Protein 3G9V (pdb70)

Sequence (613 aa):
LKPQRVQFQSRNFHNILQWQPGRANSSVYFVQYKIYGQRQWKNKEDCWGTQELSCDLTSETSDIQEPYYGRVRAASAGSYSEWSMTPRFTPWWETKIDPPVMNITLLVILHAPNLPYRYQKEKNVSIEDYYELLYRVFIIEQKVYEGAHRAVECVVAEIYQPMLDRRSQRSEEHCRLDKSNFQQPYITNRTFMLAKEASLADNNTDVRLIGEKLFHGVSMSERCYLMKQVLNFTLEEVLFPQSDRFQPYMQEVVPFLARLSNRLSTCHHIQRNVQKLKDTVKKLGESGEIKAIGELDLLFMSLRNACHESLKPQRVQFQSRNFHNILQWQPGRANSSVYFVQYKIYGQRQWKNKEDCWGTQELSCDLTSETSDIQEPYYGRVRAASAGSYSEWSMTPRFTPWWETKIDPPVMNITQLLVILHAPNLPYRYQKEKNVSIEDYYELLYRVFIIEQKVYEGAHRAVEYCVVAEIYQPMLDRRSQRSRLDKSNFQQPYITNRTFMLAKEASLADNNTDVRLIGEKLFHGVSMSERCYLMKQVLNFTLEEVLFPQSDRFQPYMQEVVPFLARLSNRLSHIQRNVQKLKDTVKKLGESGEIKAIGELDLLFMSLRNACI

CATH classification: 2.60.40.10 (+1 more: 2.60.40.10)

Organism: Homo sapiens (NCBI:txid9606)

Radius of gyration: 28.23 Å; Cα contacts (8 Å, |Δi|>4): 1315; chains: 4; bounding box: 70×76×70 Å

B-factor: mean 39.27, std 17.53, range [13.3, 130.5]

GO terms:
  GO:0005576 extracellular region (C, TAS)
  GO:0042017 interleukin-22 binding (F, IDA)
  GO:0042018 interleukin-22 receptor activity (F, IDA)

Secondary structure (DSSP, 8-state):
---EEEEEEEETTEEEEEEE-------EEEEEEEETT-SSPEEEEEEEEE--SEEE-TGGG-STTS-EEEEEEEEETTEEPPPEEPPPB-HHHHPBPPPPEEE-----EEEPPP-GGGG-SS-SS-HHHHTT-EEEEEE--EEEEEESS-----EEEEEEETTTTEE--PPP-/-----GGGG--HHHHHHHHHHHHHHHHT---SS--SSSHHHHTT--TTTHHHHHHHHHHHIIIIIITTTTTSSTTHHHHHHHHHHHHHHHT------HHHHHHHHHHHHHTHHHHHHHHHHTHHHHHHHHHHH-/----S-EEEEEEEETTEEEEEEE-------EEEEEEEETT-SSPEEEEEEEEE--SEEE-TGGG-STTS-EEEEEEEEETTEEPPPEEPPPB-HHHHPBPPPPEEE------EEEPPP-GGGG-SS-SS-HHHHTT-EEEEE----EEEEESS-------EEEEEETTTTEE----/---GGGG--HHHHHHHHHHHHHHHHT---SS--SSSHHHHTT--TTTHHHHHHHHHHHIIIIIITTTTTSSTTHHHHHHHHHHHHHHHT---HHHHHHHHHHHHHTHHHHHHHHHHTHHHHHHHHHHH--

InterPro domains:
  IPR003961 Fibronectin type III [PF01108] (8-84)
  IPR003961 Fibronectin type III [PF01108] (98-146)
  IPR013783 Immunoglobulin-like fold [G3DSA:2.60.40.10] (21-159)
  IPR013783 Immunoglobulin-like fold [G3DSA:2.60.40.10] (160-263)
  IPR015373 Interferon/interleukin receptor domain [PF09294] (158-262)
  IPR036116 Fibronectin type III superfamily [SSF49265] (30-168)
  IPR036116 Fibronectin type III superfamily [SSF49265] (143-261)

Nearest PDB structures (foldseek):
  3g9v-assembly2_C  TM=1.006E+00  e=1.741E-37  Homo sapiens
  3g9v-assembly1_A  TM=1.006E+00  e=9.214E-35  Homo sapiens
  3dgc-assembly2_S  TM=8.365E-01  e=1.378E-14  Homo sapiens
  6weo-assembly11_S  TM=8.288E-01  e=1.341E-13  Mus musculus
  3dlq-assembly1_R  TM=7.891E-01  e=1.135E-13  Homo sapiens

Structure (mmCIF, N/CA/C/O backbone):
data_3G9V
#
_entry.id   3G9V
#
_cell.length_a   67.948
_cell.length_b   67.948
_cell.length_c   172.533
_cell.angle_alpha   90.00
_cell.angle_beta   90.00
_cell.angle_gamma   90.00
#
_symmetry.space_group_name_H-M   'P 41'
#
loop_
_entity.id
_entity.type
_entity.pdbx_description
1 polymer 'Interleukin 22 receptor, alpha 2'
2 polymer Interleukin-22
3 water water
#
loop_
_atom_site.group_PDB
_atom_site.id
_atom_site.type_symbol
_atom_site.label_atom_id
_atom_site.label_alt_id
_atom_site.label_comp_id
_atom_site.label_asym_id
_atom_site.label_entity_id
_atom_site.label_seq_id
_atom_site.pdbx_PDB_ins_code
_atom_site.Cartn_x
_atom_site.Cartn_y
_atom_site.Cartn_z
_atom_site.occupancy
_atom_site.B_iso_or_equiv
_atom_site.auth_seq_id
_atom_site.auth_comp_id
_atom_site.auth_asym_id
_atom_site.auth_atom_id
_atom_site.pdbx_PDB_model_num
ATOM 1 N N . LEU A 1 9 ? -10.364 -3.162 21.896 1.00 33.77 29 LEU A N 1
ATOM 2 C CA . LEU A 1 9 ? -10.714 -2.059 22.781 1.00 45.66 29 LEU A CA 1
ATOM 3 C C . LEU A 1 9 ? -9.655 -0.973 22.616 1.00 53.05 29 LEU A C 1
ATOM 4 O O . LEU A 1 9 ? -9.746 0.127 23.188 1.00 39.02 29 LEU A O 1
ATOM 9 N N . LYS A 1 10 ? -8.636 -1.326 21.837 1.00 44.08 30 LYS A N 1
ATOM 10 C CA . LYS A 1 10 ? -7.549 -0.440 21.477 1.00 32.25 30 LYS A CA 1
ATOM 11 C C . LYS A 1 10 ? -8.127 0.663 20.608 1.00 36.90 30 LYS A C 1
ATOM 12 O O . LYS A 1 10 ? -9.080 0.426 19.858 1.00 36.23 30 LYS A O 1
ATOM 18 N N . PRO A 1 11 ? -7.569 1.875 20.707 1.00 29.98 31 PRO A N 1
ATOM 19 C CA . PRO A 1 11 ? -7.984 2.898 19.753 1.00 23.53 31 PRO A CA 1
ATOM 20 C C . PRO A 1 11 ? -7.738 2.389 18.339 1.00 30.98 31 PRO A C 1
ATOM 21 O O . PRO A 1 11 ? -6.777 1.669 18.072 1.00 26.89 31 PRO A O 1
ATOM 25 N N . GLN A 1 12 ? -8.631 2.748 17.435 1.00 35.47 32 GLN A N 1
ATOM 26 C CA . GLN A 1 12 ? -8.678 2.108 16.137 1.00 26.24 32 GLN A CA 1
ATOM 27 C C . GLN A 1 12 ? -8.134 3.085 15.117 1.00 31.75 32 GLN A C 1
ATOM 28 O O . GLN A 1 12 ? -8.149 4.291 15.359 1.00 29.61 32 GLN A O 1
ATOM 34 N N . ARG A 1 13 ? -7.640 2.576 13.990 1.00 29.96 33 ARG A N 1
ATOM 35 C CA . ARG A 1 13 ? -7.267 3.449 12.886 1.00 31.80 33 ARG A CA 1
ATOM 36 C C . ARG A 1 13 ? -6.449 4.639 13.384 1.00 27.64 33 ARG A C 1
ATOM 37 O O . ARG A 1 13 ? -6.658 5.772 12.956 1.00 32.09 33 ARG A O 1
ATOM 45 N N . VAL A 1 14 ? -5.533 4.389 14.304 1.00 23.97 34 VAL A N 1
ATOM 46 C CA . VAL A 1 14 ? -4.732 5.470 14.860 1.00 20.70 34 VAL A CA 1
ATOM 47 C C . VAL A 1 14 ? -3.734 5.980 13.830 1.00 30.67 34 VAL A C 1
ATOM 48 O O . VAL A 1 14 ? -2.799 5.275 13.422 1.00 29.13 34 VAL A O 1
ATOM 52 N N . GLN A 1 15 ? -3.928 7.215 13.407 1.00 24.01 35 GLN A N 1
ATOM 53 C CA . GLN A 1 15 ? -3.105 7.738 12.347 1.00 25.86 35 GLN A CA 1
ATOM 54 C C . GLN A 1 15 ? -2.944 9.232 12.464 1.00 28.33 35 GLN A C 1
ATOM 55 O O . GLN A 1 15 ? -3.626 9.899 13.232 1.00 28.27 35 GLN A O 1
ATOM 61 N N . PHE A 1 16 ? -2.014 9.754 11.691 1.00 27.95 36 PHE A N 1
ATOM 62 C CA . PHE A 1 16 ? -1.845 11.173 11.623 1.00 18.37 36 PHE A CA 1
ATOM 63 C C . PHE A 1 16 ? -2.624 11.667 10.435 1.00 25.86 36 PHE A C 1
ATOM 64 O O . PHE A 1 16 ? -2.465 11.173 9.326 1.00 31.80 36 PHE A O 1
ATOM 72 N N . GLN A 1 17 ? -3.517 12.607 10.678 1.00 32.28 37 GLN A N 1
ATOM 73 C CA . GLN A 1 17 ? -4.019 13.423 9.602 1.00 26.36 37 GLN A CA 1
ATOM 74 C C . GLN A 1 17 ? -2.974 14.514 9.474 1.00 26.75 37 GLN A C 1
ATOM 75 O O . GLN A 1 17 ? -2.683 15.225 10.434 1.00 27.69 37 GLN A O 1
ATOM 81 N N . SER A 1 18 ? -2.377 14.635 8.301 1.00 27.56 38 SER A N 1
ATOM 82 C CA . SER A 1 18 ? -1.361 15.649 8.130 1.00 27.84 38 SER A CA 1
ATOM 83 C C . SER A 1 18 ? -1.651 16.545 6.936 1.00 31.29 38 SER A C 1
ATOM 84 O O . SER A 1 18 ? -1.403 16.175 5.789 1.00 32.65 38 SER A O 1
ATOM 87 N N . ARG A 1 19 ? -2.184 17.726 7.219 1.00 23.96 39 ARG A N 1
ATOM 88 C CA . ARG A 1 19 ? -2.453 18.694 6.178 1.00 27.91 39 ARG A CA 1
ATOM 89 C C . ARG A 1 19 ? -1.671 19.939 6.508 1.00 22.40 39 ARG A C 1
ATOM 90 O O . ARG A 1 19 ? -1.752 20.439 7.616 1.00 22.41 39 ARG A O 1
ATOM 98 N N . ASN A 1 20 ? -0.896 20.427 5.546 1.00 25.10 40 ASN A N 1
ATOM 99 C CA . ASN A 1 20 ? -0.173 21.675 5.733 1.00 25.37 40 ASN A CA 1
ATOM 100 C C . ASN A 1 20 ? 0.646 21.596 7.005 1.00 24.48 40 ASN A C 1
ATOM 101 O O . ASN A 1 20 ? 0.709 22.545 7.782 1.00 23.03 40 ASN A O 1
ATOM 106 N N . PHE A 1 21 ? 1.257 20.433 7.207 1.00 16.70 41 PHE A N 1
ATOM 107 C CA . PHE A 1 21 ? 2.133 20.190 8.340 1.00 16.32 41 PHE A CA 1
ATOM 108 C C . PHE A 1 21 ? 1.458 20.448 9.678 1.00 19.04 41 PHE A C 1
ATOM 109 O O . PHE A 1 21 ? 2.110 20.582 10.716 1.00 17.37 41 PHE A O 1
ATOM 117 N N . HIS A 1 22 ? 0.140 20.506 9.647 1.00 15.82 42 HIS A N 1
ATOM 118 C CA . HIS A 1 22 ? -0.611 20.318 10.859 1.00 17.74 42 HIS A CA 1
ATOM 119 C C . HIS A 1 22 ? -0.835 18.840 11.017 1.00 27.41 42 HIS A C 1
ATOM 120 O O . HIS A 1 22 ? -1.496 18.188 10.202 1.00 27.98 42 HIS A O 1
ATOM 127 N N . ASN A 1 23 ? -0.229 18.311 12.067 1.00 25.74 43 ASN A N 1
ATOM 128 C CA . ASN A 1 23 ? -0.245 16.893 12.304 1.00 20.66 43 ASN A CA 1
ATOM 129 C C . ASN A 1 23 ? -1.196 16.566 13.433 1.00 21.53 43 ASN A C 1
ATOM 130 O O . ASN A 1 23 ? -0.847 16.643 14.601 1.00 26.35 43 ASN A O 1
ATOM 135 N N . ILE A 1 24 ? -2.430 16.251 13.067 1.00 23.99 44 ILE A N 1
ATOM 136 C CA . ILE A 1 24 ? -3.431 15.872 14.042 1.00 24.68 44 ILE A CA 1
ATOM 137 C C . ILE A 1 24 ? -3.355 14.373 14.206 1.00 22.49 44 ILE A C 1
ATOM 138 O O . ILE A 1 24 ? -3.500 13.620 13.247 1.00 21.83 44 ILE A O 1
ATOM 143 N N . LEU A 1 25 ? -3.092 13.930 15.420 1.00 25.32 45 LEU A N 1
ATOM 144 C CA . LEU A 1 25 ? -3.136 12.515 15.673 1.00 26.38 45 LEU A CA 1
ATOM 145 C C . LEU A 1 25 ? -4.606 12.187 15.771 1.00 25.76 45 LEU A C 1
ATOM 146 O O . LEU A 1 25 ? -5.331 12.799 16.540 1.00 26.79 45 LEU A O 1
ATOM 151 N N . GLN A 1 26 ? -5.073 11.245 14.975 1.00 19.36 46 GLN A N 1
ATOM 152 C CA . GLN A 1 26 ? -6.446 10.858 15.134 1.00 20.40 46 GLN A CA 1
ATOM 153 C C . GLN A 1 26 ? -6.609 9.357 15.223 1.00 23.93 46 GLN A C 1
ATOM 154 O O . GLN A 1 26 ? -5.693 8.605 14.915 1.00 29.15 46 GLN A O 1
ATOM 160 N N . TRP A 1 27 ? -7.774 8.930 15.687 1.00 25.35 47 TRP A N 1
ATOM 161 C CA . TRP A 1 27 ? -8.028 7.525 15.908 1.00 25.12 47 TRP A CA 1
ATOM 162 C C . TRP A 1 27 ? -9.516 7.297 16.122 1.00 32.05 47 TRP A C 1
ATOM 163 O O . TRP A 1 27 ? -10.276 8.232 16.390 1.00 31.24 47 TRP A O 1
ATOM 174 N N . GLN A 1 28 ? -9.927 6.042 15.995 1.00 30.48 48 GLN A N 1
ATOM 175 C CA . GLN A 1 28 ? -11.302 5.665 16.260 1.00 30.81 48 GLN A CA 1
ATOM 176 C C . GLN A 1 28 ? -11.323 4.926 17.585 1.00 32.03 48 GLN A C 1
ATOM 177 O O . GLN A 1 28 ? -10.276 4.499 18.068 1.00 29.70 48 GLN A O 1
ATOM 183 N N . PRO A 1 29 ? -12.506 4.809 18.198 1.00 33.50 49 PRO A N 1
ATOM 184 C CA . PRO A 1 29 ? -12.671 4.199 19.523 1.00 33.21 49 PRO A CA 1
ATOM 185 C C . PRO A 1 29 ? -12.342 2.706 19.605 1.00 41.25 49 PRO A C 1
ATOM 186 O O . PRO A 1 29 ? -11.619 2.290 20.512 1.00 52.96 49 PRO A O 1
ATOM 190 N N . GLY A 1 30 ? -12.875 1.906 18.690 1.00 40.03 50 GLY A N 1
ATOM 191 C CA . GLY A 1 30 ? -12.756 0.463 18.807 1.00 46.53 50 GLY A CA 1
ATOM 192 C C . GLY A 1 30 ? -13.680 -0.083 19.880 1.00 42.90 50 GLY A C 1
ATOM 193 O O . GLY A 1 30 ? -14.175 0.670 20.712 1.00 46.67 50 GLY A O 1
ATOM 194 N N . ARG A 1 31 ? -13.903 -1.397 19.857 1.00 71.94 51 ARG A N 1
ATOM 195 C CA . ARG A 1 31 ? -14.840 -2.092 20.759 1.00 57.56 51 ARG A CA 1
ATOM 196 C C . ARG A 1 31 ? -15.048 -1.483 22.151 1.00 60.60 51 ARG A C 1
ATOM 197 O O . ARG A 1 31 ? -14.095 -1.063 22.811 1.00 66.24 51 ARG A O 1
ATOM 205 N N . ALA A 1 32 ? -16.301 -1.489 22.600 1.00 62.37 52 ALA A N 1
ATOM 206 C CA . ALA A 1 32 ? -16.679 -0.921 23.887 1.00 65.78 52 ALA A CA 1
ATOM 207 C C . ALA A 1 32 ? -16.017 -1.657 25.049 1.00 65.06 52 ALA A C 1
ATOM 208 O O . ALA A 1 32 ? -16.227 -1.314 26.217 1.00 74.46 52 ALA A O 1
ATOM 210 N N . ASN A 1 36 ? -20.392 2.835 29.610 1.00 87.45 56 ASN A N 1
ATOM 211 C CA . ASN A 1 36 ? -18.945 2.783 29.468 1.00 65.28 56 ASN A CA 1
ATOM 212 C C . ASN A 1 36 ? -18.468 3.704 28.361 1.00 65.56 56 ASN A C 1
ATOM 213 O O . ASN A 1 36 ? -18.404 3.308 27.205 1.00 85.85 56 ASN A O 1
ATOM 218 N N . SER A 1 37 ? -18.141 4.942 28.706 1.00 69.45 57 SER A N 1
ATOM 219 C CA . SER A 1 37 ? -17.648 5.885 27.709 1.00 52.22 57 SER A CA 1
ATOM 220 C C . SER A 1 37 ? -16.155 6.091 27.857 1.00 47.89 57 SER A C 1
ATOM 221 O O . SER A 1 37 ? -15.636 6.208 28.960 1.00 49.30 57 SER A O 1
ATOM 224 N N . SER A 1 38 ? -15.464 6.163 26.732 1.00 44.27 58 SER A N 1
ATOM 225 C CA . SER A 1 38 ? -14.016 6.119 26.769 1.00 32.20 58 SER A CA 1
ATOM 226 C C . SER A 1 38 ? -13.309 7.469 26.759 1.00 38.04 58 SER A C 1
ATOM 227 O O . SER A 1 38 ? -13.879 8.509 26.428 1.00 47.62 58 SER A O 1
ATOM 230 N N . VAL A 1 39 ? -12.052 7.424 27.163 1.00 27.20 59 VAL A N 1
ATOM 231 C CA . VAL A 1 39 ? -11.183 8.571 27.124 1.00 26.05 59 VAL A CA 1
ATOM 232 C C . VAL A 1 39 ? -9.833 8.114 26.618 1.00 34.76 59 VAL A C 1
ATOM 233 O O . VAL A 1 39 ? -9.502 6.925 26.641 1.00 27.63 59 VAL A O 1
ATOM 237 N N . TYR A 1 40 ? -9.041 9.070 26.168 1.00 27.55 60 TYR A N 1
ATOM 238 C CA . TYR A 1 40 ? -7.827 8.728 25.466 1.00 22.67 60 TYR A CA 1
ATOM 239 C C . TYR A 1 40 ? -6.635 9.475 25.969 1.00 23.02 60 TYR A C 1
ATOM 240 O O . TYR A 1 40 ? -6.709 10.628 26.362 1.00 24.56 60 TYR A O 1
ATOM 249 N N . PHE A 1 41 ? -5.521 8.780 25.934 1.00 24.57 61 PHE A N 1
ATOM 250 C CA . PHE A 1 41 ? -4.272 9.347 26.334 1.00 28.29 61 PHE A CA 1
ATOM 251 C C . PHE A 1 41 ? -3.403 9.277 25.125 1.00 22.46 61 PHE A C 1
ATOM 252 O O . PHE A 1 41 ? -3.189 8.217 24.564 1.00 25.62 61 PHE A O 1
ATOM 260 N N . VAL A 1 42 ? -2.934 10.428 24.698 1.00 20.32 62 VAL A N 1
ATOM 261 C CA . VAL A 1 42 ? -2.107 10.468 23.532 1.00 26.14 62 VAL A CA 1
ATOM 262 C C . VAL A 1 42 ? -0.675 10.641 23.965 1.00 28.53 62 VAL A C 1
ATOM 263 O O . VAL A 1 42 ? -0.377 11.425 24.869 1.00 24.33 62 VAL A O 1
ATOM 267 N N . GLN A 1 43 ? 0.193 9.853 23.339 1.00 23.52 63 GLN A N 1
ATOM 268 C CA . GLN A 1 43 ? 1.623 9.939 23.549 1.00 25.67 63 GLN A CA 1
ATOM 269 C C . GLN A 1 43 ? 2.293 10.058 22.207 1.00 24.58 63 GLN A C 1
ATOM 270 O O . GLN A 1 43 ? 1.776 9.587 21.206 1.00 33.07 63 GLN A O 1
ATOM 276 N N . TYR A 1 44 ? 3.449 10.693 22.187 1.00 16.92 64 TYR A N 1
ATOM 277 C CA . TYR A 1 44 ? 4.165 10.859 20.954 1.00 18.50 64 TYR A CA 1
ATOM 278 C C . TYR A 1 44 ? 5.643 10.727 21.243 1.00 21.44 64 TYR A C 1
ATOM 279 O O . TYR A 1 44 ? 6.069 10.700 22.394 1.00 20.62 64 TYR A O 1
ATOM 288 N N . LYS A 1 45 ? 6.430 10.636 20.189 1.00 16.38 65 LYS A N 1
ATOM 289 C CA . LYS A 1 45 ? 7.852 10.527 20.353 1.00 18.70 65 LYS A CA 1
ATOM 290 C C . LYS A 1 45 ? 8.467 10.702 18.998 1.00 22.17 65 LYS A C 1
ATOM 291 O O . LYS A 1 45 ? 7.812 10.594 17.968 1.00 18.30 65 LYS A O 1
ATOM 297 N N . ILE A 1 46 ? 9.750 10.986 19.004 1.00 26.54 66 ILE A N 1
ATOM 298 C CA . ILE A 1 46 ? 10.486 10.947 17.783 1.00 23.14 66 ILE A CA 1
ATOM 299 C C . ILE A 1 46 ? 11.033 9.552 17.719 1.00 23.21 66 ILE A C 1
ATOM 300 O O . ILE A 1 46 ? 11.543 9.020 18.703 1.00 25.26 66 ILE A O 1
ATOM 305 N N . TYR A 1 47 ? 10.867 8.930 16.570 1.00 26.33 67 TYR A N 1
ATOM 306 C CA . TYR A 1 47 ? 11.490 7.657 16.339 1.00 21.26 67 TYR A CA 1
ATOM 307 C C . TYR A 1 47 ? 12.869 7.719 16.969 1.00 23.71 67 TYR A C 1
ATOM 308 O O . TYR A 1 47 ? 13.609 8.681 16.762 1.00 28.91 67 TYR A O 1
ATOM 317 N N . GLY A 1 48 ? 13.196 6.710 17.767 1.00 27.85 68 GLY A N 1
ATOM 318 C CA . GLY A 1 48 ? 14.527 6.581 18.322 1.00 25.67 68 GLY A CA 1
ATOM 319 C C . GLY A 1 48 ? 14.601 7.064 19.745 1.00 25.91 68 GLY A C 1
ATOM 320 O O . GLY A 1 48 ? 15.576 6.795 20.450 1.00 26.61 68 GLY A O 1
ATOM 321 N N . GLN A 1 49 ? 13.580 7.800 20.163 1.00 24.92 69 GLN A N 1
ATOM 322 C CA . GLN A 1 49 ? 13.479 8.206 21.552 1.00 27.06 69 GLN A CA 1
ATOM 323 C C . GLN A 1 49 ? 13.026 7.000 22.344 1.00 28.23 69 GLN A C 1
ATOM 324 O O . GLN A 1 49 ? 12.207 6.224 21.877 1.00 31.57 69 GLN A O 1
ATOM 330 N N . ARG A 1 50 ? 13.596 6.813 23.525 1.00 36.05 70 ARG A N 1
ATOM 331 C CA . ARG A 1 50 ? 13.261 5.649 24.321 1.00 38.00 70 ARG A CA 1
ATOM 332 C C . ARG A 1 50 ? 11.964 5.935 25.055 1.00 42.95 70 ARG A C 1
ATOM 333 O O . ARG A 1 50 ? 11.118 5.059 25.217 1.00 46.99 70 ARG A O 1
ATOM 341 N N . GLN A 1 51 ? 11.802 7.188 25.460 1.00 35.63 71 GLN A N 1
ATOM 342 C CA . GLN A 1 51 ? 10.626 7.601 26.205 1.00 28.17 71 GLN A CA 1
ATOM 343 C C . GLN A 1 51 ? 9.543 8.176 25.309 1.00 26.77 71 GLN A C 1
ATOM 344 O O . GLN A 1 51 ? 9.811 8.723 24.245 1.00 30.31 71 GLN A O 1
ATOM 350 N N . TRP A 1 52 ? 8.304 8.032 25.755 1.00 33.76 72 TRP A N 1
ATOM 351 C CA . TRP A 1 52 ? 7.168 8.616 25.071 1.00 20.01 72 TRP A CA 1
ATOM 352 C C . TRP A 1 52 ? 6.741 9.870 25.802 1.00 27.63 72 TRP A C 1
ATOM 353 O O . TRP A 1 52 ? 6.624 9.887 27.031 1.00 31.78 72 TRP A O 1
ATOM 364 N N . LYS A 1 53 ? 6.507 10.920 25.033 1.00 22.46 73 LYS A N 1
ATOM 365 C CA . LYS A 1 53 ? 6.037 12.169 25.582 1.00 19.18 73 LYS A CA 1
ATOM 366 C C . LYS A 1 53 ? 4.533 12.081 25.707 1.00 24.03 73 LYS A C 1
ATOM 367 O O . LYS A 1 53 ? 3.833 11.667 24.783 1.00 27.15 73 LYS A O 1
ATOM 373 N N . ASN A 1 54 ? 4.024 12.454 26.865 1.00 21.68 74 ASN A N 1
ATOM 374 C CA . ASN A 1 54 ? 2.594 12.487 27.028 1.00 24.66 74 ASN A CA 1
ATOM 375 C C . ASN A 1 54 ? 2.057 13.756 26.392 1.00 23.93 74 ASN A C 1
ATOM 376 O O . ASN A 1 54 ? 2.573 14.848 26.616 1.00 36.18 74 ASN A O 1
ATOM 381 N N . LYS A 1 55 ? 1.024 13.624 25.582 1.00 26.32 75 LYS A N 1
ATOM 382 C CA . LYS A 1 55 ? 0.346 14.812 25.096 1.00 27.63 75 LYS A CA 1
ATOM 383 C C . LYS A 1 55 ? -0.689 15.249 26.116 1.00 29.90 75 LYS A C 1
ATOM 384 O O . LYS A 1 55 ? -1.795 14.728 26.154 1.00 33.27 75 LYS A O 1
ATOM 390 N N . GLU A 1 56 ? -0.324 16.215 26.943 1.00 35.11 76 GLU A N 1
ATOM 391 C CA . GLU A 1 56 ? -1.172 16.618 28.055 1.00 38.54 76 GLU A CA 1
ATOM 392 C C . GLU A 1 56 ? -2.487 17.267 27.624 1.00 35.69 76 GLU A C 1
ATOM 393 O O . GLU A 1 56 ? -3.483 17.206 28.349 1.00 40.75 76 GLU A O 1
ATOM 399 N N . ASP A 1 57 ? -2.490 17.886 26.449 1.00 41.70 77 ASP A N 1
ATOM 400 C CA . ASP A 1 57 ? -3.711 18.455 25.898 1.00 30.55 77 ASP A CA 1
ATOM 401 C C . ASP A 1 57 ? -4.673 17.347 25.505 1.00 38.07 77 ASP A C 1
ATOM 402 O O . ASP A 1 57 ? -5.885 17.521 25.574 1.00 55.70 77 ASP A O 1
ATOM 407 N N . CYS A 1 58 ? -4.130 16.209 25.084 1.00 43.43 78 CYS A N 1
ATOM 408 C CA . CYS A 1 58 ? -4.947 15.037 24.782 1.00 39.88 78 CYS A CA 1
ATOM 409 C C . CYS A 1 58 ? -4.580 13.913 25.738 1.00 28.40 78 CYS A C 1
ATOM 410 O O . CYS A 1 58 ? -3.930 12.949 25.358 1.00 37.42 78 CYS A O 1
ATOM 413 N N . TRP A 1 59 ? -4.978 14.042 26.992 1.00 31.51 79 TRP A N 1
ATOM 414 C CA . TRP A 1 59 ? -4.623 13.043 27.982 1.00 22.42 79 TRP A CA 1
ATOM 415 C C . TRP A 1 59 ? -5.803 12.820 28.899 1.00 26.76 79 TRP A C 1
ATOM 416 O O . TRP A 1 59 ? -5.963 13.533 29.869 1.00 32.76 79 TRP A O 1
ATOM 427 N N . GLY A 1 60 ? -6.618 11.818 28.593 1.00 25.97 80 GLY A N 1
ATOM 428 C CA . GLY A 1 60 ? -7.875 11.624 29.279 1.00 28.42 80 GLY A CA 1
ATOM 429 C C . GLY A 1 60 ? -8.942 12.350 28.490 1.00 29.00 80 GLY A C 1
ATOM 430 O O . GLY A 1 60 ? -9.987 12.737 29.015 1.00 31.55 80 GLY A O 1
ATOM 431 N N . THR A 1 61 ? -8.661 12.539 27.210 1.00 23.11 81 THR A N 1
ATOM 432 C CA . THR A 1 61 ? -9.547 13.264 26.327 1.00 21.84 81 THR A CA 1
ATOM 433 C C . THR A 1 61 ? -10.651 12.336 25.877 1.00 24.80 81 THR A C 1
ATOM 434 O O . THR A 1 61 ? -10.440 11.140 25.727 1.00 32.53 81 THR A O 1
ATOM 438 N N . GLN A 1 62 ? -11.839 12.878 25.668 1.00 24.41 82 GLN A N 1
ATOM 439 C CA . GLN A 1 62 ? -12.871 12.095 25.027 1.00 24.17 82 GLN A CA 1
ATOM 440 C C . GLN A 1 62 ? -12.825 12.295 23.515 1.00 28.84 82 GLN A C 1
ATOM 441 O O . GLN A 1 62 ? -13.687 11.801 22.794 1.00 28.30 82 GLN A O 1
ATOM 447 N N . GLU A 1 63 ? -11.810 13.018 23.044 1.00 31.11 83 GLU A N 1
ATOM 448 C CA . GLU A 1 63 ? -11.689 13.333 21.623 1.00 33.01 83 GLU A CA 1
ATOM 449 C C . GLU A 1 63 ? -11.043 12.199 20.833 1.00 33.86 83 GLU A C 1
ATOM 450 O O . GLU A 1 63 ? -10.294 11.390 21.383 1.00 25.15 83 GLU A O 1
ATOM 456 N N . LEU A 1 64 ? -11.336 12.158 19.537 1.00 27.96 84 LEU A N 1
ATOM 457 C CA . LEU A 1 64 ? -10.839 11.104 18.676 1.00 23.56 84 LEU A CA 1
ATOM 458 C C . LEU A 1 64 ? -9.684 11.602 17.837 1.00 24.96 84 LEU A C 1
ATOM 459 O O . LEU A 1 64 ? -9.304 10.986 16.842 1.00 29.06 84 LEU A O 1
ATOM 464 N N . SER A 1 65 ? -9.124 12.728 18.256 1.00 27.11 85 SER A N 1
ATOM 465 C CA . SER A 1 65 ? -7.982 13.320 17.587 1.00 19.06 85 SER A CA 1
ATOM 466 C C . SER A 1 65 ? -7.218 14.165 18.576 1.00 29.13 85 SER A C 1
ATOM 467 O O . SER A 1 65 ? -7.722 14.519 19.644 1.00 39.52 85 SER A O 1
ATOM 470 N N . CYS A 1 66 ? -5.998 14.505 18.203 1.00 29.28 86 CYS A N 1
ATOM 471 C CA . CYS A 1 66 ? -5.099 15.222 19.074 1.00 18.64 86 CYS A CA 1
ATOM 472 C C . CYS A 1 66 ? -4.148 16.008 18.204 1.00 23.39 86 CYS A C 1
ATOM 473 O O . CYS A 1 66 ? -3.411 15.429 17.420 1.00 28.54 86 CYS A O 1
ATOM 476 N N . ASP A 1 67 ? -4.164 17.327 18.325 1.00 25.32 87 ASP A N 1
ATOM 477 C CA . ASP A 1 67 ? -3.241 18.125 17.548 1.00 26.72 87 ASP A CA 1
ATOM 478 C C . ASP A 1 67 ? -1.828 17.968 18.075 1.00 21.80 87 ASP A C 1
ATOM 479 O O . ASP A 1 67 ? -1.506 18.433 19.158 1.00 39.14 87 ASP A O 1
ATOM 484 N N . LEU A 1 68 ? -0.987 17.311 17.292 1.00 22.47 88 LEU A N 1
ATOM 485 C CA . LEU A 1 68 ? 0.396 17.110 17.651 1.00 21.13 88 LEU A CA 1
ATOM 486 C C . LEU A 1 68 ? 1.284 18.010 16.819 1.00 19.99 88 LEU A C 1
ATOM 487 O O . LEU A 1 68 ? 2.488 17.795 16.710 1.00 18.91 88 LEU A O 1
ATOM 492 N N . THR A 1 69 ? 0.684 19.033 16.230 1.00 24.38 89 THR A N 1
ATOM 493 C CA . THR A 1 69 ? 1.423 19.855 15.296 1.00 22.97 89 THR A CA 1
ATOM 494 C C . THR A 1 69 ? 2.693 20.420 15.918 1.00 29.85 89 THR A C 1
ATOM 495 O O . THR A 1 69 ? 3.775 20.291 15.342 1.00 32.96 89 THR A O 1
ATOM 499 N N . SER A 1 70 ? 2.575 21.020 17.099 1.00 27.70 90 SER A N 1
ATOM 500 C CA . SER A 1 70 ? 3.725 21.655 17.720 1.00 18.79 90 SER A CA 1
ATOM 501 C C . SER A 1 70 ? 4.771 20.612 18.038 1.00 26.22 90 SER A C 1
ATOM 502 O O . SER A 1 70 ? 5.973 20.898 18.044 1.00 32.28 90 SER A O 1
ATOM 505 N N . GLU A 1 71 ? 4.303 19.394 18.287 1.00 22.74 91 GLU A N 1
ATOM 506 C CA . GLU A 1 71 ? 5.157 18.329 18.791 1.00 21.25 91 GLU A CA 1
ATOM 507 C C . GLU A 1 71 ? 5.920 17.671 17.668 1.00 29.20 91 GLU A C 1
ATOM 508 O O . GLU A 1 71 ? 6.957 17.036 17.873 1.00 33.48 91 GLU A O 1
ATOM 514 N N . THR A 1 72 ? 5.406 17.855 16.465 1.00 31.35 92 THR A N 1
ATOM 515 C CA . THR A 1 72 ? 5.936 17.186 15.305 1.00 25.29 92 THR A CA 1
ATOM 516 C C . THR A 1 72 ? 6.332 18.205 14.282 1.00 24.87 92 THR A C 1
ATOM 517 O O . THR A 1 72 ? 6.026 18.040 13.108 1.00 30.49 92 THR A O 1
ATOM 521 N N . SER A 1 73 ? 7.010 19.262 14.715 1.00 26.05 93 SER A N 1
ATOM 522 C CA . SER A 1 73 ? 7.279 20.375 13.811 1.00 24.35 93 SER A CA 1
ATOM 523 C C . SER A 1 73 ? 8.697 20.403 13.253 1.00 27.18 93 SER A C 1
ATOM 524 O O . SER A 1 73 ? 9.062 21.280 12.476 1.00 34.13 93 SER A O 1
ATOM 527 N N . ASP A 1 74 ? 9.495 19.426 13.648 1.00 25.76 94 ASP A N 1
ATOM 528 C CA . ASP A 1 74 ? 10.692 19.122 12.904 1.00 28.98 94 ASP A CA 1
ATOM 529 C C . ASP A 1 74 ? 10.167 18.191 11.824 1.00 30.56 94 ASP A C 1
ATOM 530 O O . ASP A 1 74 ? 9.891 17.021 12.070 1.00 29.67 94 ASP A O 1
ATOM 535 N N . ILE A 1 75 ? 9.979 18.737 10.632 1.00 30.70 95 ILE A N 1
ATOM 536 C CA . ILE A 1 75 ? 9.148 18.087 9.630 1.00 27.77 95 ILE A CA 1
ATOM 537 C C . ILE A 1 75 ? 9.782 16.869 8.979 1.00 23.85 95 ILE A C 1
ATOM 538 O O . ILE A 1 75 ? 9.096 16.003 8.461 1.00 26.55 95 ILE A O 1
ATOM 543 N N . GLN A 1 76 ? 11.100 16.801 9.016 1.00 35.85 96 GLN A N 1
ATOM 544 C CA . GLN A 1 76 ? 11.800 15.664 8.452 1.00 25.23 96 GLN A CA 1
ATOM 545 C C . GLN A 1 76 ? 12.039 14.601 9.524 1.00 29.74 96 GLN A C 1
ATOM 546 O O . GLN A 1 76 ? 12.664 13.575 9.276 1.00 35.81 96 GLN A O 1
ATOM 552 N N . GLU A 1 77 ? 11.530 14.857 10.723 1.00 38.24 97 GLU A N 1
ATOM 553 C CA . GLU A 1 77 ? 11.677 13.919 11.824 1.00 26.30 97 GLU A CA 1
ATOM 554 C C . GLU A 1 77 ? 10.637 12.837 11.708 1.00 31.32 97 GLU A C 1
ATOM 555 O O . GLU A 1 77 ? 9.485 13.120 11.382 1.00 32.32 97 GLU A O 1
ATOM 561 N N . PRO A 1 78 ? 11.051 11.591 11.980 1.00 32.53 98 PRO A N 1
ATOM 562 C CA . PRO A 1 78 ? 10.197 10.416 12.104 1.00 17.53 98 PRO A CA 1
ATOM 563 C C . PRO A 1 78 ? 9.513 10.518 13.441 1.00 18.72 98 PRO A C 1
ATOM 564 O O . PRO A 1 78 ? 10.181 10.661 14.467 1.00 22.22 98 PRO A O 1
ATOM 568 N N . TYR A 1 79 ? 8.193 10.480 13.439 1.00 22.72 99 TYR A N 1
ATOM 569 C CA . TYR A 1 79 ? 7.455 10.644 14.671 1.00 20.00 99 TYR A CA 1
ATOM 570 C C . TYR A 1 79 ? 6.552 9.465 14.856 1.00 22.45 99 TYR A C 1
ATOM 571 O O . TYR A 1 79 ? 6.130 8.822 13.896 1.00 22.43 99 TYR A O 1
ATOM 580 N N . TYR A 1 80 ? 6.248 9.189 16.107 1.00 20.66 100 TYR A N 1
ATOM 581 C CA . TYR A 1 80 ? 5.206 8.256 16.426 1.00 17.86 100 TYR A CA 1
ATOM 582 C C . TYR A 1 80 ? 4.213 8.965 17.310 1.00 17.09 100 TYR A C 1
ATOM 583 O O . TYR A 1 80 ? 4.567 9.833 18.094 1.00 19.34 100 TYR A O 1
ATOM 592 N N . GLY A 1 81 ? 2.954 8.608 17.153 1.00 23.16 101 GLY A N 1
ATOM 593 C CA . GLY A 1 81 ? 1.940 8.965 18.118 1.00 17.95 101 GLY A CA 1
ATOM 594 C C . GLY A 1 81 ? 1.272 7.666 18.488 1.00 19.23 101 GLY A C 1
ATOM 595 O O . GLY A 1 81 ? 1.160 6.750 17.680 1.00 24.05 101 GLY A O 1
ATOM 596 N N . ARG A 1 82 ? 0.839 7.562 19.722 1.00 23.77 102 ARG A N 1
ATOM 597 C CA . ARG A 1 82 ? 0.048 6.418 20.098 1.00 22.41 102 ARG A CA 1
ATOM 598 C C . ARG A 1 82 ? -1.038 6.877 21.036 1.00 18.96 102 ARG A C 1
ATOM 599 O O . ARG A 1 82 ? -0.900 7.874 21.722 1.00 24.53 102 ARG A O 1
ATOM 607 N N . VAL A 1 83 ? -2.137 6.152 21.037 1.00 22.07 103 VAL A N 1
ATOM 608 C CA . VAL A 1 83 ? -3.242 6.471 21.903 1.00 22.53 103 VAL A CA 1
ATOM 609 C C . VAL A 1 83 ? -3.594 5.209 22.630 1.00 21.13 103 VAL A C 1
ATOM 610 O O . VAL A 1 83 ? -3.630 4.139 22.037 1.00 26.05 103 VAL A O 1
ATOM 614 N N . ARG A 1 84 ? -3.851 5.324 23.919 1.00 20.89 104 ARG A N 1
ATOM 615 C CA . ARG A 1 84 ? -4.524 4.245 24.607 1.00 25.90 104 ARG A CA 1
ATOM 616 C C . ARG A 1 84 ? -5.866 4.802 25.009 1.00 27.68 104 ARG A C 1
ATOM 617 O O . ARG A 1 84 ? -5.991 5.995 25.276 1.00 31.60 104 ARG A O 1
ATOM 625 N N . ALA A 1 85 ? -6.878 3.951 25.012 1.00 29.18 105 ALA A N 1
ATOM 626 C CA . ALA A 1 85 ? -8.169 4.332 25.556 1.00 30.90 105 ALA A CA 1
ATOM 627 C C . ALA A 1 85 ? -8.174 3.874 26.992 1.00 28.73 105 ALA A C 1
ATOM 628 O O . ALA A 1 85 ? -7.400 3.009 27.375 1.00 34.79 105 ALA A O 1
ATOM 630 N N . ALA A 1 86 ? -9.039 4.473 27.792 1.00 35.43 106 ALA A N 1
ATOM 631 C CA . ALA A 1 86 ? -9.358 3.922 29.094 1.00 21.56 106 ALA A CA 1
ATOM 632 C C . ALA A 1 86 ? -10.836 4.126 29.322 1.00 21.94 106 ALA A C 1
ATOM 633 O O . ALA A 1 86 ? -11.368 5.197 29.080 1.00 30.20 106 ALA A O 1
ATOM 635 N N . SER A 1 87 ? -11.506 3.069 29.740 1.00 26.39 107 SER A N 1
ATOM 636 C CA . SER A 1 87 ? -12.887 3.178 30.132 1.00 31.66 107 SER A CA 1
ATOM 637 C C . SER A 1 87 ? -12.979 2.538 31.493 1.00 34.46 107 SER A C 1
ATOM 638 O O . SER A 1 87 ? -12.460 1.444 31.704 1.00 29.14 107 SER A O 1
ATOM 641 N N . ALA A 1 88 ? -13.604 3.243 32.428 1.00 32.46 108 ALA A N 1
ATOM 642 C CA . ALA A 1 88 ? -13.877 2.678 33.735 1.00 35.64 108 ALA A CA 1
ATOM 643 C C . ALA A 1 88 ? -12.669 1.938 34.316 1.00 36.44 108 ALA A C 1
ATOM 644 O O . ALA A 1 88 ? -12.773 0.795 34.737 1.00 28.50 108 ALA A O 1
ATOM 646 N N . GLY A 1 89 ? -11.518 2.597 34.321 1.00 35.65 109 GLY A N 1
ATOM 647 C CA . GLY A 1 89 ? -10.354 2.072 35.012 1.00 45.34 109 GLY A CA 1
ATOM 648 C C . GLY A 1 89 ? -9.482 1.112 34.230 1.00 34.99 109 GLY A C 1
ATOM 649 O O . GLY A 1 89 ? -8.319 0.926 34.567 1.00 34.03 109 GLY A O 1
ATOM 650 N N . SER A 1 90 ? -10.047 0.497 33.196 1.00 26.19 110 SER A N 1
ATOM 651 C CA . SER A 1 90 ? -9.291 -0.399 32.330 1.00 28.89 110 SER A CA 1
ATOM 652 C C . SER A 1 90 ? -8.721 0.358 31.140 1.00 25.86 110 SER A C 1
ATOM 653 O O . SER A 1 90 ? -9.404 1.158 30.521 1.00 23.55 110 SER A O 1
ATOM 656 N N . TYR A 1 91 ? -7.450 0.111 30.847 1.00 30.68 111 TYR A N 1
ATOM 657 C CA . TYR A 1 91 ? -6.747 0.820 29.791 1.00 24.38 111 TYR A CA 1
ATOM 658 C C . TYR A 1 91 ? -6.516 -0.093 28.613 1.00 32.55 111 TYR A C 1
ATOM 659 O O . TYR A 1 91 ? -6.090 -1.242 28.771 1.00 33.18 111 TYR A O 1
ATOM 668 N N . SER A 1 92 ? -6.800 0.421 27.425 1.00 28.13 112 SER A N 1
ATOM 669 C CA . SER A 1 92 ? -6.485 -0.302 26.219 1.00 21.17 112 SER A CA 1
ATOM 670 C C . SER A 1 92 ? -4.989 -0.379 26.130 1.00 17.85 112 SER A C 1
ATOM 671 O O . SER A 1 92 ? -4.278 0.262 26.872 1.00 17.64 112 SER A O 1
ATOM 674 N N . GLU A 1 93 ? -4.512 -1.193 25.212 1.00 36.41 113 GLU A N 1
ATOM 675 C CA . GLU A 1 93 ? -3.109 -1.184 24.892 1.00 21.93 113 GLU A CA 1
ATOM 676 C C . GLU A 1 93 ? -2.829 0.056 24.063 1.00 18.30 113 GLU A C 1
ATOM 677 O O . GLU A 1 93 ? -3.736 0.689 23.542 1.00 18.94 113 GLU A O 1
ATOM 683 N N . TRP A 1 94 ? -1.573 0.430 23.954 1.00 23.25 114 TRP A N 1
ATOM 684 C CA . TRP A 1 94 ? -1.258 1.605 23.163 1.00 25.42 114 TRP A CA 1
ATOM 685 C C . TRP A 1 94 ? -1.407 1.305 21.681 1.00 18.34 114 TRP A C 1
ATOM 686 O O . TRP A 1 94 ? -0.821 0.359 21.176 1.00 31.11 114 TRP A O 1
ATOM 697 N N . SER A 1 95 ? -2.205 2.105 20.990 1.00 24.55 115 SER A N 1
ATOM 698 C CA . SER A 1 95 ? -2.328 1.997 19.543 1.00 19.82 115 SER A CA 1
ATOM 699 C C . SER A 1 95 ? -1.443 3.022 18.919 1.00 18.30 115 SER A C 1
ATOM 700 O O . SER A 1 95 ? -1.681 4.207 19.053 1.00 21.32 115 SER A O 1
ATOM 703 N N . MET A 1 96 ? -0.412 2.556 18.233 1.00 25.38 116 MET A N 1
ATOM 704 C CA . MET A 1 96 ? 0.600 3.443 17.692 1.00 21.25 116 MET A CA 1
ATOM 705 C C . MET A 1 96 ? 0.343 3.716 16.235 1.00 18.44 116 MET A C 1
ATOM 706 O O . MET A 1 96 ? -0.258 2.905 15.527 1.00 22.16 116 MET A O 1
ATOM 711 N N . THR A 1 97 ? 0.800 4.877 15.796 1.00 21.96 117 THR A N 1
ATOM 712 C CA . THR A 1 97 ? 0.745 5.235 14.393 1.00 22.42 117 THR A CA 1
ATOM 713 C C . THR A 1 97 ? 1.918 4.588 13.697 1.00 20.62 117 THR A C 1
ATOM 714 O O . THR A 1 97 ? 2.896 4.196 14.340 1.00 22.63 117 THR A O 1
ATOM 718 N N . PRO A 1 98 ? 1.836 4.480 12.372 1.00 14.89 118 PRO A N 1
ATOM 719 C CA . PRO A 1 98 ? 3.054 4.232 11.609 1.00 20.18 118 PRO A CA 1
ATOM 720 C C . PRO A 1 98 ? 4.079 5.307 11.950 1.00 23.24 118 PRO A C 1
ATOM 721 O O . PRO A 1 98 ? 3.739 6.325 12.569 1.00 19.41 118 PRO A O 1
ATOM 725 N N . ARG A 1 99 ? 5.326 5.097 11.552 1.00 20.87 119 ARG A N 1
ATOM 726 C CA . ARG A 1 99 ? 6.297 6.156 11.710 1.00 17.18 119 ARG A CA 1
ATOM 727 C C . ARG A 1 99 ? 5.813 7.313 10.864 1.00 20.86 119 ARG A C 1
ATOM 728 O O . ARG A 1 99 ? 5.412 7.136 9.720 1.00 20.09 119 ARG A O 1
ATOM 736 N N . PHE A 1 100 ? 5.829 8.504 11.435 1.00 24.67 120 PHE A N 1
ATOM 737 C CA . PHE A 1 100 ? 5.247 9.646 10.764 1.00 20.35 120 PHE A CA 1
ATOM 738 C C . PHE A 1 100 ? 6.294 10.698 10.482 1.00 21.64 120 PHE A C 1
ATOM 739 O O . PHE A 1 100 ? 6.926 11.233 11.384 1.00 21.84 120 PHE A O 1
ATOM 747 N N . THR A 1 101 ? 6.493 10.979 9.209 1.00 22.47 121 THR A N 1
ATOM 748 C CA . THR A 1 101 ? 7.427 12.010 8.826 1.00 22.86 121 THR A CA 1
ATOM 749 C C . THR A 1 101 ? 6.632 13.057 8.104 1.00 25.09 121 THR A C 1
ATOM 750 O O . THR A 1 101 ? 6.322 12.887 6.931 1.00 33.80 121 THR A O 1
ATOM 754 N N . PRO A 1 102 ? 6.294 14.150 8.808 1.00 24.81 122 PRO A N 1
ATOM 755 C CA . PRO A 1 102 ? 5.463 15.232 8.266 1.00 21.84 122 PRO A CA 1
ATOM 756 C C . PRO A 1 102 ? 5.881 15.575 6.844 1.00 24.74 122 PRO A C 1
ATOM 757 O O . PRO A 1 102 ? 5.047 15.625 5.941 1.00 20.62 122 PRO A O 1
ATOM 761 N N . TRP A 1 103 ? 7.183 15.781 6.663 1.00 24.00 123 TRP A N 1
ATOM 762 C CA . TRP A 1 103 ? 7.761 16.178 5.394 1.00 20.63 123 TRP A CA 1
ATOM 763 C C . TRP A 1 103 ? 7.234 15.297 4.290 1.00 29.65 123 TRP A C 1
ATOM 764 O O . TRP A 1 103 ? 6.859 15.772 3.215 1.00 35.32 123 TRP A O 1
ATOM 775 N N . TRP A 1 104 ? 7.201 14.001 4.569 1.00 29.03 124 TRP A N 1
ATOM 776 C CA . TRP A 1 104 ? 6.773 13.022 3.590 1.00 25.69 124 TRP A CA 1
ATOM 777 C C . TRP A 1 104 ? 5.264 12.862 3.574 1.00 23.65 124 TRP A C 1
ATOM 778 O O . TRP A 1 104 ? 4.647 12.754 2.520 1.00 27.65 124 TRP A O 1
ATOM 789 N N . GLU A 1 105 ? 4.663 12.828 4.749 1.00 24.23 125 GLU A N 1
ATOM 790 C CA . GLU A 1 105 ? 3.273 12.418 4.832 1.00 26.14 125 GLU A CA 1
ATOM 791 C C . GLU A 1 105 ? 2.269 13.538 4.627 1.00 19.23 125 GLU A C 1
ATOM 792 O O . GLU A 1 105 ? 1.159 13.291 4.171 1.00 30.35 125 GLU A O 1
ATOM 798 N N . THR A 1 106 ? 2.666 14.767 4.933 1.00 21.14 126 THR A N 1
ATOM 799 C CA . THR A 1 106 ? 1.704 15.861 4.967 1.00 21.51 126 THR A CA 1
ATOM 800 C C . THR A 1 106 ? 1.198 16.237 3.598 1.00 24.89 126 THR A C 1
ATOM 801 O O . THR A 1 106 ? 1.939 16.199 2.612 1.00 37.25 126 THR A O 1
ATOM 805 N N . LYS A 1 107 ? -0.082 16.584 3.550 1.00 26.23 127 LYS A N 1
ATOM 806 C CA . LYS A 1 107 ? -0.710 17.023 2.321 1.00 24.80 127 LYS A CA 1
ATOM 807 C C . LYS A 1 107 ? -0.827 18.528 2.353 1.00 26.85 127 LYS A C 1
ATOM 808 O O . LYS A 1 107 ? -1.227 19.105 3.358 1.00 28.94 127 LYS A O 1
ATOM 814 N N . ILE A 1 108 ? -0.458 19.165 1.252 1.00 33.86 128 ILE A N 1
ATOM 815 C CA . ILE A 1 108 ? -0.559 20.613 1.145 1.00 27.52 128 ILE A CA 1
ATOM 816 C C . ILE A 1 108 ? -1.850 21.026 0.446 1.00 29.99 128 ILE A C 1
ATOM 817 O O . ILE A 1 108 ? -2.142 20.580 -0.659 1.00 31.07 128 ILE A O 1
ATOM 822 N N . ASP A 1 109 ? -2.633 21.864 1.106 1.00 23.19 129 ASP A N 1
ATOM 823 C CA . ASP A 1 109 ? -3.826 22.390 0.499 1.00 29.48 129 ASP A CA 1
ATOM 824 C C . ASP A 1 109 ? -3.405 23.279 -0.646 1.00 31.85 129 ASP A C 1
ATOM 825 O O . ASP A 1 109 ? -2.243 23.670 -0.730 1.00 30.37 129 ASP A O 1
ATOM 830 N N . PRO A 1 110 ? -4.349 23.600 -1.543 1.00 36.75 130 PRO A N 1
ATOM 831 C CA . PRO A 1 110 ? -4.052 24.618 -2.549 1.00 30.17 130 PRO A CA 1
ATOM 832 C C . PRO A 1 110 ? -3.591 25.888 -1.865 1.00 31.39 130 PRO A C 1
ATOM 833 O O . PRO A 1 110 ? -3.863 26.105 -0.685 1.00 28.70 130 PRO A O 1
ATOM 837 N N . PRO A 1 111 ? -2.882 26.740 -2.598 1.00 38.40 131 PRO A N 1
ATOM 838 C CA . PRO A 1 111 ? -2.691 28.079 -2.060 1.00 36.42 131 PRO A CA 1
ATOM 839 C C . PRO A 1 111 ? -4.020 28.795 -2.207 1.00 28.80 131 PRO A C 1
ATOM 840 O O . PRO A 1 111 ? -4.837 28.395 -3.036 1.00 28.96 131 PRO A O 1
ATOM 844 N N . VAL A 1 112 ? -4.271 29.814 -1.408 1.00 30.00 132 VAL A N 1
ATOM 845 C CA . VAL A 1 112 ? -5.398 30.658 -1.738 1.00 44.08 132 VAL A CA 1
ATOM 846 C C . VAL A 1 112 ? -4.884 31.681 -2.727 1.00 40.55 132 VAL A C 1
ATOM 847 O O . VAL A 1 112 ? -3.782 32.207 -2.588 1.00 36.29 132 VAL A O 1
ATOM 851 N N . MET A 1 113 ? -5.674 31.937 -3.751 1.00 37.25 133 MET A N 1
ATOM 852 C CA . MET A 1 113 ? -5.224 32.818 -4.796 1.00 44.06 133 MET A CA 1
ATOM 853 C C . MET A 1 113 ? -6.064 34.071 -4.860 1.00 42.79 133 MET A C 1
ATOM 854 O O . MET A 1 113 ? -7.286 34.007 -4.950 1.00 46.40 133 MET A O 1
ATOM 859 N N . ASN A 1 114 ? -5.391 35.212 -4.794 1.00 51.46 134 ASN A N 1
ATOM 860 C CA . ASN A 1 114 ? -6.027 36.492 -5.029 1.00 37.87 134 ASN A CA 1
ATOM 861 C C . ASN A 1 114 ? -5.432 37.096 -6.270 1.00 35.09 134 ASN A C 1
ATOM 862 O O . ASN A 1 114 ? -4.219 37.079 -6.452 1.00 39.07 134 ASN A O 1
ATOM 867 N N . ILE A 1 115 ? -6.291 37.597 -7.148 1.00 46.24 135 ILE A N 1
ATOM 868 C CA . ILE A 1 115 ? -5.828 38.292 -8.339 1.00 48.63 135 ILE A CA 1
ATOM 869 C C . ILE A 1 115 ? -6.357 39.719 -8.332 1.00 40.86 135 ILE A C 1
ATOM 870 O O . ILE A 1 115 ? -7.372 40.015 -7.704 1.00 44.57 135 ILE A O 1
ATOM 875 N N . THR A 1 116 ? -5.647 40.600 -9.017 1.00 41.70 136 THR A N 1
ATOM 876 C CA . THR A 1 116 ? -6.075 41.977 -9.176 1.00 40.42 136 THR A CA 1
ATOM 877 C C . THR A 1 116 ? -5.623 42.442 -10.553 1.00 50.14 136 THR A C 1
ATOM 878 O O . THR A 1 116 ? -4.814 41.772 -11.199 1.00 51.68 136 THR A O 1
ATOM 882 N N . LEU A 1 122 ? -2.597 40.172 -14.820 1.00 62.51 142 LEU A N 1
ATOM 883 C CA . LEU A 1 122 ? -3.172 40.258 -13.484 1.00 61.24 142 LEU A CA 1
ATOM 884 C C . LEU A 1 122 ? -2.106 39.996 -12.444 1.00 61.68 142 LEU A C 1
ATOM 885 O O . LEU A 1 122 ? -1.125 39.301 -12.719 1.00 55.94 142 LEU A O 1
ATOM 890 N N . LEU A 1 123 ? -2.308 40.554 -11.251 1.00 57.95 143 LEU A N 1
ATOM 891 C CA . LEU A 1 123 ? -1.386 40.371 -10.134 1.00 46.13 143 LEU A CA 1
ATOM 892 C C . LEU A 1 123 ? -1.894 39.246 -9.255 1.00 47.57 143 LEU A C 1
ATOM 893 O O . LEU A 1 123 ? -2.797 39.442 -8.441 1.00 49.01 143 LEU A O 1
ATOM 898 N N . VAL A 1 124 ? -1.319 38.063 -9.420 1.00 53.40 144 VAL A N 1
ATOM 899 C CA . VAL A 1 124 ? -1.731 36.921 -8.624 1.00 42.59 144 VAL A CA 1
ATOM 900 C C . VAL A 1 124 ? -0.932 36.893 -7.339 1.00 40.96 144 VAL A C 1
ATOM 901 O O . VAL A 1 124 ? 0.302 36.909 -7.362 1.00 37.67 144 VAL A O 1
ATOM 905 N N . ILE A 1 125 ? -1.647 36.878 -6.218 1.00 39.67 145 ILE A N 1
ATOM 906 C CA . ILE A 1 125 ? -1.016 36.752 -4.918 1.00 40.76 145 ILE A CA 1
ATOM 907 C C . ILE A 1 125 ? -1.423 35.432 -4.298 1.00 40.56 145 ILE A C 1
ATOM 908 O O . ILE A 1 125 ? -2.582 35.225 -3.926 1.00 38.40 145 ILE A O 1
ATOM 913 N N . LEU A 1 126 ? -0.448 34.538 -4.210 1.00 37.37 146 LEU A N 1
ATOM 914 C CA . LEU A 1 126 ? -0.660 33.208 -3.670 1.00 37.66 146 LEU A CA 1
ATOM 915 C C . LEU A 1 126 ? -0.382 33.185 -2.184 1.00 36.53 146 LEU A C 1
ATOM 916 O O . LEU A 1 126 ? 0.666 33.626 -1.720 1.00 44.21 146 LEU A O 1
ATOM 921 N N . HIS A 1 127 ? -1.335 32.678 -1.426 1.00 43.52 147 HIS A N 1
ATOM 922 C CA . HIS A 1 127 ? -1.084 32.460 -0.022 1.00 45.40 147 HIS A CA 1
ATOM 923 C C . HIS A 1 127 ? -1.027 30.971 0.202 1.00 39.62 147 HIS A C 1
ATOM 924 O O . HIS A 1 127 ? -2.008 30.263 -0.018 1.00 41.33 147 HIS A O 1
ATOM 931 N N . ALA A 1 128 ? 0.144 30.498 0.596 1.00 30.47 148 ALA A N 1
ATOM 932 C CA . ALA A 1 128 ? 0.275 29.130 1.030 1.00 34.23 148 ALA A CA 1
ATOM 933 C C . ALA A 1 128 ? -0.796 28.851 2.079 1.00 35.34 148 ALA A C 1
ATOM 934 O O . ALA A 1 128 ? -1.161 29.735 2.854 1.00 26.82 148 ALA A O 1
ATOM 936 N N . PRO A 1 129 ? -1.309 27.616 2.104 1.00 34.48 149 PRO A N 1
ATOM 937 C CA . PRO A 1 129 ? -2.170 27.263 3.221 1.00 24.07 149 PRO A CA 1
ATOM 938 C C . PRO A 1 129 ? -1.443 27.674 4.489 1.00 24.77 149 PRO A C 1
ATOM 939 O O . PRO A 1 129 ? -0.232 27.887 4.449 1.00 21.75 149 PRO A O 1
ATOM 943 N N . ASN A 1 130 ? -2.160 27.792 5.599 1.00 24.14 150 ASN A N 1
ATOM 944 C CA . ASN A 1 130 ? -1.500 28.061 6.857 1.00 22.04 150 ASN A CA 1
ATOM 945 C C . ASN A 1 130 ? -0.606 26.891 7.208 1.00 23.88 150 ASN A C 1
ATOM 946 O O . ASN A 1 130 ? -1.054 25.756 7.266 1.00 24.99 150 ASN A O 1
ATOM 951 N N . LEU A 1 131 ? 0.665 27.185 7.420 1.00 22.31 151 LEU A N 1
ATOM 952 C CA . LEU A 1 131 ? 1.671 26.185 7.698 1.00 17.31 151 LEU A CA 1
ATOM 953 C C . LEU A 1 131 ? 2.385 26.540 8.992 1.00 22.07 151 LEU A C 1
ATOM 954 O O . LEU A 1 131 ? 2.787 27.676 9.211 1.00 26.08 151 LEU A O 1
ATOM 959 N N . PRO A 1 132 ? 2.558 25.553 9.853 1.00 21.58 152 PRO A N 1
ATOM 960 C CA . PRO A 1 132 ? 3.063 25.790 11.198 1.00 17.43 152 PRO A CA 1
ATOM 961 C C . PRO A 1 132 ? 4.318 26.655 11.209 1.00 23.94 152 PRO A C 1
ATOM 962 O O . PRO A 1 132 ? 4.648 27.262 12.230 1.00 33.85 152 PRO A O 1
ATOM 966 N N . TYR A 1 133 ? 5.022 26.705 10.087 1.00 26.31 153 TYR A N 1
ATOM 967 C CA . TYR A 1 133 ? 6.299 27.412 10.029 1.00 25.44 153 TYR A CA 1
ATOM 968 C C . TYR A 1 133 ? 6.075 28.903 9.848 1.00 26.25 153 TYR A C 1
ATOM 969 O O . TYR A 1 133 ? 6.926 29.719 10.191 1.00 21.37 153 TYR A O 1
ATOM 978 N N . ARG A 1 134 ? 4.917 29.248 9.304 1.00 27.02 154 ARG A N 1
ATOM 979 C CA . ARG A 1 134 ? 4.433 30.609 9.379 1.00 23.20 154 ARG A CA 1
ATOM 980 C C . ARG A 1 134 ? 4.733 31.172 10.760 1.00 24.74 154 ARG A C 1
ATOM 981 O O . ARG A 1 134 ? 4.988 32.360 10.917 1.00 33.65 154 ARG A O 1
ATOM 989 N N . TYR A 1 135 ? 4.704 30.314 11.769 1.00 21.44 155 TYR A N 1
ATOM 990 C CA . TYR A 1 135 ? 4.769 30.797 13.132 1.00 21.69 155 TYR A CA 1
ATOM 991 C C . TYR A 1 135 ? 6.171 30.821 13.693 1.00 22.75 155 TYR A C 1
ATOM 992 O O . TYR A 1 135 ? 6.428 31.494 14.683 1.00 27.86 155 TYR A O 1
ATOM 1001 N N . GLN A 1 136 ? 7.084 30.096 13.062 1.00 25.19 156 GLN A N 1
ATOM 1002 C CA . GLN A 1 136 ? 8.420 29.990 13.616 1.00 23.74 156 GLN A CA 1
ATOM 1003 C C . GLN A 1 136 ? 8.963 31.381 13.857 1.00 32.77 156 GLN A C 1
ATOM 1004 O O . GLN A 1 136 ? 9.041 32.185 12.934 1.00 26.19 156 GLN A O 1
ATOM 1010 N N . LYS A 1 137 ? 9.319 31.670 15.107 1.00 45.45 157 LYS A N 1
ATOM 1011 C CA . LYS A 1 137 ? 9.766 33.008 15.477 1.00 47.14 157 LYS A CA 1
ATOM 1012 C C . LYS A 1 137 ? 10.809 33.509 14.503 1.00 49.66 157 LYS A C 1
ATOM 1013 O O . LYS A 1 137 ? 10.645 34.564 13.885 1.00 54.66 157 LYS A O 1
ATOM 1019 N N . GLU A 1 138 ? 11.880 32.738 14.366 1.00 40.73 158 GLU A N 1
ATOM 1020 C CA . GLU A 1 138 ? 13.000 33.144 13.535 1.00 56.39 158 GLU A CA 1
ATOM 1021 C C . GLU A 1 138 ? 13.158 32.185 12.376 1.00 50.19 158 GLU A C 1
ATOM 1022 O O . GLU A 1 138 ? 13.311 30.981 12.567 1.00 58.61 158 GLU A O 1
ATOM 1028 N N . LYS A 1 139 ? 13.112 32.736 11.172 1.00 38.19 159 LYS A N 1
ATOM 1029 C CA . LYS A 1 139 ? 13.192 31.946 9.960 1.00 35.65 159 LYS A CA 1
ATOM 1030 C C . LYS A 1 139 ? 14.422 32.317 9.152 1.00 42.47 159 LYS A C 1
ATOM 1031 O O . LYS A 1 139 ? 14.659 33.494 8.876 1.00 41.05 159 LYS A O 1
ATOM 1037 N N . ASN A 1 140 ? 15.191 31.312 8.747 1.00 46.64 160 ASN A N 1
ATOM 1038 C CA . ASN A 1 140 ? 16.329 31.550 7.866 1.00 46.26 160 ASN A CA 1
ATOM 1039 C C . ASN A 1 140 ? 15.894 31.422 6.420 1.00 38.19 160 ASN A C 1
ATOM 1040 O O . ASN A 1 140 ? 16.629 31.777 5.503 1.00 44.17 160 ASN A O 1
ATOM 1045 N N . VAL A 1 141 ? 14.692 30.899 6.223 1.00 37.97 161 VAL A N 1
ATOM 1046 C CA . VAL A 1 141 ? 14.186 30.598 4.892 1.00 40.00 161 VAL A CA 1
ATOM 1047 C C . VAL A 1 141 ? 12.719 30.973 4.851 1.00 38.13 161 VAL A C 1
ATOM 1048 O O . VAL A 1 141 ? 12.061 31.004 5.889 1.00 42.58 161 VAL A O 1
ATOM 1050 N N . SER A 1 142 ? 12.211 31.280 3.662 1.00 30.39 162 SER A N 1
ATOM 1051 C CA . SER A 1 142 ? 10.794 31.557 3.500 1.00 23.66 162 SER A CA 1
ATOM 1052 C C . SER A 1 142 ? 10.041 30.284 3.786 1.00 33.44 162 SER A C 1
ATOM 1053 O O . SER A 1 142 ? 10.633 29.212 3.840 1.00 35.66 162 SER A O 1
ATOM 1056 N N . ILE A 1 143 ? 8.735 30.403 3.970 1.00 30.91 163 ILE A N 1
ATOM 1057 C CA . ILE A 1 143 ? 7.904 29.241 4.216 1.00 27.15 163 ILE A CA 1
ATOM 1058 C C . ILE A 1 143 ? 7.993 28.300 3.017 1.00 28.64 163 ILE A C 1
ATOM 1059 O O . ILE A 1 143 ? 8.273 27.118 3.144 1.00 29.86 163 ILE A O 1
ATOM 1064 N N . GLU A 1 144 ? 7.769 28.848 1.839 1.00 32.80 164 GLU A N 1
ATOM 1065 C CA . GLU A 1 144 ? 7.835 28.060 0.629 1.00 28.60 164 GLU A CA 1
ATOM 1066 C C . GLU A 1 144 ? 9.192 27.375 0.545 1.00 33.01 164 GLU A C 1
ATOM 1067 O O . GLU A 1 144 ? 9.293 26.199 0.192 1.00 34.60 164 GLU A O 1
ATOM 1073 N N . ASP A 1 145 ? 10.246 28.096 0.891 1.00 29.60 165 ASP 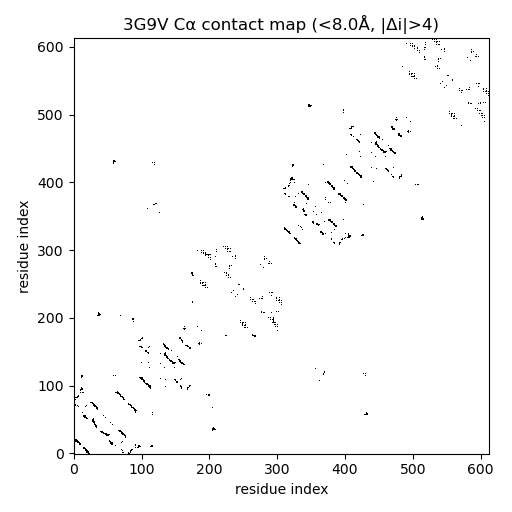A N 1
ATOM 1074 C CA . ASP A 1 145 ? 11.561 27.485 0.837 1.00 33.22 165 ASP A CA 1
ATOM 1075 C C . ASP A 1 145 ? 11.654 26.381 1.874 1.00 36.91 165 ASP A C 1
ATOM 1076 O O . ASP A 1 145 ? 12.040 25.259 1.562 1.00 35.42 165 ASP A O 1
ATOM 1081 N N . TYR A 1 146 ? 11.272 26.713 3.103 1.00 38.35 166 TYR A N 1
ATOM 1082 C CA . TYR A 1 146 ? 11.323 25.786 4.223 1.00 31.64 166 TYR A CA 1
ATOM 1083 C C . TYR A 1 146 ? 10.640 24.494 3.862 1.00 34.50 166 TYR A C 1
ATOM 1084 O O . TYR A 1 146 ? 11.172 23.403 4.089 1.00 38.03 166 TYR A O 1
ATOM 1093 N N . TYR A 1 147 ? 9.439 24.635 3.314 1.00 35.85 167 TYR A N 1
ATOM 1094 C CA . TYR A 1 147 ? 8.590 23.502 3.001 1.00 23.01 167 TYR A CA 1
ATOM 1095 C C . TYR A 1 147 ? 8.863 23.034 1.594 1.00 29.05 167 TYR A C 1
ATOM 1096 O O . TYR A 1 147 ? 8.241 22.090 1.114 1.00 32.30 167 TYR A O 1
ATOM 1105 N N . GLU A 1 148 ? 9.816 23.694 0.942 1.00 36.15 168 GLU A N 1
ATOM 1106 C CA . GLU A 1 148 ? 10.202 23.322 -0.403 1.00 28.24 168 GLU A CA 1
ATOM 1107 C C . GLU A 1 148 ? 8.953 23.204 -1.227 1.00 27.51 168 GLU A C 1
ATOM 1108 O O . GLU A 1 148 ? 8.721 22.202 -1.890 1.00 32.21 168 GLU A O 1
ATOM 1114 N N . LEU A 1 149 ? 8.142 24.246 -1.151 1.00 26.43 169 LEU A N 1
ATOM 1115 C CA . LEU A 1 149 ? 6.919 24.335 -1.911 1.00 22.55 169 LEU A CA 1
ATOM 1116 C C . LEU A 1 149 ? 7.106 25.297 -3.066 1.00 28.69 169 LEU A C 1
ATOM 1117 O O . LEU A 1 149 ? 7.953 26.185 -3.024 1.00 30.40 169 LEU A O 1
ATOM 1122 N N . LEU A 1 150 ? 6.307 25.110 -4.104 1.00 26.77 170 LEU A N 1
ATOM 1123 C CA . LEU A 1 150 ? 6.285 26.031 -5.210 1.00 23.54 170 LEU A CA 1
ATOM 1124 C C . LEU A 1 150 ? 4.855 26.385 -5.385 1.00 26.86 170 LEU A C 1
ATOM 1125 O O . LEU A 1 150 ? 3.971 25.605 -5.063 1.00 32.27 170 LEU A O 1
ATOM 1130 N N . TYR A 1 151 ? 4.616 27.574 -5.897 1.00 23.41 171 TYR A N 1
ATOM 1131 C CA . TYR A 1 151 ? 3.283 27.901 -6.313 1.00 24.27 171 TYR A CA 1
ATOM 1132 C C . TYR A 1 151 ? 3.246 27.695 -7.792 1.00 25.70 171 TYR A C 1
ATOM 1133 O O . TYR A 1 151 ? 4.192 28.019 -8.495 1.00 28.39 171 TYR A O 1
ATOM 1142 N N . ARG A 1 152 ? 2.156 27.122 -8.261 1.00 34.01 172 ARG A N 1
ATOM 1143 C CA . ARG A 1 152 ? 1.928 27.008 -9.679 1.00 31.74 172 ARG A CA 1
ATOM 1144 C C . ARG A 1 152 ? 0.666 27.759 -9.999 1.00 32.65 172 ARG A C 1
ATOM 1145 O O . ARG A 1 152 ? -0.377 27.500 -9.422 1.00 33.55 172 ARG A O 1
ATOM 1153 N N . VAL A 1 153 ? 0.762 28.714 -10.908 1.00 36.06 173 VAL A N 1
ATOM 1154 C CA . VAL A 1 153 ? -0.434 29.385 -11.369 1.00 36.89 173 VAL A CA 1
ATOM 1155 C C . VAL A 1 153 ? -0.737 28.872 -12.757 1.00 28.25 173 VAL A C 1
ATOM 1156 O O . VAL A 1 153 ? 0.166 28.651 -13.549 1.00 30.90 173 VAL A O 1
ATOM 1160 N N . PHE A 1 154 ? -2.016 28.664 -13.030 1.00 29.39 174 PHE A N 1
ATOM 1161 C CA . PHE A 1 154 ? -2.453 28.158 -14.313 1.00 29.27 174 PHE A CA 1
ATOM 1162 C C . PHE A 1 154 ? -3.523 29.056 -14.870 1.00 40.34 174 PHE A C 1
ATOM 1163 O O . PHE A 1 154 ? -4.334 29.603 -14.134 1.00 39.94 174 PHE A O 1
ATOM 1171 N N . ILE A 1 155 ? -3.568 29.247 -16.148 1.00 52.88 175 ILE A N 1
ATOM 1172 C CA . ILE A 1 155 ? -4.765 29.803 -16.663 1.00 46.33 175 ILE A CA 1
ATOM 1173 C C . ILE A 1 155 ? -5.405 28.733 -17.470 1.00 63.87 175 ILE A C 1
ATOM 1174 O O . ILE A 1 155 ? -5.003 28.484 -18.567 1.00 81.07 175 ILE A O 1
ATOM 1179 N N . ILE A 1 156 ? -6.364 28.058 -16.878 1.00 20.00 176 ILE A N 1
ATOM 1180 C CA . ILE A 1 156 ? -7.445 27.444 -17.638 1.00 20.00 176 ILE A CA 1
ATOM 1181 C C . ILE A 1 156 ? -7.718 28.211 -18.928 1.00 20.00 176 ILE A C 1
ATOM 1182 O O . ILE A 1 156 ? -8.469 29.154 -18.907 1.00 94.50 176 ILE A O 1
ATOM 1187 N N . GLU A 1 163 ? -5.378 26.532 -19.478 1.00 112.18 183 GLU A N 1
ATOM 1188 C CA . GLU A 1 163 ? -4.936 25.140 -19.451 1.00 83.91 183 GLU A CA 1
ATOM 1189 C C . GLU A 1 163 ? -3.468 25.074 -19.040 1.00 77.86 183 GLU A C 1
ATOM 1190 O O . GLU A 1 163 ? -3.007 24.034 -18.588 1.00 91.87 183 GLU A O 1
ATOM 1196 N N . GLN A 1 164 ? -2.743 26.182 -19.185 1.00 66.53 184 GLN A N 1
ATOM 1197 C CA . GLN A 1 164 ? -1.281 26.150 -19.069 1.00 72.43 184 GLN A CA 1
ATOM 1198 C C . GLN A 1 164 ? -0.674 26.752 -17.784 1.00 64.69 184 GLN A C 1
ATOM 1199 O O . GLN A 1 164 ? -1.161 27.751 -17.235 1.00 42.05 184 GLN A O 1
ATOM 1205 N N . LYS A 1 165 ? 0.411 26.131 -17.324 1.00 60.97 185 LYS A N 1
ATOM 1206 C CA . LYS A 1 165 ? 1.172 26.622 -16.181 1.00 38.85 185 LYS A CA 1
ATOM 1207 C C . LYS A 1 165 ? 1.800 27.940 -16.564 1.00 44.36 185 LYS A C 1
ATOM 1208 O O . LYS A 1 165 ? 2.803 27.980 -17.279 1.00 60.04 185 LYS A O 1
ATOM 1214 N N . VAL A 1 166 ? 1.199 29.023 -16.092 1.00 42.89 186 VAL A N 1
ATOM 1215 C CA . VAL A 1 166 ? 1.706 30.353 -16.378 1.00 39.13 186 VAL A CA 1
ATOM 1216 C C . VAL A 1 166 ? 2.778 30.764 -15.363 1.00 44.47 186 VAL A C 1
ATOM 1217 O O . VAL A 1 166 ? 3.564 31.676 -15.612 1.00 36.76 186 VAL A O 1
ATOM 1221 N N . TYR A 1 167 ? 2.814 30.072 -14.228 1.00 43.07 187 TYR A N 1
ATOM 1222 C CA . TYR A 1 167 ? 3.756 30.403 -13.165 1.00 29.80 187 TYR A CA 1
ATOM 1223 C C . TYR A 1 167 ? 4.098 29.241 -12.254 1.00 32.10 187 TYR A C 1
ATOM 1224 O O . TYR A 1 167 ? 3.245 28.437 -11.898 1.00 23.58 187 TYR A O 1
ATOM 1233 N N . GLU A 1 168 ? 5.369 29.195 -11.871 1.00 34.09 188 GLU A N 1
ATOM 1234 C CA . GLU A 1 168 ? 5.867 28.254 -10.893 1.00 27.05 188 GLU A CA 1
ATOM 1235 C C . GLU A 1 168 ? 7.038 28.901 -10.173 1.00 27.35 188 GLU A C 1
ATOM 1236 O O . GLU A 1 168 ? 8.054 29.223 -10.779 1.00 31.61 188 GLU A O 1
ATOM 1242 N N . GLY A 1 169 ? 6.887 29.108 -8.877 1.00 28.97 189 GLY A N 1
ATOM 1243 C CA . GLY A 1 169 ? 7.922 29.753 -8.097 1.00 31.79 189 GLY A CA 1
ATOM 1244 C C . GLY A 1 169 ? 7.539 29.741 -6.642 1.00 29.77 189 GLY A C 1
ATOM 1245 O O . GLY A 1 169 ? 6.440 29.303 -6.297 1.00 28.10 189 GLY A O 1
ATOM 1246 N N . ALA A 1 170 ? 8.443 30.206 -5.787 1.00 27.90 190 ALA A N 1
ATOM 1247 C CA . ALA A 1 170 ? 8.168 30.239 -4.359 1.00 28.11 190 ALA A CA 1
ATOM 1248 C C . ALA A 1 170 ? 7.623 31.602 -3.962 1.00 35.25 190 ALA A C 1
ATOM 1249 O O . ALA A 1 170 ? 7.375 31.855 -2.789 1.00 43.11 190 ALA A O 1
ATOM 1251 N N . HIS A 1 171 ? 7.416 32.461 -4.957 1.00 37.53 191 HIS A N 1
ATOM 1252 C CA . HIS A 1 171 ? 7.014 33.843 -4.736 1.00 39.77 191 HIS A CA 1
ATOM 1253 C C . HIS A 1 171 ? 5.546 34.072 -5.112 1.00 53.12 191 HIS A C 1
ATOM 1254 O O . HIS A 1 171 ? 4.728 33.159 -5.017 1.00 45.74 191 HIS A O 1
ATOM 1261 N N . ARG A 1 172 ? 5.215 35.298 -5.520 1.00 77.88 192 ARG A N 1
ATOM 1262 C CA . ARG A 1 172 ? 3.902 35.603 -6.110 1.00 61.96 192 ARG A CA 1
ATOM 1263 C C . ARG A 1 172 ? 3.981 36.486 -7.371 1.00 55.36 192 ARG A C 1
ATOM 1264 O O . ARG A 1 172 ? 4.744 37.448 -7.438 1.00 54.72 192 ARG A O 1
ATOM 1272 N N . ALA A 1 173 ? 3.169 36.132 -8.362 1.00 60.65 193 ALA A N 1
ATOM 1273 C CA . ALA A 1 173 ? 3.511 36.372 -9.763 1.00 54.38 193 ALA A CA 1
ATOM 1274 C C . ALA A 1 173 ? 2.939 37.611 -10.434 1.00 61.00 193 ALA A C 1
ATOM 1275 O O . ALA A 1 173 ? 1.763 37.949 -10.281 1.00 39.41 193 ALA A O 1
ATOM 1277 N N . VAL A 1 174 ? 3.814 38.245 -11.212 1.00 79.93 194 VAL A N 1
ATOM 1278 C CA . VAL A 1 174 ? 3.508 39.422 -12.011 1.00 74.10 194 VAL A CA 1
ATOM 1279 C C . VAL A 1 174 ? 2.251 39.238 -12.856 1.00 62.38 194 VAL A C 1
ATOM 1280 O O . VAL A 1 174 ? 1.278 39.974 -12.685 1.00 64.87 194 VAL A O 1
ATOM 1284 N N . GLU A 1 175 ? 2.271 38.261 -13.762 1.00 50.04 195 GLU A N 1
ATOM 1285 C CA . GLU A 1 175 ? 1.087 37.946 -14.554 1.00 56.12 195 GLU A CA 1
ATOM 1286 C C . GLU A 1 175 ? 0.670 36.494 -14.351 1.00 60.86 195 GLU A C 1
ATOM 1287 O O . GLU A 1 175 ? -0.401 36.074 -14.800 1.00 60.88 195 GLU A O 1
ATOM 1293 N N . CYS A 1 186 ? -9.790 32.371 -16.988 1.00 53.77 206 CYS A N 1
ATOM 1294 C CA . CYS A 1 186 ? -9.842 31.960 -15.581 1.00 69.89 206 CYS A CA 1
ATOM 1295 C C . CYS A 1 186 ? -8.490 31.470 -15.075 1.00 51.33 206 CYS A C 1
ATOM 1296 O O . CYS A 1 186 ? -7.783 30.735 -15.761 1.00 57.64 206 CYS A O 1
ATOM 1299 N N . VAL A 1 187 ? -8.132 31.879 -13.866 1.00 45.39 207 VAL A N 1
ATOM 1300 C CA . VAL A 1 187 ? -6.831 31.517 -13.319 1.00 46.73 207 VAL A CA 1
ATOM 1301 C C . VAL A 1 187 ? -6.963 30.655 -12.079 1.00 35.20 207 VAL A C 1
ATOM 1302 O O . VAL A 1 187 ? -7.757 30.943 -11.197 1.00 41.00 207 VAL A O 1
ATOM 1306 N N . VAL A 1 188 ? -6.176 29.591 -12.023 1.00 37.42 208 VAL A N 1
ATOM 1307 C CA . VAL A 1 188 ? -6.168 28.717 -10.864 1.00 32.60 208 VAL A CA 1
ATOM 1308 C C . VAL A 1 188 ? -4.742 28.545 -10.365 1.00 28.20 208 VAL A C 1
ATOM 1309 O O . VAL A 1 188 ? -3.781 28.751 -11.099 1.00 33.41 208 VAL A O 1
ATOM 1313 N N . ALA A 1 189 ? -4.604 28.192 -9.100 1.00 28.86 209 ALA A N 1
ATOM 1314 C CA . ALA A 1 189 ? -3.282 27.996 -8.536 1.00 31.63 209 ALA A CA 1
ATOM 1315 C C . ALA A 1 189 ? -3.211 26.681 -7.780 1.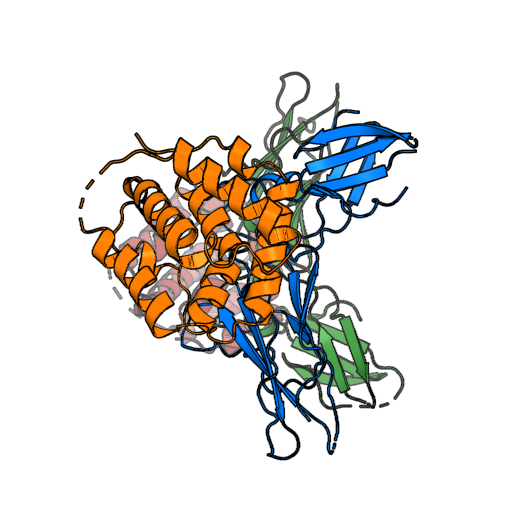00 34.97 209 ALA A C 1
ATOM 1316 O O . ALA A 1 189 ? -4.221 26.132 -7.353 1.00 31.93 209 ALA A O 1
ATOM 1318 N N . GLU A 1 190 ? -2.001 26.175 -7.624 1.00 33.56 210 GLU A N 1
ATOM 1319 C CA . GLU A 1 190 ? -1.775 25.034 -6.768 1.00 31.80 210 GLU A CA 1
ATOM 1320 C C . GLU A 1 190 ? -0.397 25.157 -6.145 1.00 30.44 210 GLU A C 1
ATOM 1321 O O . GLU A 1 190 ? 0.403 26.013 -6.506 1.00 34.77 210 GLU A O 1
ATOM 1327 N N . ILE A 1 191 ? -0.124 24.309 -5.179 1.00 35.37 211 ILE A N 1
ATOM 1328 C CA . ILE A 1 191 ? 1.203 24.270 -4.621 1.00 31.05 211 ILE A CA 1
ATOM 1329 C C . ILE A 1 191 ? 1.827 22.997 -5.098 1.00 30.07 211 ILE A C 1
ATOM 1330 O O . ILE A 1 191 ? 1.209 21.949 -5.036 1.00 32.49 211 ILE A O 1
ATOM 1335 N N . TYR A 1 192 ? 3.045 23.100 -5.600 1.00 34.37 212 TYR A N 1
ATOM 1336 C CA . TYR A 1 192 ? 3.767 21.935 -6.036 1.00 24.36 212 TYR A CA 1
ATOM 1337 C C . TYR A 1 192 ? 4.859 21.638 -5.029 1.00 26.15 212 TYR A C 1
ATOM 1338 O O . TYR A 1 192 ? 5.486 22.549 -4.506 1.00 25.64 212 TYR A O 1
ATOM 1347 N N . GLN A 1 193 ? 5.067 20.358 -4.749 1.00 27.56 213 GLN A N 1
ATOM 1348 C CA . GLN A 1 193 ? 6.162 19.935 -3.899 1.00 22.56 213 GLN A CA 1
ATOM 1349 C C . GLN A 1 193 ? 7.223 19.293 -4.770 1.00 31.31 213 GLN A C 1
ATOM 1350 O O . GLN A 1 193 ? 7.268 18.075 -4.936 1.00 29.94 213 GLN A O 1
ATOM 1356 N N . PRO A 1 194 ? 8.086 20.130 -5.342 1.00 28.31 214 PRO A N 1
ATOM 1357 C CA . PRO A 1 194 ? 9.137 19.689 -6.262 1.00 26.23 214 PRO A CA 1
ATOM 1358 C C . PRO A 1 194 ? 9.828 18.430 -5.750 1.00 28.12 214 PRO A C 1
ATOM 1359 O O . PRO A 1 194 ? 10.144 17.545 -6.532 1.00 31.57 214 PRO A O 1
ATOM 1363 N N . MET A 1 195 ? 10.059 18.355 -4.444 1.00 24.26 215 MET A N 1
ATOM 1364 C CA . MET A 1 195 ? 10.837 17.262 -3.882 1.00 25.00 215 MET A CA 1
ATOM 1365 C C . MET A 1 195 ? 10.092 15.950 -3.980 1.00 28.76 215 MET A C 1
ATOM 1366 O O . MET A 1 195 ? 10.684 14.907 -4.263 1.00 27.68 215 MET A O 1
ATOM 1371 N N . LEU A 1 196 ? 8.785 16.009 -3.750 1.00 28.66 216 LEU A N 1
ATOM 1372 C CA . LEU A 1 196 ? 7.948 14.819 -3.816 1.00 29.06 216 LEU A CA 1
ATOM 1373 C C . LEU A 1 196 ? 7.146 14.739 -5.111 1.00 27.35 216 LEU A C 1
ATOM 1374 O O . LEU A 1 196 ? 6.318 13.852 -5.267 1.00 27.20 216 LEU A O 1
ATOM 1379 N N . ASP A 1 197 ? 7.396 15.652 -6.041 1.00 26.23 217 ASP A N 1
ATOM 1380 C CA . ASP A 1 197 ? 6.544 15.759 -7.218 1.00 25.96 217 ASP A CA 1
ATOM 1381 C C . ASP A 1 197 ? 5.096 15.599 -6.788 1.00 26.33 217 ASP A C 1
ATOM 1382 O O . ASP A 1 197 ? 4.383 14.726 -7.254 1.00 21.79 217 ASP A O 1
ATOM 1387 N N . ARG A 1 198 ? 4.674 16.442 -5.861 1.00 33.05 218 ARG A N 1
ATOM 1388 C CA . ARG A 1 198 ? 3.300 16.421 -5.409 1.00 30.87 218 ARG A CA 1
ATOM 1389 C C . ARG A 1 198 ? 2.694 17.769 -5.646 1.00 28.89 218 ARG A C 1
ATOM 1390 O O . ARG A 1 198 ? 3.234 18.780 -5.199 1.00 28.62 218 ARG A O 1
ATOM 1398 N N . ARG A 1 199 ? 1.573 17.790 -6.349 1.00 19.11 219 ARG A N 1
ATOM 1399 C CA . ARG A 1 199 ? 0.842 19.026 -6.468 1.00 28.36 219 ARG A CA 1
ATOM 1400 C C . ARG A 1 199 ? -0.426 19.018 -5.628 1.00 22.02 219 ARG A C 1
ATOM 1401 O O . ARG A 1 199 ? -1.208 18.075 -5.663 1.00 25.19 219 ARG A O 1
ATOM 1409 N N . SER A 1 200 ? -0.598 20.072 -4.839 1.00 25.95 220 SER A N 1
ATOM 1410 C CA . SER A 1 200 ? -1.830 20.275 -4.107 1.00 24.65 220 SER A CA 1
ATOM 1411 C C . SER A 1 200 ? -2.997 20.242 -5.082 1.00 28.90 220 SER A C 1
ATOM 1412 O O . SER A 1 200 ? -2.826 20.292 -6.307 1.00 32.05 220 SER A O 1
ATOM 1415 N N . GLN A 1 201 ? -4.195 20.149 -4.541 1.00 28.68 221 GLN A N 1
ATOM 1416 C CA . GLN A 1 201 ? -5.358 20.222 -5.379 1.00 23.01 221 GLN A CA 1
ATOM 1417 C C . GLN A 1 201 ? -5.423 21.653 -5.837 1.00 30.63 221 GLN A C 1
ATOM 1418 O O . GLN A 1 201 ? -4.569 22.461 -5.483 1.00 33.60 221 GLN A O 1
ATOM 1424 N N . ARG A 1 202 ? -6.416 21.973 -6.646 1.00 31.22 222 ARG A N 1
ATOM 1425 C CA . ARG A 1 202 ? -6.463 23.290 -7.219 1.00 23.19 222 ARG A CA 1
ATOM 1426 C C . ARG A 1 202 ? -7.023 24.305 -6.244 1.00 23.62 222 ARG A C 1
ATOM 1427 O O . ARG A 1 202 ? -7.856 23.982 -5.418 1.00 24.83 222 ARG A O 1
ATOM 1435 N N . SER A 1 203 ? -6.532 25.535 -6.337 1.00 35.81 223 SER A N 1
ATOM 1436 C CA . SER A 1 203 ? -7.127 26.661 -5.633 1.00 31.38 223 SER A CA 1
ATOM 1437 C C . SER A 1 203 ? -8.489 26.883 -6.252 1.00 30.00 223 SER A C 1
ATOM 1438 O O . SER A 1 203 ? -8.789 26.319 -7.301 1.00 38.83 223 SER A O 1
ATOM 1441 N N . GLU A 1 204 ? -9.339 27.696 -5.648 1.00 43.39 224 GLU A N 1
ATOM 1442 C CA . GLU A 1 204 ? -10.606 27.916 -6.329 1.00 54.66 224 GLU A CA 1
ATOM 1443 C C . GLU A 1 204 ? -10.415 28.770 -7.586 1.00 53.86 224 GLU A C 1
ATOM 1444 O O . GLU A 1 204 ? -9.366 29.405 -7.757 1.00 30.74 224 GLU A O 1
ATOM 1450 N N . GLU A 1 205 ? -11.430 28.732 -8.455 1.00 63.67 225 GLU A N 1
ATOM 1451 C CA . GLU A 1 205 ? -11.494 29.445 -9.749 1.00 68.19 225 GLU A CA 1
ATOM 1452 C C . GLU A 1 205 ? -11.382 28.517 -10.965 1.00 73.51 225 GLU A C 1
ATOM 1453 O O . GLU A 1 205 ? -12.298 28.406 -11.791 1.00 57.57 225 GLU A O 1
ATOM 1459 N N . HIS B 2 11 ? 37.268 14.781 -1.572 1.00 81.47 39 HIS B N 1
ATOM 1460 C CA . HIS B 2 11 ? 36.445 15.516 -0.619 1.00 81.47 39 HIS B CA 1
ATOM 1461 C C . HIS B 2 11 ? 35.337 14.635 -0.054 1.00 81.47 39 HIS B C 1
ATOM 1462 O O . HIS B 2 11 ? 35.731 13.687 0.552 1.00 81.47 39 HIS B O 1
ATOM 1469 N N . CYS B 2 12 ? 34.135 14.906 -0.385 1.00 20.00 40 CYS B N 1
ATOM 1470 C CA . CYS B 2 12 ? 33.051 14.119 0.168 1.00 20.00 40 CYS B CA 1
ATOM 1471 C C . CYS B 2 12 ? 31.731 14.858 0.020 1.00 20.00 40 CYS B C 1
ATOM 1472 O O . CYS B 2 12 ? 31.154 15.389 0.944 1.00 70.11 40 CYS B O 1
ATOM 1475 N N . ARG B 2 13 ? 31.221 14.874 -1.177 1.00 60.30 41 ARG B N 1
ATOM 1476 C CA . ARG B 2 13 ? 29.846 15.280 -1.280 1.00 61.16 41 ARG B CA 1
ATOM 1477 C C . ARG B 2 13 ? 29.079 14.837 -2.482 1.00 61.41 41 ARG B C 1
ATOM 1478 O O . ARG B 2 13 ? 29.618 14.215 -3.358 1.00 49.78 41 ARG B O 1
ATOM 1486 N N . LEU B 2 14 ? 27.794 15.149 -2.493 1.00 53.26 42 LEU B N 1
ATOM 1487 C CA . LEU B 2 14 ? 26.950 14.712 -3.553 1.00 50.24 42 LEU B CA 1
ATOM 1488 C C . LEU B 2 14 ? 26.355 15.942 -4.119 1.00 46.00 42 LEU B C 1
ATOM 1489 O O . LEU B 2 14 ? 26.389 16.969 -3.520 1.00 47.29 42 LEU B O 1
ATOM 1494 N N . ASP B 2 15 ? 25.822 15.832 -5.303 1.00 42.83 43 ASP B N 1
ATOM 1495 C CA . ASP B 2 15 ? 25.103 16.926 -5.925 1.00 51.24 43 ASP B CA 1
ATOM 1496 C C . ASP B 2 15 ? 23.724 17.022 -5.314 1.00 48.91 43 ASP B C 1
ATOM 1497 O O . ASP B 2 15 ? 23.099 16.007 -5.036 1.00 50.74 43 ASP B O 1
ATOM 1502 N N . LYS B 2 16 ? 23.263 18.248 -5.096 1.00 54.87 44 LYS B N 1
ATOM 1503 C CA . LYS B 2 16 ? 21.906 18.485 -4.635 1.00 48.13 44 LYS B CA 1
ATOM 1504 C C . LYS B 2 16 ? 20.919 17.732 -5.517 1.00 44.13 44 LYS B C 1
ATOM 1505 O O . LYS B 2 16 ? 19.910 17.219 -5.041 1.00 46.72 44 LYS B O 1
ATOM 1511 N N . SER B 2 17 ? 21.235 17.655 -6.804 1.00 47.47 45 SER B N 1
ATOM 1512 C CA . SER B 2 17 ? 20.358 17.038 -7.787 1.00 47.66 45 SER B CA 1
ATOM 1513 C C . SER B 2 17 ? 20.130 15.561 -7.496 1.00 50.05 45 SER B C 1
ATOM 1514 O O . SER B 2 17 ? 19.098 14.996 -7.860 1.00 54.30 45 SER B O 1
ATOM 1517 N N . ASN B 2 18 ? 21.101 14.936 -6.845 1.00 48.85 46 ASN B N 1
ATOM 1518 C CA . ASN B 2 18 ? 20.963 13.550 -6.426 1.00 44.97 46 ASN B CA 1
ATOM 1519 C C . ASN B 2 18 ? 19.740 13.362 -5.562 1.00 36.60 46 ASN B C 1
ATOM 1520 O O . ASN B 2 18 ? 19.055 12.350 -5.646 1.00 51.01 46 ASN B O 1
ATOM 1525 N N . PHE B 2 19 ? 19.472 14.349 -4.721 1.00 35.35 47 PHE B N 1
ATOM 1526 C CA . PHE B 2 19 ? 18.388 14.238 -3.765 1.00 36.79 47 PHE B CA 1
ATOM 1527 C C . PHE B 2 19 ? 17.192 15.061 -4.185 1.00 41.79 47 PHE B C 1
ATOM 1528 O O . PHE B 2 19 ? 16.333 15.394 -3.371 1.00 44.27 47 PHE B O 1
ATOM 1536 N N . GLN B 2 20 ? 17.141 15.370 -5.473 1.00 47.55 48 GLN B N 1
ATOM 1537 C CA . GLN B 2 20 ? 16.068 16.172 -6.020 1.00 50.30 48 GLN B CA 1
ATOM 1538 C C . GLN B 2 20 ? 15.412 15.451 -7.180 1.00 41.00 48 GLN B C 1
ATOM 1539 O O . GLN B 2 20 ? 14.748 16.063 -8.009 1.00 44.76 48 GLN B O 1
ATOM 1545 N N . GLN B 2 21 ? 15.606 14.138 -7.226 1.00 39.77 49 GLN B N 1
ATOM 1546 C CA . GLN B 2 21 ? 14.865 13.286 -8.144 1.00 38.62 49 GLN B CA 1
ATOM 1547 C C . GLN B 2 21 ? 13.663 12.756 -7.390 1.00 36.46 49 GLN B C 1
ATOM 1548 O O . GLN B 2 21 ? 13.785 11.820 -6.609 1.00 35.94 49 GLN B O 1
ATOM 1554 N N . PRO B 2 22 ? 12.490 13.368 -7.609 1.00 41.17 50 PRO B N 1
ATOM 1555 C CA . PRO B 2 22 ? 11.328 13.066 -6.771 1.00 35.72 50 PRO B CA 1
ATOM 1556 C C . PRO B 2 22 ? 10.931 11.615 -6.874 1.00 26.05 50 PRO B C 1
ATOM 1557 O O . PRO B 2 22 ? 10.474 11.047 -5.891 1.00 33.78 50 PRO B O 1
ATOM 1561 N N . TYR B 2 23 ? 11.096 11.012 -8.039 1.00 28.89 51 TYR B N 1
ATOM 1562 C CA . TYR B 2 23 ? 10.674 9.635 -8.160 1.00 30.96 51 TYR B CA 1
ATOM 1563 C C . TYR B 2 23 ? 11.366 8.808 -7.105 1.00 35.46 51 TYR B C 1
ATOM 1564 O O . TYR B 2 23 ? 10.718 8.247 -6.222 1.00 36.96 51 TYR B O 1
ATOM 1573 N N . ILE B 2 24 ? 12.688 8.750 -7.195 1.00 28.45 52 ILE B N 1
ATOM 1574 C CA . ILE B 2 24 ? 13.469 7.916 -6.303 1.00 33.97 52 ILE B CA 1
ATOM 1575 C C . ILE B 2 24 ? 13.349 8.373 -4.851 1.00 26.27 52 ILE B C 1
ATOM 1576 O O . ILE B 2 24 ? 13.285 7.557 -3.946 1.00 35.99 52 ILE B O 1
ATOM 1581 N N . THR B 2 25 ? 13.315 9.678 -4.633 1.00 22.90 53 THR B N 1
ATOM 1582 C CA . THR B 2 25 ? 13.076 10.208 -3.305 1.00 22.95 53 THR B CA 1
ATOM 1583 C C . THR B 2 25 ? 11.793 9.626 -2.739 1.00 27.02 53 THR B C 1
ATOM 1584 O O . THR B 2 25 ? 11.767 9.126 -1.624 1.00 39.69 53 THR B O 1
ATOM 1588 N N . ASN B 2 26 ? 10.720 9.696 -3.509 1.00 22.60 54 ASN B N 1
ATOM 1589 C CA . ASN B 2 26 ? 9.474 9.080 -3.104 1.00 28.31 54 ASN B CA 1
ATOM 1590 C C . ASN B 2 26 ? 9.648 7.596 -2.812 1.00 28.63 54 ASN B C 1
ATOM 1591 O O . ASN B 2 26 ? 9.294 7.132 -1.738 1.00 34.43 54 ASN B O 1
ATOM 1596 N N . ARG B 2 27 ? 10.203 6.862 -3.770 1.00 31.70 55 ARG B N 1
ATOM 1597 C CA . ARG B 2 27 ? 10.369 5.417 -3.641 1.00 26.33 55 ARG B CA 1
ATOM 1598 C C . ARG B 2 27 ? 11.166 5.073 -2.405 1.00 26.67 55 ARG B C 1
ATOM 1599 O O . ARG B 2 27 ? 10.912 4.058 -1.758 1.00 29.32 55 ARG B O 1
ATOM 1607 N N . THR B 2 28 ? 12.146 5.910 -2.092 1.00 22.17 56 THR B N 1
ATOM 1608 C CA . THR B 2 28 ? 12.962 5.705 -0.910 1.00 24.54 56 THR B CA 1
ATOM 1609 C C . THR B 2 28 ? 12.093 5.818 0.329 1.00 24.77 56 THR B C 1
ATOM 1610 O O . THR B 2 28 ? 12.172 4.996 1.230 1.00 22.64 56 THR B O 1
ATOM 1614 N N . PHE B 2 29 ? 11.254 6.840 0.359 1.00 26.34 57 PHE B N 1
ATOM 1615 C CA . PHE B 2 29 ? 10.351 7.028 1.481 1.00 31.20 57 PHE B CA 1
ATOM 1616 C C . PHE B 2 29 ? 9.274 5.968 1.512 1.00 28.06 57 PHE B C 1
ATOM 1617 O O . PHE B 2 29 ? 8.916 5.485 2.576 1.00 39.41 57 PHE B O 1
ATOM 1625 N N . MET B 2 30 ? 8.761 5.605 0.346 1.00 24.09 58 MET B N 1
ATOM 1626 C CA . MET B 2 30 ? 7.773 4.544 0.264 1.00 30.22 58 MET B CA 1
ATOM 1627 C C . MET B 2 30 ? 8.358 3.243 0.776 1.00 30.27 58 MET B C 1
ATOM 1628 O O . MET B 2 30 ? 7.696 2.485 1.484 1.00 28.67 58 MET B O 1
ATOM 1633 N N . LEU B 2 31 ? 9.605 2.999 0.395 1.00 25.53 59 LEU B N 1
ATOM 1634 C CA . LEU B 2 31 ? 10.309 1.790 0.759 1.00 25.77 59 LEU B CA 1
ATOM 1635 C C . LEU B 2 31 ? 10.591 1.796 2.248 1.00 25.72 59 LEU B C 1
ATOM 1636 O O . LEU B 2 31 ? 10.383 0.805 2.940 1.00 29.54 59 LEU B O 1
ATOM 1641 N N . ALA B 2 32 ? 11.068 2.927 2.738 1.00 32.01 60 ALA B N 1
ATOM 1642 C CA . ALA B 2 32 ? 11.369 3.062 4.149 1.00 26.47 60 ALA B CA 1
ATOM 1643 C C . ALA B 2 32 ? 10.078 2.921 4.932 1.00 21.74 60 ALA B C 1
ATOM 1644 O O . ALA B 2 32 ? 10.060 2.386 6.023 1.00 27.50 60 ALA B O 1
ATOM 1646 N N . LYS B 2 33 ? 8.994 3.406 4.349 1.00 24.34 61 LYS B N 1
ATOM 1647 C CA . LYS B 2 33 ? 7.688 3.368 4.979 1.00 21.31 61 LYS B CA 1
ATOM 1648 C C . LYS B 2 33 ? 7.207 1.933 5.060 1.00 33.01 61 LYS B C 1
ATOM 1649 O O . LYS B 2 33 ? 6.740 1.481 6.104 1.00 43.61 61 LYS B O 1
ATOM 1655 N N . GLU B 2 34 ? 7.311 1.209 3.953 1.00 32.56 62 GLU B N 1
ATOM 1656 C CA . GLU B 2 34 ? 6.911 -0.178 3.968 1.00 35.83 62 GLU B CA 1
ATOM 1657 C C . GLU B 2 34 ? 7.685 -0.802 5.109 1.00 25.65 62 GLU B C 1
ATOM 1658 O O . GLU B 2 34 ? 7.110 -1.263 6.091 1.00 29.08 62 GLU B O 1
ATOM 1664 N N . ALA B 2 35 ? 9.000 -0.759 4.976 1.00 19.81 63 ALA B N 1
ATOM 1665 C CA . ALA B 2 35 ? 9.912 -1.380 5.913 1.00 17.25 63 ALA B CA 1
ATOM 1666 C C . ALA B 2 35 ? 9.590 -1.023 7.348 1.00 18.46 63 ALA B C 1
ATOM 1667 O O . ALA B 2 35 ? 9.551 -1.887 8.211 1.00 29.80 63 ALA B O 1
ATOM 1669 N N . SER B 2 36 ? 9.361 0.251 7.614 1.00 21.31 64 SER B N 1
ATOM 1670 C CA . SER B 2 36 ? 9.097 0.677 8.972 1.00 22.95 64 SER B CA 1
ATOM 1671 C C . SER B 2 36 ? 7.741 0.176 9.491 1.00 23.82 64 SER B C 1
ATOM 1672 O O . SER B 2 36 ? 7.548 0.061 10.696 1.00 36.39 64 SER B O 1
ATOM 1675 N N . LEU B 2 37 ? 6.811 -0.133 8.593 1.00 19.48 65 LEU B N 1
ATOM 1676 C CA . LEU B 2 37 ? 5.533 -0.676 9.019 1.00 20.95 65 LEU B CA 1
ATOM 1677 C C . LEU B 2 37 ? 5.812 -1.931 9.813 1.00 27.13 65 LEU B C 1
ATOM 1678 O O . LEU B 2 37 ? 5.054 -2.320 10.701 1.00 37.25 65 LEU B O 1
ATOM 1683 N N . ALA B 2 38 ? 6.928 -2.557 9.479 1.00 28.84 66 ALA B N 1
ATOM 1684 C CA . ALA B 2 38 ? 7.315 -3.820 10.068 1.00 24.37 66 ALA B CA 1
ATOM 1685 C C . ALA B 2 38 ? 8.264 -3.559 11.216 1.00 27.31 66 ALA B C 1
ATOM 1686 O O . ALA B 2 38 ? 8.758 -4.482 11.848 1.00 28.00 66 ALA B O 1
ATOM 1688 N N . ASP B 2 39 ? 8.517 -2.292 11.490 1.00 25.28 67 ASP B N 1
ATOM 1689 C CA . ASP B 2 39 ? 9.528 -1.951 12.474 1.00 28.78 67 ASP B CA 1
ATOM 1690 C C . ASP B 2 39 ? 8.921 -1.385 13.744 1.00 27.73 67 ASP B C 1
ATOM 1691 O O . ASP B 2 39 ? 8.366 -0.284 13.752 1.00 35.84 67 ASP B O 1
ATOM 1696 N N . ASN B 2 40 ? 9.063 -2.155 14.818 1.00 32.32 68 ASN B N 1
ATOM 1697 C CA . ASN B 2 40 ? 8.426 -1.863 16.091 1.00 25.94 68 ASN B CA 1
ATOM 1698 C C . ASN B 2 40 ? 9.358 -1.179 17.065 1.00 28.58 68 ASN B C 1
ATOM 1699 O O . ASN B 2 40 ? 8.905 -0.533 18.014 1.00 36.39 68 ASN B O 1
ATOM 1704 N N . ASN B 2 41 ? 10.662 -1.336 16.841 1.00 28.99 69 ASN B N 1
ATOM 1705 C CA . ASN B 2 41 ? 11.650 -0.642 17.652 1.00 31.74 69 ASN B CA 1
ATOM 1706 C C . ASN B 2 41 ? 11.566 0.837 17.336 1.00 38.63 69 ASN B C 1
ATOM 1707 O O . ASN B 2 41 ? 12.246 1.334 16.445 1.00 33.08 69 ASN B O 1
ATOM 1712 N N . THR B 2 42 ? 10.700 1.529 18.057 1.00 33.29 70 THR B N 1
ATOM 1713 C CA . THR B 2 42 ? 10.565 2.951 17.900 1.00 20.84 70 THR B CA 1
ATOM 1714 C C . THR B 2 42 ? 11.585 3.602 18.809 1.00 26.92 70 THR B C 1
ATOM 1715 O O . THR B 2 42 ? 11.924 4.766 18.641 1.00 30.87 70 THR B O 1
ATOM 1719 N N . ASP B 2 43 ? 12.063 2.824 19.778 1.00 32.56 71 ASP B N 1
ATOM 1720 C CA . ASP B 2 43 ? 13.027 3.273 20.773 1.00 27.47 71 ASP B CA 1
ATOM 1721 C C . ASP B 2 43 ? 14.432 3.295 20.181 1.00 31.06 71 ASP B C 1
ATOM 1722 O O . ASP B 2 43 ? 15.352 3.888 20.737 1.00 33.83 71 ASP B O 1
ATOM 1727 N N . VAL B 2 44 ? 14.597 2.618 19.056 1.00 27.75 72 VAL B N 1
ATOM 1728 C CA . VAL B 2 44 ? 15.917 2.423 18.479 1.00 30.24 72 VAL B CA 1
ATOM 1729 C C . VAL B 2 44 ? 15.958 2.921 17.041 1.00 26.45 72 VAL B C 1
ATOM 1730 O O . VAL B 2 44 ? 15.363 2.331 16.143 1.00 23.01 72 VAL B O 1
ATOM 1734 N N . ARG B 2 45 ? 16.665 4.022 16.840 1.00 21.72 73 ARG B N 1
ATOM 1735 C CA . ARG B 2 45 ? 16.773 4.633 15.541 1.00 16.95 73 ARG B CA 1
ATOM 1736 C C . ARG B 2 45 ? 18.224 4.576 15.116 1.00 28.95 73 ARG B C 1
ATOM 1737 O O . ARG B 2 45 ? 19.107 5.030 15.840 1.00 44.41 73 ARG B O 1
ATOM 1745 N N . LEU B 2 46 ? 18.481 3.999 13.949 1.00 26.76 74 LEU B N 1
ATOM 1746 C CA . LEU B 2 46 ? 19.848 3.827 13.484 1.00 31.20 74 LEU B CA 1
ATOM 1747 C C . LEU B 2 46 ? 20.429 5.177 13.110 1.00 29.31 74 LEU B C 1
ATOM 1748 O O . LEU B 2 46 ? 21.391 5.648 13.712 1.00 29.22 74 LEU B O 1
ATOM 1753 N N . ILE B 2 47 ? 19.829 5.796 12.105 1.00 22.88 75 ILE B N 1
ATOM 1754 C CA . ILE B 2 47 ? 20.251 7.105 11.674 1.00 28.53 75 ILE B CA 1
ATOM 1755 C C . ILE B 2 47 ? 19.533 8.144 12.520 1.00 27.35 75 ILE B C 1
ATOM 1756 O O . ILE B 2 47 ? 18.460 8.622 12.178 1.00 27.74 75 ILE B O 1
ATOM 1761 N N . GLY B 2 48 ? 20.138 8.459 13.655 1.00 38.69 76 GLY B N 1
ATOM 1762 C CA . GLY B 2 48 ? 19.576 9.401 14.597 1.00 36.39 76 GLY B CA 1
ATOM 1763 C C . GLY B 2 48 ? 20.686 10.290 15.093 1.00 39.07 76 GLY B C 1
ATOM 1764 O O . GLY B 2 48 ? 21.813 10.205 14.612 1.00 40.68 76 GLY B O 1
ATOM 1765 N N . GLU B 2 49 ? 20.367 11.141 16.058 1.00 52.76 77 GLU B N 1
ATOM 1766 C CA . GLU B 2 49 ? 21.326 12.104 16.580 1.00 59.17 77 GLU B CA 1
ATOM 1767 C C . GLU B 2 49 ? 22.595 11.415 17.073 1.00 56.32 77 GLU B C 1
ATOM 1768 O O . GLU B 2 49 ? 23.707 11.865 16.789 1.00 59.90 77 GLU B O 1
ATOM 1774 N N . LYS B 2 50 ? 22.426 10.315 17.799 1.00 40.65 78 LYS B N 1
ATOM 1775 C CA . LYS B 2 50 ? 23.559 9.628 18.405 1.00 61.33 78 LYS B CA 1
ATOM 1776 C C . LYS B 2 50 ? 24.491 9.001 17.367 1.00 61.00 78 LYS B C 1
ATOM 1777 O O . LYS B 2 50 ? 25.527 8.426 17.710 1.00 64.38 78 LYS B O 1
ATOM 1783 N N . LEU B 2 51 ? 24.122 9.124 16.097 1.00 52.35 79 LEU B N 1
ATOM 1784 C CA . LEU B 2 51 ? 24.962 8.643 15.016 1.00 43.93 79 LEU B CA 1
ATOM 1785 C C . LEU B 2 51 ? 26.050 9.664 14.722 1.00 46.43 79 LEU B C 1
ATOM 1786 O O . LEU B 2 51 ? 27.171 9.315 14.364 1.00 43.65 79 LEU B O 1
ATOM 1791 N N . PHE B 2 52 ? 25.707 10.933 14.887 1.00 53.81 80 PHE B N 1
ATOM 1792 C CA . PHE B 2 52 ? 26.612 12.020 14.552 1.00 58.59 80 PHE B CA 1
ATOM 1793 C C . PHE B 2 52 ? 27.237 12.577 15.819 1.00 66.80 80 PHE B C 1
ATOM 1794 O O . PHE B 2 52 ? 28.167 13.380 15.766 1.00 73.70 80 PHE B O 1
ATOM 1802 N N . HIS B 2 53 ? 26.702 12.157 16.958 1.00 60.50 81 HIS B N 1
ATOM 1803 C CA . HIS B 2 53 ? 27.254 12.522 18.250 1.00 67.20 81 HIS B CA 1
ATOM 1804 C C . HIS B 2 53 ? 28.775 12.402 18.215 1.00 76.36 81 HIS B C 1
ATOM 1805 O O . HIS B 2 53 ? 29.324 11.298 18.175 1.00 66.28 81 HIS B O 1
ATOM 1812 N N . GLY B 2 54 ? 29.449 13.548 18.211 1.00 80.27 82 GLY B N 1
ATOM 1813 C CA . GLY B 2 54 ? 30.899 13.581 18.163 1.00 72.70 82 GLY B CA 1
ATOM 1814 C C . GLY B 2 54 ? 31.425 13.878 16.774 1.00 70.73 82 GLY B C 1
ATOM 1815 O O . GLY B 2 54 ? 32.628 14.059 16.581 1.00 78.94 82 GLY B O 1
ATOM 1816 N N . VAL B 2 55 ? 30.520 13.932 15.802 1.00 63.29 83 VAL B N 1
ATOM 1817 C CA . VAL B 2 55 ? 30.909 14.159 14.415 1.00 81.21 83 VAL B CA 1
ATOM 1818 C C . VAL B 2 55 ? 30.599 15.580 13.965 1.00 77.23 83 VAL B C 1
ATOM 1819 O O . VAL B 2 55 ? 29.455 16.037 14.043 1.00 64.88 83 VAL B O 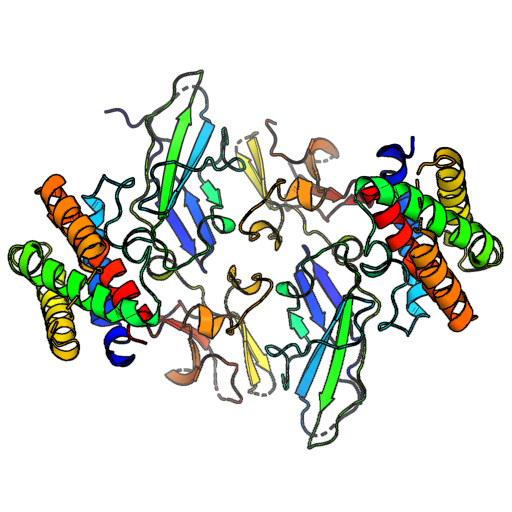1
ATOM 1823 N N . SER B 2 56 ? 31.633 16.270 13.493 1.00 72.06 84 SER B N 1
ATOM 1824 C CA . SER B 2 56 ? 31.489 17.627 12.987 1.00 82.58 84 SER B CA 1
ATOM 1825 C C . SER B 2 56 ? 30.619 17.604 11.746 1.00 72.62 84 SER B C 1
ATOM 1826 O O . SER B 2 56 ? 30.675 16.654 10.968 1.00 71.39 84 SER B O 1
ATOM 1829 N N . MET B 2 57 ? 29.815 18.646 11.561 1.00 76.56 85 MET B N 1
ATOM 1830 C CA . MET B 2 57 ? 28.979 18.741 10.372 1.00 71.82 85 MET B CA 1
ATOM 1831 C C . MET B 2 57 ? 29.833 18.473 9.141 1.00 68.98 85 MET B C 1
ATOM 1832 O O . MET B 2 57 ? 29.358 17.927 8.141 1.00 70.86 85 MET B O 1
ATOM 1837 N N . SER B 2 58 ? 31.104 18.846 9.226 1.00 64.16 86 SER B N 1
ATOM 1838 C CA . SER B 2 58 ? 32.035 18.614 8.131 1.00 71.74 86 SER B CA 1
ATOM 1839 C C . SER B 2 58 ? 32.197 17.123 7.851 1.00 71.56 86 SER B C 1
ATOM 1840 O O . SER B 2 58 ? 32.202 16.693 6.698 1.00 81.91 86 SER B O 1
ATOM 1843 N N . GLU B 2 59 ? 32.316 16.337 8.914 1.00 70.80 87 GLU B N 1
ATOM 1844 C CA . GLU B 2 59 ? 32.569 14.909 8.787 1.00 67.68 87 GLU B CA 1
ATOM 1845 C C . GLU B 2 59 ? 31.294 14.104 8.534 1.00 62.34 87 GLU B C 1
ATOM 1846 O O . GLU B 2 59 ? 31.357 12.923 8.197 1.00 61.77 87 GLU B O 1
ATOM 1852 N N . ARG B 2 60 ? 30.142 14.748 8.682 1.00 50.11 88 ARG B N 1
ATOM 1853 C CA . ARG B 2 60 ? 28.861 14.065 8.544 1.00 49.59 88 ARG B CA 1
ATOM 1854 C C . ARG B 2 60 ? 28.758 13.203 7.288 1.00 53.29 88 ARG B C 1
ATOM 1855 O O . ARG B 2 60 ? 28.282 12.072 7.342 1.00 56.34 88 ARG B O 1
ATOM 1863 N N . CYS B 2 61 ? 29.191 13.738 6.155 1.00 59.95 89 CYS B N 1
ATOM 1864 C CA . CYS B 2 61 ? 29.036 13.024 4.895 1.00 48.76 89 CYS B CA 1
ATOM 1865 C C . CYS B 2 61 ? 29.854 11.748 4.844 1.00 41.75 89 CYS B C 1
ATOM 1866 O O . CYS B 2 61 ? 29.398 10.734 4.329 1.00 43.41 89 CYS B O 1
ATOM 1869 N N . TYR B 2 62 ? 31.079 11.808 5.349 1.00 53.64 90 TYR B N 1
ATOM 1870 C CA . TYR B 2 62 ? 31.910 10.617 5.412 1.00 52.23 90 TYR B CA 1
ATOM 1871 C C . TYR B 2 62 ? 31.170 9.576 6.236 1.00 49.82 90 TYR B C 1
ATOM 1872 O O . TYR B 2 62 ? 31.076 8.408 5.866 1.00 48.77 90 TYR B O 1
ATOM 1881 N N . LEU B 2 63 ? 30.634 10.027 7.361 1.00 49.46 91 LEU B N 1
ATOM 1882 C CA . LEU B 2 63 ? 29.815 9.196 8.217 1.00 42.80 91 LEU B CA 1
ATOM 1883 C C . LEU B 2 63 ? 28.694 8.582 7.399 1.00 35.65 91 LEU B C 1
ATOM 1884 O O . LEU B 2 63 ? 28.567 7.365 7.312 1.00 42.66 91 LEU B O 1
ATOM 1889 N N . MET B 2 64 ? 27.882 9.433 6.789 1.00 40.07 92 MET B N 1
ATOM 1890 C CA . MET B 2 64 ? 26.767 8.953 5.982 1.00 40.91 92 MET B CA 1
ATOM 1891 C C . MET B 2 64 ? 27.238 8.059 4.845 1.00 36.93 92 MET B C 1
ATOM 1892 O O . MET B 2 64 ? 26.562 7.102 4.481 1.00 39.94 92 MET B O 1
ATOM 1897 N N . LYS B 2 65 ? 28.402 8.364 4.289 1.00 45.23 93 LYS B N 1
ATOM 1898 C CA . LYS B 2 65 ? 28.995 7.479 3.303 1.00 46.92 93 LYS B CA 1
ATOM 1899 C C . LYS B 2 65 ? 29.124 6.102 3.927 1.00 42.74 93 LYS B C 1
ATOM 1900 O O . LYS B 2 65 ? 28.741 5.087 3.338 1.00 39.41 93 LYS B O 1
ATOM 1906 N N . GLN B 2 66 ? 29.670 6.083 5.134 1.00 38.61 94 GLN B N 1
ATOM 1907 C CA . GLN B 2 66 ? 29.907 4.843 5.843 1.00 35.01 94 GLN B CA 1
ATOM 1908 C C . GLN B 2 66 ? 28.602 4.097 6.046 1.00 37.27 94 GLN B C 1
ATOM 1909 O O . GLN B 2 66 ? 28.451 2.958 5.612 1.00 43.09 94 GLN B O 1
ATOM 1915 N N . VAL B 2 67 ? 27.658 4.748 6.711 1.00 32.93 95 VAL B N 1
ATOM 1916 C CA . VAL B 2 67 ? 26.345 4.161 6.912 1.00 36.42 95 VAL B CA 1
ATOM 1917 C C . VAL B 2 67 ? 25.757 3.633 5.603 1.00 34.51 95 VAL B C 1
ATOM 1918 O O . VAL B 2 67 ? 25.318 2.491 5.510 1.00 33.15 95 VAL B O 1
ATOM 1922 N N . LEU B 2 68 ? 25.752 4.477 4.586 1.00 35.26 96 LEU B N 1
ATOM 1923 C CA . LEU B 2 68 ? 25.192 4.097 3.306 1.00 29.32 96 LEU B CA 1
ATOM 1924 C C . LEU B 2 68 ? 25.806 2.800 2.803 1.00 37.78 96 LEU B C 1
ATOM 1925 O O . LEU B 2 68 ? 25.110 1.939 2.264 1.00 38.20 96 LEU B O 1
ATOM 1930 N N . ASN B 2 69 ? 27.115 2.658 2.984 1.00 38.22 97 ASN B N 1
ATOM 1931 C CA . ASN B 2 69 ? 27.815 1.482 2.485 1.00 37.03 97 ASN B CA 1
ATOM 1932 C C . ASN B 2 69 ? 27.413 0.250 3.271 1.00 41.85 97 ASN B C 1
ATOM 1933 O O . ASN B 2 69 ? 27.011 -0.769 2.700 1.00 43.44 97 ASN B O 1
ATOM 1938 N N . PHE B 2 70 ? 27.521 0.348 4.590 1.00 39.68 98 PHE B N 1
ATOM 1939 C CA . PHE B 2 70 ? 27.088 -0.733 5.448 1.00 36.59 98 PHE B CA 1
ATOM 1940 C C . PHE B 2 70 ? 25.683 -1.131 5.047 1.00 41.02 98 PHE B C 1
ATOM 1941 O O . PHE B 2 70 ? 25.391 -2.302 4.800 1.00 41.17 98 PHE B O 1
ATOM 1949 N N . THR B 2 71 ? 24.816 -0.130 4.994 1.00 38.99 99 THR B N 1
ATOM 1950 C CA . THR B 2 71 ? 23.439 -0.323 4.599 1.00 35.03 99 THR B CA 1
ATOM 1951 C C . THR B 2 71 ? 23.380 -1.096 3.293 1.00 37.51 99 THR B C 1
ATOM 1952 O O . THR B 2 71 ? 22.766 -2.155 3.216 1.00 40.82 99 THR B O 1
ATOM 1956 N N . LEU B 2 72 ? 24.036 -0.570 2.269 1.00 39.75 100 LEU B N 1
ATOM 1957 C CA . LEU B 2 72 ? 24.039 -1.224 0.967 1.00 45.41 100 LEU B CA 1
ATOM 1958 C C . LEU B 2 72 ? 24.540 -2.661 1.034 1.00 42.20 100 LEU B C 1
ATOM 1959 O O . LEU B 2 72 ? 23.860 -3.584 0.579 1.00 31.69 100 LEU B O 1
ATOM 1964 N N . GLU B 2 73 ? 25.734 -2.834 1.600 1.00 39.26 101 GLU B N 1
ATOM 1965 C CA . GLU B 2 73 ? 26.397 -4.134 1.628 1.00 40.72 101 GLU B CA 1
ATOM 1966 C C . GLU B 2 73 ? 25.710 -5.100 2.582 1.00 38.10 101 GLU B C 1
ATOM 1967 O O . GLU B 2 73 ? 25.403 -6.231 2.220 1.00 44.13 101 GLU B O 1
ATOM 1973 N N . GLU B 2 74 ? 25.485 -4.647 3.807 1.00 32.03 102 GLU B N 1
ATOM 1974 C CA . GLU B 2 74 ? 24.990 -5.512 4.858 1.00 36.26 102 GLU B CA 1
ATOM 1975 C C . GLU B 2 74 ? 23.481 -5.737 4.792 1.00 40.83 102 GLU B C 1
ATOM 1976 O O . GLU B 2 74 ? 22.988 -6.787 5.219 1.00 46.66 102 GLU B O 1
ATOM 1982 N N . VAL B 2 75 ? 22.749 -4.769 4.249 1.00 24.89 103 VAL B N 1
ATOM 1983 C CA . VAL B 2 75 ? 21.296 -4.846 4.259 1.00 24.79 103 VAL B CA 1
ATOM 1984 C C . VAL B 2 75 ? 20.637 -4.853 2.882 1.00 32.93 103 VAL B C 1
ATOM 1985 O O . VAL B 2 75 ? 19.950 -5.808 2.512 1.00 35.84 103 VAL B O 1
ATOM 1989 N N . LEU B 2 76 ? 20.835 -3.782 2.127 1.00 35.13 104 LEU B N 1
ATOM 1990 C CA . LEU B 2 76 ? 20.067 -3.573 0.901 1.00 38.08 104 LEU B CA 1
ATOM 1991 C C . LEU B 2 76 ? 20.420 -4.549 -0.212 1.00 32.99 104 LEU B C 1
ATOM 1992 O O . LEU B 2 76 ? 19.541 -5.084 -0.887 1.00 37.26 104 LEU B O 1
ATOM 1997 N N . PHE B 2 77 ? 21.707 -4.778 -0.419 1.00 36.07 105 PHE B N 1
ATOM 1998 C CA . PHE B 2 77 ? 22.098 -5.737 -1.439 1.00 38.47 105 PHE B CA 1
ATOM 1999 C C . PHE B 2 77 ? 21.584 -7.131 -1.108 1.00 33.83 105 PHE B C 1
ATOM 2000 O O . PHE B 2 77 ? 21.009 -7.793 -1.969 1.00 34.78 105 PHE B O 1
ATOM 2008 N N . PRO B 2 78 ? 21.780 -7.577 0.147 1.00 35.80 106 PRO B N 1
ATOM 2009 C CA . PRO B 2 78 ? 21.322 -8.909 0.551 1.00 27.95 106 PRO B CA 1
ATOM 2010 C C . PRO B 2 78 ? 19.805 -9.011 0.479 1.00 43.85 106 PRO B C 1
ATOM 2011 O O . PRO B 2 78 ? 19.266 -10.036 0.044 1.00 45.25 106 PRO B O 1
ATOM 2015 N N . GLN B 2 79 ? 19.125 -7.950 0.908 1.00 36.16 107 GLN B N 1
ATOM 2016 C CA . GLN B 2 79 ? 17.677 -7.966 0.970 1.00 27.57 107 GLN B CA 1
ATOM 2017 C C . GLN B 2 79 ? 17.059 -7.387 -0.271 1.00 21.70 107 GLN B C 1
ATOM 2018 O O . GLN B 2 79 ? 15.913 -6.985 -0.251 1.00 41.18 107 GLN B O 1
ATOM 2024 N N . SER B 2 80 ? 17.821 -7.341 -1.351 1.00 28.97 108 SER B N 1
ATOM 2025 C CA . SER B 2 80 ? 17.381 -6.668 -2.562 1.00 25.31 108 SER B CA 1
ATOM 2026 C C . SER B 2 80 ? 16.202 -7.408 -3.153 1.00 32.62 108 SER B C 1
ATOM 2027 O O . SER B 2 80 ? 15.477 -6.881 -3.997 1.00 33.69 108 SER B O 1
ATOM 2030 N N . ASP B 2 81 ? 16.012 -8.636 -2.692 1.00 36.98 109 ASP B N 1
ATOM 2031 C CA . ASP B 2 81 ? 14.943 -9.483 -3.190 1.00 32.64 109 ASP B CA 1
ATOM 2032 C C . ASP B 2 81 ? 13.598 -9.103 -2.603 1.00 24.89 109 ASP B C 1
ATOM 2033 O O . ASP B 2 81 ? 12.563 -9.614 -3.010 1.00 27.23 109 ASP B O 1
ATOM 2038 N N . ARG B 2 82 ? 13.598 -8.207 -1.636 1.00 24.99 110 ARG B N 1
ATOM 2039 C CA . ARG B 2 82 ? 12.344 -7.873 -0.994 1.00 30.09 110 ARG B CA 1
ATOM 2040 C C . ARG B 2 82 ? 11.986 -6.422 -1.109 1.00 33.11 110 ARG B C 1
ATOM 2041 O O . ARG B 2 82 ? 12.759 -5.615 -1.615 1.00 28.32 110 ARG B O 1
ATOM 2049 N N . PHE B 2 83 ? 10.784 -6.114 -0.642 1.00 32.57 111 PHE B N 1
ATOM 2050 C CA . PHE B 2 83 ? 10.256 -4.767 -0.698 1.00 30.71 111 PHE B CA 1
ATOM 2051 C C . PHE B 2 83 ? 10.266 -4.246 -2.123 1.00 33.78 111 PHE B C 1
ATOM 2052 O O . PHE B 2 83 ? 10.598 -3.087 -2.378 1.00 36.42 111 PHE B O 1
ATOM 2060 N N . GLN B 2 84 ? 9.891 -5.114 -3.053 1.00 32.65 112 GLN B N 1
ATOM 2061 C CA . GLN B 2 84 ? 9.691 -4.674 -4.421 1.00 38.14 112 GLN B CA 1
ATOM 2062 C C . GLN B 2 84 ? 8.368 -3.926 -4.543 1.00 40.96 112 GLN B C 1
ATOM 2063 O O . GLN B 2 84 ? 7.427 -4.197 -3.800 1.00 40.94 112 GLN B O 1
ATOM 2069 N N . PRO B 2 85 ? 8.294 -2.973 -5.479 1.00 42.82 113 PRO B N 1
ATOM 2070 C CA . PRO B 2 85 ? 9.305 -2.621 -6.481 1.00 30.65 113 PRO B CA 1
ATOM 2071 C C . PRO B 2 85 ? 10.363 -1.672 -5.935 1.00 34.43 113 PRO B C 1
ATOM 2072 O O . PRO B 2 85 ? 11.446 -1.540 -6.504 1.00 41.13 113 PRO B O 1
ATOM 2076 N N . TYR B 2 86 ? 10.038 -1.002 -4.839 1.00 38.77 114 TYR B N 1
ATOM 2077 C CA . TYR B 2 86 ? 10.858 0.094 -4.355 1.00 33.87 114 TYR B CA 1
ATOM 2078 C C . TYR B 2 86 ? 12.310 -0.327 -4.241 1.00 36.07 114 TYR B C 1
ATOM 2079 O O . TYR B 2 86 ? 13.222 0.400 -4.619 1.00 35.29 114 TYR B O 1
ATOM 2088 N N . MET B 2 87 ? 12.519 -1.521 -3.721 1.00 36.64 115 MET B N 1
ATOM 2089 C CA . MET B 2 87 ? 13.867 -1.968 -3.447 1.00 36.98 115 MET B CA 1
ATOM 2090 C C . MET B 2 87 ? 14.738 -1.858 -4.691 1.00 34.61 115 MET B C 1
ATOM 2091 O O . MET B 2 87 ? 15.810 -1.262 -4.647 1.00 36.52 115 MET B O 1
ATOM 2096 N N . GLN B 2 88 ? 14.263 -2.418 -5.800 1.00 44.69 116 GLN B N 1
ATOM 2097 C CA . GLN B 2 88 ? 15.055 -2.484 -7.026 1.00 34.22 116 GLN B CA 1
ATOM 2098 C C . GLN B 2 88 ? 15.283 -1.108 -7.605 1.00 40.99 116 GLN B C 1
ATOM 2099 O O . GLN B 2 88 ? 16.158 -0.922 -8.445 1.00 45.16 116 GLN B O 1
ATOM 2105 N N . GLU B 2 89 ? 14.499 -0.141 -7.144 1.00 40.43 117 GLU B N 1
ATOM 2106 C CA . GLU B 2 89 ? 14.653 1.233 -7.587 1.00 29.59 117 GLU B CA 1
ATOM 2107 C C . GLU B 2 89 ? 15.603 2.010 -6.680 1.00 32.54 117 GLU B C 1
ATOM 2108 O O . GLU B 2 89 ? 16.445 2.775 -7.138 1.00 43.59 117 GLU B O 1
ATOM 2114 N N . VAL B 2 90 ? 15.480 1.777 -5.386 1.00 33.08 118 VAL B N 1
ATOM 2115 C CA . VAL B 2 90 ? 16.145 2.599 -4.397 1.00 23.13 118 VAL B CA 1
ATOM 2116 C C . VAL B 2 90 ? 17.557 2.116 -4.137 1.00 33.31 118 VAL B C 1
ATOM 2117 O O . VAL B 2 90 ? 18.476 2.915 -3.936 1.00 41.75 118 VAL B O 1
ATOM 2121 N N . VAL B 2 91 ? 17.746 0.806 -4.131 1.00 32.47 119 VAL B N 1
ATOM 2122 C CA . VAL B 2 91 ? 19.073 0.284 -3.864 1.00 30.51 119 VAL B CA 1
ATOM 2123 C C . VAL B 2 91 ? 20.061 0.778 -4.908 1.00 34.92 119 VAL B C 1
ATOM 2124 O O . VAL B 2 91 ? 21.157 1.203 -4.561 1.00 41.38 119 VAL B O 1
ATOM 2128 N N . PRO B 2 92 ? 19.672 0.733 -6.191 1.00 34.29 120 PRO B N 1
ATOM 2129 C CA . PRO B 2 92 ? 20.539 1.249 -7.249 1.00 29.88 120 PRO B CA 1
ATOM 2130 C C . PRO B 2 92 ? 20.880 2.701 -6.983 1.00 32.72 120 PRO B C 1
ATOM 2131 O O . PRO B 2 92 ? 22.044 3.087 -6.963 1.00 36.21 120 PRO B O 1
ATOM 2135 N N . PHE B 2 93 ? 19.847 3.507 -6.787 1.00 38.80 121 PHE B N 1
ATOM 2136 C CA . PHE B 2 93 ? 20.039 4.905 -6.473 1.00 33.53 121 PHE B CA 1
ATOM 2137 C C . PHE B 2 93 ? 21.070 5.053 -5.374 1.00 37.82 121 PHE B C 1
ATOM 2138 O O . PHE B 2 93 ? 22.035 5.797 -5.516 1.00 47.90 121 PHE B O 1
ATOM 2146 N N . LEU B 2 94 ? 20.854 4.345 -4.271 1.00 32.53 122 LEU B N 1
ATOM 2147 C CA . LEU B 2 94 ? 21.746 4.433 -3.131 1.00 32.11 122 LEU B CA 1
ATOM 2148 C C . LEU B 2 94 ? 23.115 3.879 -3.469 1.00 27.02 122 LEU B C 1
ATOM 2149 O O . LEU B 2 94 ? 24.127 4.342 -2.960 1.00 33.21 122 LEU B O 1
ATOM 2154 N N . ALA B 2 95 ? 23.138 2.873 -4.330 1.00 35.91 123 ALA B N 1
ATOM 2155 C CA . ALA B 2 95 ? 24.394 2.315 -4.793 1.00 39.88 123 ALA B CA 1
ATOM 2156 C C . ALA B 2 95 ? 25.175 3.428 -5.452 1.00 46.35 123 ALA B C 1
ATOM 2157 O O . ALA B 2 95 ? 26.347 3.639 -5.143 1.00 49.64 123 ALA B O 1
ATOM 2159 N N . ARG B 2 96 ? 24.512 4.149 -6.353 1.00 48.55 124 ARG B N 1
ATOM 2160 C CA . ARG B 2 96 ? 25.128 5.274 -7.046 1.00 49.16 124 ARG B CA 1
ATOM 2161 C C . ARG B 2 96 ? 25.738 6.270 -6.076 1.00 39.07 124 ARG B C 1
ATOM 2162 O O . ARG B 2 96 ? 26.892 6.655 -6.224 1.00 53.30 124 ARG B O 1
ATOM 2170 N N . LEU B 2 97 ? 24.962 6.676 -5.083 1.00 41.29 125 LEU B N 1
ATOM 2171 C CA . LEU B 2 97 ? 25.459 7.558 -4.034 1.00 45.24 125 LEU B CA 1
ATOM 2172 C C . LEU B 2 97 ? 26.714 6.980 -3.391 1.00 42.79 125 LEU B C 1
ATOM 2173 O O . LEU B 2 97 ? 27.637 7.706 -3.042 1.00 45.84 125 LEU B O 1
ATOM 2178 N N . SER B 2 98 ? 26.737 5.664 -3.231 1.00 50.35 126 SER B N 1
ATOM 2179 C CA . SER B 2 98 ? 27.885 4.980 -2.658 1.00 45.68 126 SER B CA 1
ATOM 2180 C C . SER B 2 98 ? 29.138 5.332 -3.449 1.00 51.39 126 SER B C 1
ATOM 2181 O O . SER B 2 98 ? 30.189 5.620 -2.872 1.00 52.89 126 SER B O 1
ATOM 2184 N N . ASN B 2 99 ? 29.011 5.307 -4.775 1.00 49.99 127 ASN B N 1
ATOM 2185 C CA . ASN B 2 99 ? 30.115 5.604 -5.681 1.00 45.63 127 ASN B CA 1
ATOM 2186 C C . ASN B 2 99 ? 30.520 7.058 -5.604 1.00 55.43 127 ASN B C 1
ATOM 2187 O O . ASN B 2 99 ? 31.654 7.378 -5.257 1.00 66.65 127 ASN B O 1
ATOM 2192 N N . ARG B 2 100 ? 29.589 7.940 -5.945 1.00 50.97 128 ARG B N 1
ATOM 2193 C CA . ARG B 2 100 ? 29.849 9.367 -5.868 1.00 50.10 128 ARG B CA 1
ATOM 2194 C C . ARG B 2 100 ? 30.515 9.724 -4.549 1.00 53.71 128 ARG B C 1
ATOM 2195 O O . ARG B 2 100 ? 31.271 10.691 -4.467 1.00 76.77 128 ARG B O 1
ATOM 2203 N N . LEU B 2 101 ? 30.458 8.842 -3.652 1.00 48.50 129 LEU B N 1
ATOM 2204 C CA . LEU B 2 101 ? 30.833 9.214 -2.384 1.00 55.71 129 LEU B CA 1
ATOM 2205 C C . LEU B 2 101 ? 31.954 8.509 -2.065 1.00 53.12 129 LEU B C 1
ATOM 2206 O O . LEU B 2 101 ? 32.416 8.639 -1.131 1.00 64.28 129 LEU B O 1
ATOM 2211 N N . SER B 2 102 ? 32.441 7.732 -2.895 1.00 48.76 130 SER B N 1
ATOM 2212 C CA . SER B 2 102 ? 33.590 7.152 -2.536 1.00 57.77 130 SER B CA 1
ATOM 2213 C C . SER B 2 102 ? 34.493 8.227 -2.669 1.00 72.54 130 SER B C 1
ATOM 2214 O O . SER B 2 102 ? 35.029 8.339 -3.660 1.00 81.79 130 SER B O 1
ATOM 2217 N N . THR B 2 103 ? 34.428 9.099 -1.693 1.00 66.34 131 THR B N 1
ATOM 2218 C CA . THR B 2 103 ? 35.551 9.450 -0.947 1.00 72.74 131 THR B CA 1
ATOM 2219 C C . THR B 2 103 ? 35.313 10.286 0.225 1.00 70.22 131 THR B C 1
ATOM 2220 O O . THR B 2 103 ? 34.216 10.647 0.557 1.00 68.13 131 THR B O 1
ATOM 2224 N N . CYS B 2 104 ? 36.403 10.623 0.851 1.00 20.00 132 CYS B N 1
ATOM 2225 C CA . CYS B 2 104 ? 36.799 10.354 2.206 1.00 20.00 132 CYS B CA 1
ATOM 2226 C C . CYS B 2 104 ? 37.118 11.521 3.049 1.00 20.00 132 CYS B C 1
ATOM 2227 O O . CYS B 2 104 ? 36.921 12.578 2.844 1.00 20.00 132 CYS B O 1
ATOM 2230 N N . HIS B 2 105 ? 37.716 11.240 4.073 1.00 20.00 133 HIS B N 1
ATOM 2231 C CA . HIS B 2 105 ? 38.183 12.114 5.142 1.00 20.00 133 HIS B CA 1
ATOM 2232 C C . HIS B 2 105 ? 37.290 12.008 6.373 1.00 20.00 133 HIS B C 1
ATOM 2233 O O . HIS B 2 105 ? 37.767 11.770 7.509 1.00 20.00 133 HIS B O 1
ATOM 2240 N N . HIS B 2 112 ? 37.107 7.200 16.619 1.00 96.06 140 HIS B N 1
ATOM 2241 C CA . HIS B 2 112 ? 36.915 7.515 15.212 1.00 77.64 140 HIS B CA 1
ATOM 2242 C C . HIS B 2 112 ? 35.429 7.692 14.930 1.00 77.92 140 HIS B C 1
ATOM 2243 O O . HIS B 2 112 ? 34.618 7.832 15.846 1.00 74.66 140 HIS B O 1
ATOM 2250 N N . ILE B 2 113 ? 35.085 7.691 13.650 1.00 78.88 141 ILE B N 1
ATOM 2251 C CA . ILE B 2 113 ? 33.701 7.765 13.209 1.00 60.01 141 ILE B CA 1
ATOM 2252 C C . ILE B 2 113 ? 33.050 6.389 13.281 1.00 66.77 141 ILE B C 1
ATOM 2253 O O . ILE B 2 113 ? 31.856 6.269 13.549 1.00 65.45 141 ILE B O 1
ATOM 2258 N N . GLN B 2 114 ? 33.841 5.351 13.036 1.00 65.54 142 GLN B N 1
ATOM 2259 C CA . GLN B 2 114 ? 33.341 3.989 13.095 1.00 58.50 142 GLN B CA 1
ATOM 2260 C C . GLN B 2 114 ? 32.721 3.707 14.449 1.00 56.49 142 GLN B C 1
ATOM 2261 O O . GLN B 2 114 ? 31.751 2.970 14.547 1.00 51.72 142 GLN B O 1
ATOM 2267 N N . ARG B 2 115 ? 33.279 4.294 15.502 1.00 60.85 143 ARG B N 1
ATOM 2268 C CA . ARG B 2 115 ? 32.711 4.087 16.824 1.00 67.51 143 ARG B CA 1
ATOM 2269 C C . ARG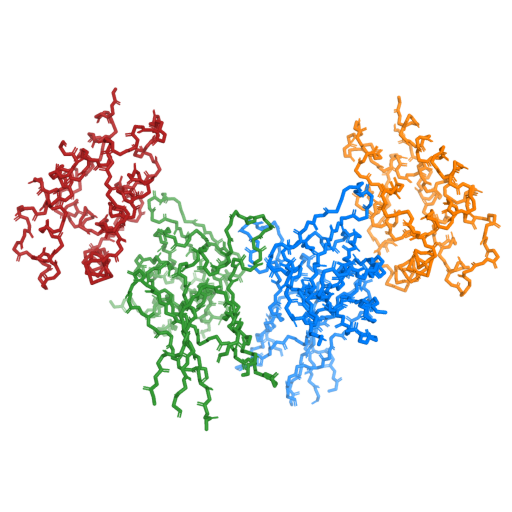 B 2 115 ? 31.220 4.408 16.796 1.00 55.53 143 ARG B C 1
ATOM 2270 O O . ARG B 2 115 ? 30.455 3.917 17.617 1.00 62.75 143 ARG B O 1
ATOM 2278 N N . ASN B 2 116 ? 30.817 5.229 15.833 1.00 52.72 144 ASN B N 1
ATOM 2279 C CA . ASN B 2 116 ? 29.413 5.557 15.634 1.00 47.73 144 ASN B CA 1
ATOM 2280 C C . ASN B 2 116 ? 28.809 4.683 14.546 1.00 40.09 144 ASN B C 1
ATOM 2281 O O . ASN B 2 116 ? 27.769 4.062 14.733 1.00 44.74 144 ASN B O 1
ATOM 2286 N N . VAL B 2 117 ? 29.463 4.640 13.399 1.00 37.15 145 VAL B N 1
ATOM 2287 C CA . VAL B 2 117 ? 29.008 3.771 12.336 1.00 42.91 145 VAL B CA 1
ATOM 2288 C C . VAL B 2 117 ? 28.845 2.357 12.863 1.00 40.99 145 VAL B C 1
ATOM 2289 O O . VAL B 2 117 ? 27.864 1.686 12.569 1.00 46.54 145 VAL B O 1
ATOM 2293 N N . GLN B 2 118 ? 29.809 1.913 13.658 1.00 48.96 146 GLN B N 1
ATOM 2294 C CA . GLN B 2 118 ? 29.782 0.561 14.206 1.00 47.13 146 GLN B CA 1
ATOM 2295 C C . GLN B 2 118 ? 28.610 0.386 15.146 1.00 39.31 146 GLN B C 1
ATOM 2296 O O . GLN B 2 118 ? 27.939 -0.636 15.122 1.00 41.65 146 GLN B O 1
ATOM 2302 N N . LYS B 2 119 ? 28.382 1.386 15.988 1.00 40.31 147 LYS B N 1
ATOM 2303 C CA . LYS B 2 119 ? 27.222 1.402 16.866 1.00 36.31 147 LYS B CA 1
ATOM 2304 C C . LYS B 2 119 ? 25.985 1.115 16.022 1.00 44.55 147 LYS B C 1
ATOM 2305 O O . LYS B 2 119 ? 25.139 0.303 16.395 1.00 37.21 147 LYS B O 1
ATOM 2311 N N . LEU B 2 120 ? 25.887 1.783 14.874 1.00 35.29 148 LEU B N 1
ATOM 2312 C CA . LEU B 2 120 ? 24.767 1.569 13.980 1.00 28.97 148 LEU B CA 1
ATOM 2313 C C . LEU B 2 120 ? 24.787 0.145 13.467 1.00 35.56 148 LEU B C 1
ATOM 2314 O O . LEU B 2 120 ? 23.778 -0.553 13.513 1.00 36.50 148 LEU B O 1
ATOM 2319 N N . LYS B 2 121 ? 25.950 -0.278 12.986 1.00 38.27 149 LYS B N 1
ATOM 2320 C CA . LYS B 2 121 ? 26.138 -1.612 12.440 1.00 26.63 149 LYS B CA 1
ATOM 2321 C C . LYS B 2 121 ? 25.839 -2.672 13.481 1.00 31.67 149 LYS B C 1
ATOM 2322 O O . LYS B 2 121 ? 25.150 -3.645 13.211 1.00 35.83 149 LYS B O 1
ATOM 2328 N N . ASP B 2 122 ? 26.376 -2.490 14.677 1.00 37.18 150 ASP B N 1
ATOM 2329 C CA . ASP B 2 122 ? 26.162 -3.452 15.738 1.00 34.41 150 ASP B CA 1
ATOM 2330 C C . ASP B 2 122 ? 24.692 -3.479 16.119 1.00 41.22 150 ASP B C 1
ATOM 2331 O O . ASP B 2 122 ? 24.156 -4.532 16.456 1.00 48.99 150 ASP B O 1
ATOM 2336 N N . THR B 2 123 ? 24.038 -2.321 16.061 1.00 38.18 151 THR B N 1
ATOM 2337 C CA . THR B 2 123 ? 22.612 -2.241 16.363 1.00 36.63 151 THR B CA 1
ATOM 2338 C C . THR B 2 123 ? 21.813 -3.065 15.363 1.00 31.42 151 THR B C 1
ATOM 2339 O O . THR B 2 123 ? 20.977 -3.869 15.742 1.00 38.24 151 THR B O 1
ATOM 2343 N N . VAL B 2 124 ? 22.079 -2.850 14.082 1.00 26.32 152 VAL B N 1
ATOM 2344 C CA . VAL B 2 124 ? 21.400 -3.575 13.027 1.00 29.65 152 VAL B CA 1
ATOM 2345 C C . VAL B 2 124 ? 21.563 -5.068 13.225 1.00 31.82 152 VAL B C 1
ATOM 2346 O O . VAL B 2 124 ? 20.637 -5.839 12.965 1.00 32.86 152 VAL B O 1
ATOM 2350 N N . LYS B 2 125 ? 22.745 -5.475 13.678 1.00 29.13 153 LYS B N 1
ATOM 2351 C CA . LYS B 2 125 ? 23.013 -6.895 13.880 1.00 36.46 153 LYS B CA 1
ATOM 2352 C C . LYS B 2 125 ? 22.348 -7.444 15.133 1.00 30.46 153 LYS B C 1
ATOM 2353 O O . LYS B 2 125 ? 21.822 -8.550 15.119 1.00 35.37 153 LYS B O 1
ATOM 2359 N N . LYS B 2 126 ? 22.368 -6.667 16.211 1.00 25.00 154 LYS B N 1
ATOM 2360 C CA . LYS B 2 126 ? 21.691 -7.068 17.435 1.00 32.17 154 LYS B CA 1
ATOM 2361 C C . LYS B 2 126 ? 20.219 -7.269 17.108 1.00 34.77 154 LYS B C 1
ATOM 2362 O O . LYS B 2 126 ? 19.613 -8.267 17.509 1.00 43.25 154 LYS B O 1
ATOM 2368 N N . LEU B 2 127 ? 19.657 -6.328 16.354 1.00 30.95 155 LEU B N 1
ATOM 2369 C CA . LEU B 2 127 ? 18.248 -6.375 15.981 1.00 34.86 155 LEU B CA 1
ATOM 2370 C C . LEU B 2 127 ? 17.993 -7.495 15.004 1.00 30.00 155 LEU B C 1
ATOM 2371 O O . LEU B 2 127 ? 16.858 -7.778 14.665 1.00 34.87 155 LEU B O 1
ATOM 2376 N N . GLY B 2 128 ? 19.063 -8.117 14.534 1.00 36.53 156 GLY B N 1
ATOM 2377 C CA . GLY B 2 128 ? 18.945 -9.183 13.564 1.00 31.66 156 GLY B CA 1
ATOM 2378 C C . GLY B 2 128 ? 18.015 -8.842 12.420 1.00 31.96 156 GLY B C 1
ATOM 2379 O O . GLY B 2 128 ? 18.219 -7.858 11.706 1.00 38.20 156 GLY B O 1
ATOM 2380 N N . GLU B 2 129 ? 16.989 -9.667 12.256 1.00 38.68 157 GLU B N 1
ATOM 2381 C CA . GLU B 2 129 ? 16.092 -9.598 11.107 1.00 31.86 157 GLU B CA 1
ATOM 2382 C C . GLU B 2 129 ? 15.314 -8.305 11.090 1.00 28.17 157 GLU B C 1
ATOM 2383 O O . GLU B 2 129 ? 14.985 -7.788 10.028 1.00 32.16 157 GLU B O 1
ATOM 2389 N N . SER B 2 130 ? 15.011 -7.790 12.273 1.00 26.29 158 SER B N 1
ATOM 2390 C CA . SER B 2 130 ? 14.328 -6.514 12.380 1.00 28.71 158 SER B CA 1
ATOM 2391 C C . SER B 2 130 ? 15.315 -5.368 12.217 1.00 28.59 158 SER B C 1
ATOM 2392 O O . SER B 2 130 ? 14.925 -4.225 12.015 1.00 34.31 158 SER B O 1
ATOM 2395 N N . GLY B 2 131 ? 16.597 -5.684 12.315 1.00 26.39 159 GLY B N 1
ATOM 2396 C CA . GLY B 2 131 ? 17.630 -4.710 12.061 1.00 23.77 159 GLY B CA 1
ATOM 2397 C C . GLY B 2 131 ? 17.699 -4.412 10.577 1.00 26.13 159 GLY B C 1
ATOM 2398 O O . GLY B 2 131 ? 17.921 -3.277 10.186 1.00 29.97 159 GLY B O 1
ATOM 2399 N N . GLU B 2 132 ? 17.519 -5.432 9.748 1.00 22.46 160 GLU B N 1
ATOM 2400 C CA . GLU B 2 132 ? 17.430 -5.217 8.313 1.00 28.01 160 GLU B CA 1
ATOM 2401 C C . GLU B 2 132 ? 16.187 -4.398 8.021 1.00 31.40 160 GLU B C 1
ATOM 2402 O O . GLU B 2 132 ? 16.237 -3.413 7.281 1.00 35.57 160 GLU B O 1
ATOM 2408 N N . ILE B 2 133 ? 15.072 -4.814 8.611 1.00 27.60 161 ILE B N 1
ATOM 2409 C CA . ILE B 2 133 ? 13.824 -4.072 8.516 1.00 27.89 161 ILE B CA 1
ATOM 2410 C C . ILE B 2 133 ? 14.055 -2.599 8.827 1.00 28.16 161 ILE B C 1
ATOM 2411 O O . ILE B 2 133 ? 13.724 -1.709 8.028 1.00 23.65 161 ILE B O 1
ATOM 2416 N N . LYS B 2 134 ? 14.636 -2.354 9.994 1.00 20.27 162 LYS B N 1
ATOM 2417 C CA . LYS B 2 134 ? 14.816 -1.005 10.476 1.00 22.52 162 LYS B CA 1
ATOM 2418 C C . LYS B 2 134 ? 15.731 -0.240 9.546 1.00 25.58 162 LYS B C 1
ATOM 2419 O O . LYS B 2 134 ? 15.477 0.909 9.205 1.00 32.88 162 LYS B O 1
ATOM 2425 N N . ALA B 2 135 ? 16.809 -0.891 9.146 1.00 27.36 163 ALA B N 1
ATOM 2426 C CA . ALA B 2 135 ? 17.765 -0.274 8.262 1.00 20.50 163 ALA B CA 1
ATOM 2427 C C . ALA B 2 135 ? 17.040 0.161 6.998 1.00 26.76 163 ALA B C 1
ATOM 2428 O O . ALA B 2 135 ? 17.284 1.242 6.469 1.00 31.81 163 ALA B O 1
ATOM 2430 N N . ILE B 2 136 ? 16.141 -0.682 6.512 1.00 28.11 164 ILE B N 1
ATOM 2431 C CA . ILE B 2 136 ? 15.391 -0.341 5.313 1.00 23.77 164 ILE B CA 1
ATOM 2432 C C . ILE B 2 136 ? 14.370 0.726 5.636 1.00 23.94 164 ILE B C 1
ATOM 2433 O O . ILE B 2 136 ? 14.104 1.601 4.825 1.00 34.05 164 ILE B O 1
ATOM 2438 N N . GLY B 2 137 ? 13.803 0.663 6.832 1.00 28.06 165 GLY B N 1
ATOM 2439 C CA . GLY B 2 137 ? 12.812 1.640 7.241 1.00 22.27 165 GLY B CA 1
ATOM 2440 C C . GLY B 2 137 ? 13.443 2.999 7.418 1.00 24.57 165 GLY B C 1
ATOM 2441 O O . GLY B 2 137 ? 12.767 4.001 7.638 1.00 27.33 165 GLY B O 1
ATOM 2442 N N . GLU B 2 138 ? 14.760 3.038 7.313 1.00 24.33 166 GLU B N 1
ATOM 2443 C CA . GLU B 2 138 ? 15.465 4.273 7.577 1.00 23.38 166 GLU B CA 1
ATOM 2444 C C . GLU B 2 138 ? 16.169 4.765 6.341 1.00 24.02 166 GLU B C 1
ATOM 2445 O O . GLU B 2 138 ? 17.001 5.658 6.414 1.00 25.13 166 GLU B O 1
ATOM 2451 N N . LEU B 2 139 ? 15.831 4.180 5.200 1.00 20.75 167 LEU B N 1
ATOM 2452 C CA . LEU B 2 139 ? 16.447 4.604 3.969 1.00 25.99 167 LEU B CA 1
ATOM 2453 C C . LEU B 2 139 ? 16.080 6.055 3.732 1.00 26.83 167 LEU B C 1
ATOM 2454 O O . LEU B 2 139 ? 16.905 6.846 3.294 1.00 30.59 167 LEU B O 1
ATOM 2459 N N . ASP B 2 140 ? 14.837 6.401 4.037 1.00 26.78 168 ASP B N 1
ATOM 2460 C CA . ASP B 2 140 ? 14.403 7.787 3.984 1.00 27.45 168 ASP B CA 1
ATOM 2461 C C . ASP B 2 140 ? 15.300 8.661 4.850 1.00 28.68 168 ASP B C 1
ATOM 2462 O O . ASP B 2 140 ? 15.677 9.752 4.447 1.00 32.37 168 ASP B O 1
ATOM 2467 N N . LEU B 2 141 ? 15.643 8.165 6.036 1.00 31.66 169 LEU B N 1
ATOM 2468 C CA . LEU B 2 141 ? 16.549 8.863 6.938 1.00 28.26 169 LEU B CA 1
ATOM 2469 C C . LEU B 2 141 ? 17.947 8.903 6.365 1.00 27.53 169 LEU B C 1
ATOM 2470 O O . LEU B 2 141 ? 18.593 9.935 6.394 1.00 38.37 169 LEU B O 1
ATOM 2475 N N . LEU B 2 142 ? 18.424 7.758 5.888 1.00 28.34 170 LEU B N 1
ATOM 2476 C CA . LEU B 2 142 ? 19.740 7.669 5.272 1.00 27.06 170 LEU B CA 1
ATOM 2477 C C . LEU B 2 142 ? 19.771 8.648 4.128 1.00 31.14 170 LEU B C 1
ATOM 2478 O O . LEU B 2 142 ? 20.737 9.373 3.944 1.00 38.97 170 LEU B O 1
ATOM 2483 N N . PHE B 2 143 ? 18.685 8.665 3.371 1.00 30.77 171 PHE B N 1
ATOM 2484 C CA . PHE B 2 143 ? 18.482 9.630 2.313 1.00 28.53 171 PHE B CA 1
ATOM 2485 C C . PHE B 2 143 ? 18.570 11.043 2.855 1.00 27.81 171 PHE B C 1
ATOM 2486 O O . PHE B 2 143 ? 19.528 11.757 2.605 1.00 34.88 171 PHE B O 1
ATOM 2494 N N . MET B 2 144 ? 17.541 11.441 3.592 0.79 40.81 172 MET B N 1
ATOM 2495 C CA . MET B 2 144 ? 17.474 12.767 4.180 1.00 32.42 172 MET B CA 1
ATOM 2496 C C . MET B 2 144 ? 18.806 13.165 4.784 1.00 36.34 172 MET B C 1
ATOM 2497 O O . MET B 2 144 ? 19.234 14.302 4.655 1.00 40.88 172 MET B O 1
ATOM 2502 N N . SER B 2 145 ? 19.457 12.213 5.439 1.00 39.14 173 SER B N 1
ATOM 2503 C CA . SER B 2 145 ? 20.694 12.473 6.154 1.00 31.13 173 SER B CA 1
ATOM 2504 C C . SER B 2 145 ? 21.807 12.637 5.160 1.00 30.19 173 SER B C 1
ATOM 2505 O O . SER B 2 145 ? 22.541 13.607 5.193 1.00 42.41 173 SER B O 1
ATOM 2508 N N . LEU B 2 146 ? 21.923 11.660 4.278 1.00 37.80 174 LEU B N 1
ATOM 2509 C CA . LEU B 2 146 ? 22.872 11.699 3.183 1.00 38.05 174 LEU B CA 1
ATOM 2510 C C . LEU B 2 146 ? 22.830 13.077 2.548 1.00 39.34 174 LEU B C 1
ATOM 2511 O O . LEU B 2 146 ? 23.848 13.742 2.392 1.00 47.50 174 LEU B O 1
ATOM 2516 N N . ARG B 2 147 ? 21.633 13.504 2.188 1.00 36.46 175 ARG B N 1
ATOM 2517 C CA . ARG B 2 147 ? 21.429 14.829 1.624 1.00 42.51 175 ARG B CA 1
ATOM 2518 C C . ARG B 2 147 ? 22.017 15.914 2.517 1.00 39.62 175 ARG B C 1
ATOM 2519 O O . ARG B 2 147 ? 22.978 16.570 2.137 1.00 54.83 175 ARG B O 1
ATOM 2527 N N . ASN B 2 148 ? 21.454 16.089 3.708 1.00 41.31 176 ASN B N 1
ATOM 2528 C CA . ASN B 2 148 ? 21.904 17.125 4.635 1.00 38.19 176 ASN B CA 1
ATOM 2529 C C . ASN B 2 148 ? 23.387 17.034 4.945 1.00 37.89 176 ASN B C 1
ATOM 2530 O O . ASN B 2 148 ? 24.002 18.016 5.343 1.00 50.84 176 ASN B O 1
ATOM 2535 N N . ALA B 2 149 ? 23.955 15.847 4.779 1.00 41.55 177 ALA B N 1
ATOM 2536 C CA . ALA B 2 149 ? 25.356 15.617 5.115 1.00 42.64 177 ALA B CA 1
ATOM 2537 C C . ALA B 2 149 ? 26.286 15.903 3.946 1.00 45.02 177 ALA B C 1
ATOM 2538 O O . ALA B 2 149 ? 27.485 16.051 4.127 1.00 59.80 177 ALA B O 1
ATOM 2540 N N . CYS B 2 150 ? 25.734 15.982 2.745 1.00 48.99 178 CYS B N 1
ATOM 2541 C CA . CYS B 2 150 ? 26.556 16.163 1.556 1.00 53.12 178 CYS B CA 1
ATOM 2542 C C . CYS B 2 150 ? 26.058 17.307 0.663 1.00 53.43 178 CYS B C 1
ATOM 2543 O O . CYS B 2 150 ? 25.848 17.116 -0.525 1.00 56.16 178 CYS B O 1
ATOM 2546 N N . HIS C 1 6 ? 1.177 66.481 3.618 1.00 31.44 26 HIS C N 1
ATOM 2547 C CA . HIS C 1 6 ? 0.688 66.254 2.257 1.00 50.11 26 HIS C CA 1
ATOM 2548 C C . HIS C 1 6 ? 1.247 64.988 1.622 1.00 51.84 26 HIS C C 1
ATOM 2549 O O . HIS C 1 6 ? 0.569 64.376 0.795 1.00 48.78 26 HIS C O 1
ATOM 2556 N N . GLU C 1 7 ? 2.474 64.602 1.982 1.00 43.51 27 GLU C N 1
ATOM 2557 C CA . GLU C 1 7 ? 2.901 63.236 1.696 1.00 25.10 27 GLU C CA 1
ATOM 2558 C C . GLU C 1 7 ? 1.948 62.224 2.350 1.00 42.03 27 GLU C C 1
ATOM 2559 O O . GLU C 1 7 ? 1.855 62.065 3.573 1.00 26.24 27 GLU C O 1
ATOM 2565 N N . SER C 1 8 ? 1.202 61.590 1.462 1.00 64.35 28 SER C N 1
ATOM 2566 C CA . SER C 1 8 ? 0.174 60.627 1.761 1.00 40.20 28 SER C CA 1
ATOM 2567 C C . SER C 1 8 ? 0.233 59.809 0.491 1.00 39.49 28 SER C C 1
ATOM 2568 O O . SER C 1 8 ? -0.782 59.277 0.023 1.00 27.64 28 SER C O 1
ATOM 2571 N N . LEU C 1 9 ? 1.429 59.836 -0.107 1.00 30.79 29 LEU C N 1
ATOM 2572 C CA . LEU C 1 9 ? 1.928 58.788 -0.981 1.00 45.58 29 LEU C CA 1
ATOM 2573 C C . LEU C 1 9 ? 2.385 57.712 -0.022 1.00 42.25 29 LEU C C 1
ATOM 2574 O O . LEU C 1 9 ? 2.791 56.622 -0.410 1.00 39.94 29 LEU C O 1
ATOM 2579 N N . LYS C 1 10 ? 2.330 58.073 1.253 1.00 44.85 30 LYS C N 1
ATOM 2580 C CA . LYS C 1 10 ? 2.625 57.193 2.371 1.00 35.18 30 LYS C CA 1
ATOM 2581 C C . LYS C 1 10 ? 1.584 56.081 2.384 1.00 35.93 30 LYS C C 1
ATOM 2582 O O . LYS C 1 10 ? 0.431 56.304 2.012 1.00 33.79 30 LYS C O 1
ATOM 2588 N N . PRO C 1 11 ? 1.980 54.871 2.797 1.00 35.51 31 PRO C N 1
ATOM 2589 C CA . PRO C 1 11 ? 0.950 53.843 2.966 1.00 24.66 31 PRO C CA 1
ATOM 2590 C C . PRO C 1 11 ? -0.085 54.338 3.962 1.00 27.90 31 PRO C C 1
ATOM 2591 O O . PRO C 1 11 ? 0.228 55.064 4.901 1.00 28.39 31 PRO C O 1
ATOM 2595 N N . GLN C 1 12 ? -1.330 53.957 3.745 1.00 34.13 32 GLN C N 1
ATOM 2596 C CA . GLN C 1 12 ? -2.433 54.610 4.416 1.00 26.23 32 GLN C CA 1
ATOM 2597 C C . GLN C 1 12 ? -2.998 53.658 5.438 1.00 32.57 32 GLN C C 1
ATOM 2598 O O . GLN C 1 12 ? -2.827 52.452 5.308 1.00 30.62 32 GLN C O 1
ATOM 2604 N N . ARG C 1 13 ? -3.653 54.188 6.466 1.00 28.15 33 ARG C N 1
ATOM 2605 C CA . ARG C 1 13 ? -4.351 53.327 7.406 1.00 32.96 33 ARG C CA 1
ATOM 2606 C C . ARG C 1 13 ? -3.486 52.134 7.804 1.00 28.28 33 ARG C C 1
ATOM 2607 O O . ARG C 1 13 ? -3.977 51.013 7.886 1.00 29.27 33 ARG C O 1
ATOM 2615 N N . VAL C 1 14 ? -2.196 52.367 8.024 1.00 26.46 34 VAL C N 1
ATOM 2616 C CA . VAL C 1 14 ? -1.292 51.278 8.389 1.00 20.17 34 VAL C CA 1
ATOM 2617 C C . VAL C 1 14 ? -1.572 50.779 9.798 1.00 29.99 34 VAL C C 1
ATOM 2618 O O . VAL C 1 14 ? -1.358 51.479 10.787 1.00 33.83 34 VAL C O 1
ATOM 2622 N N . GLN C 1 15 ? -2.049 49.552 9.889 1.00 26.67 35 GLN C N 1
ATOM 2623 C CA . GLN C 1 15 ? -2.479 49.034 11.160 1.00 24.19 35 GLN C CA 1
ATOM 2624 C C . GLN C 1 15 ? -2.288 47.546 11.228 1.00 27.34 35 GLN C C 1
ATOM 2625 O O . GLN C 1 15 ? -2.050 46.876 10.224 1.00 26.64 35 GLN C O 1
ATOM 2631 N N . PHE C 1 16 ? -2.385 47.026 12.437 1.00 28.11 36 PHE C N 1
ATOM 2632 C CA . PHE C 1 16 ? -2.366 45.600 12.609 1.00 20.04 36 PHE C CA 1
ATOM 2633 C C . PHE C 1 16 ? -3.792 45.101 12.632 1.00 31.60 36 PHE C C 1
ATOM 2634 O O . PHE C 1 16 ? -4.605 45.558 13.435 1.00 38.64 36 PHE C O 1
ATOM 2642 N N . GLN C 1 17 ? -4.108 44.185 11.729 1.00 30.33 37 GLN C N 1
ATOM 2643 C CA . GLN C 1 17 ? -5.274 43.360 11.930 1.00 28.07 37 GLN C CA 1
ATOM 2644 C C . GLN C 1 17 ? -4.794 42.281 12.878 1.00 24.38 37 GLN C C 1
ATOM 2645 O O . GLN C 1 17 ? -3.821 41.593 12.592 1.00 24.29 37 GLN C O 1
ATOM 2651 N N . SER C 1 18 ? -5.446 42.145 14.021 1.00 23.46 38 SER C N 1
ATOM 2652 C CA . SER C 1 18 ? -5.029 41.121 14.960 1.00 23.91 38 SER C CA 1
ATOM 2653 C C . SER C 1 18 ? -6.173 40.233 15.386 1.00 28.10 38 SER C C 1
ATOM 2654 O O . SER C 1 18 ? -7.002 40.617 16.207 1.00 36.17 38 SER C O 1
ATOM 2657 N N . ARG C 1 19 ? -6.226 39.039 14.812 1.00 24.55 39 ARG C N 1
ATOM 2658 C CA . ARG C 1 19 ? -7.265 38.095 15.176 1.00 28.31 39 ARG C CA 1
ATOM 2659 C C . ARG C 1 19 ? -6.554 36.853 15.624 1.00 28.25 39 ARG C C 1
ATOM 2660 O O . ARG C 1 19 ? -5.668 36.363 14.924 1.00 27.41 39 ARG C O 1
ATOM 2668 N N . ASN C 1 20 ? -6.920 36.365 16.804 1.00 27.30 40 ASN C N 1
ATOM 2669 C CA . ASN C 1 20 ? -6.383 35.117 17.299 1.00 22.56 40 ASN C CA 1
ATOM 2670 C C . ASN C 1 20 ? -4.875 35.173 17.263 1.00 22.92 40 ASN C C 1
ATOM 2671 O O . ASN C 1 20 ? -4.211 34.199 16.895 1.00 20.70 40 ASN C O 1
ATOM 2676 N N . PHE C 1 21 ? -4.359 36.341 17.630 1.00 14.73 41 PHE C N 1
ATOM 2677 C CA . PHE C 1 21 ? -2.931 36.586 17.754 1.00 17.28 41 PHE C CA 1
ATOM 2678 C C . PHE C 1 21 ? -2.186 36.355 16.457 1.00 17.94 41 PHE C C 1
ATOM 2679 O O . PHE C 1 21 ? -0.966 36.235 16.431 1.00 16.27 41 PHE C O 1
ATOM 2687 N N . HIS C 1 22 ? -2.946 36.298 15.378 1.00 15.23 42 HIS C N 1
ATOM 2688 C CA . HIS C 1 22 ? -2.371 36.454 14.069 1.00 17.36 42 HIS C CA 1
ATOM 2689 C C . HIS C 1 22 ? -2.347 37.936 13.787 1.00 27.32 42 HIS C C 1
ATOM 2690 O O . HIS C 1 22 ? -3.383 38.588 13.671 1.00 32.48 42 HIS C O 1
ATOM 2697 N N . ASN C 1 23 ? -1.141 38.469 13.724 1.00 24.69 43 ASN C N 1
ATOM 2698 C CA . ASN C 1 23 ? -0.954 39.886 13.556 1.00 22.13 43 ASN C CA 1
ATOM 2699 C C . ASN C 1 23 ? -0.534 40.207 12.129 1.00 22.16 43 ASN C C 1
ATOM 2700 O O . ASN C 1 23 ? 0.631 40.140 11.771 1.00 22.78 43 ASN C O 1
ATOM 2705 N N . ILE C 1 24 ? -1.524 40.503 11.306 1.00 24.02 44 ILE C N 1
ATOM 2706 C CA . ILE C 1 24 ? -1.273 40.884 9.942 1.00 24.41 44 ILE C CA 1
ATOM 2707 C C . ILE C 1 24 ? -1.090 42.375 9.928 1.00 22.07 44 ILE C C 1
ATOM 2708 O O . ILE C 1 24 ? -1.968 43.116 10.357 1.00 25.66 44 ILE C O 1
ATOM 2713 N N . LEU C 1 25 ? 0.067 42.824 9.469 1.00 26.46 45 LEU C N 1
ATOM 2714 C CA . LEU C 1 25 ? 0.258 44.250 9.279 1.00 31.21 45 LEU C CA 1
ATOM 2715 C C . LEU C 1 25 ? -0.458 44.604 7.994 1.00 29.96 45 LEU C C 1
ATOM 2716 O O . LEU C 1 25 ? -0.190 44.025 6.946 1.00 24.46 45 LEU C O 1
ATOM 2721 N N . GLN C 1 26 ? -1.393 45.533 8.063 1.00 19.73 46 GLN C N 1
ATOM 2722 C CA . GLN C 1 26 ? -2.038 45.915 6.832 1.00 25.35 46 GLN C CA 1
ATOM 2723 C C . GLN C 1 26 ? -2.054 47.415 6.628 1.00 24.45 46 GLN C C 1
ATOM 2724 O O . GLN C 1 26 ? -1.791 48.183 7.540 1.00 29.75 46 GLN C O 1
ATOM 2730 N N . TRP C 1 27 ? -2.318 47.822 5.400 1.00 26.60 47 TRP C N 1
ATOM 2731 C CA . TRP C 1 27 ? -2.274 49.223 5.064 1.00 28.14 47 TRP C CA 1
ATOM 2732 C C . TRP C 1 27 ? -2.915 49.445 3.713 1.00 31.83 47 TRP C C 1
ATOM 2733 O O . TRP C 1 27 ? -3.103 48.514 2.937 1.00 30.31 47 TRP C O 1
ATOM 2744 N N . GLN C 1 28 ? -3.256 50.695 3.445 1.00 31.43 48 GLN C N 1
ATOM 2745 C CA . GLN C 1 28 ? -3.803 51.065 2.164 1.00 31.37 48 GLN C CA 1
ATOM 2746 C C . GLN C 1 28 ? -2.706 51.795 1.414 1.00 30.37 48 GLN C C 1
ATOM 2747 O O . GLN C 1 28 ? -1.729 52.212 2.023 1.00 30.29 48 GLN C O 1
ATOM 2753 N N . PRO C 1 29 ? -2.853 51.917 0.087 1.00 32.41 49 PRO C N 1
ATOM 2754 C CA . PRO C 1 29 ? -1.859 52.535 -0.795 1.00 33.94 49 PRO C CA 1
ATOM 2755 C C . PRO C 1 29 ? -1.596 54.030 -0.555 1.00 40.06 49 PRO C C 1
ATOM 2756 O O . PRO C 1 29 ? -0.436 54.441 -0.450 1.00 53.49 49 PRO C O 1
ATOM 2760 N N . GLY C 1 30 ? -2.642 54.840 -0.489 1.00 38.89 50 GLY C N 1
ATOM 2761 C CA . GLY C 1 30 ? -2.449 56.284 -0.463 1.00 50.02 50 GLY C CA 1
ATOM 2762 C C . GLY C 1 30 ? -2.074 56.824 -1.836 1.00 45.88 50 GLY C C 1
ATOM 2763 O O . GLY C 1 30 ? -1.680 56.059 -2.715 1.00 43.48 50 GLY C O 1
ATOM 2764 N N . ARG C 1 31 ? -2.193 58.143 -2.009 1.00 76.58 51 ARG C N 1
ATOM 2765 C CA . ARG C 1 31 ? -1.984 58.834 -3.296 1.00 52.10 51 ARG C CA 1
ATOM 2766 C C . ARG C 1 31 ? -0.959 58.207 -4.235 1.00 52.34 51 ARG C C 1
ATOM 2767 O O . ARG C 1 31 ? 0.107 57.767 -3.812 1.00 53.59 51 ARG C O 1
ATOM 2775 N N . ALA C 1 32 ? -1.288 58.202 -5.520 1.00 64.28 52 ALA C N 1
ATOM 2776 C CA . ALA C 1 32 ? -0.431 57.630 -6.551 1.00 61.72 52 ALA C CA 1
ATOM 2777 C C . ALA C 1 32 ? 0.899 58.367 -6.637 1.00 53.45 52 ALA C C 1
ATOM 2778 O O . ALA C 1 32 ? 1.758 58.033 -7.447 1.00 67.63 52 ALA C O 1
ATOM 2780 N N . ASN C 1 36 ? 2.258 53.902 -12.862 1.00 95.81 56 ASN C N 1
ATOM 2781 C CA . ASN C 1 36 ? 2.945 53.935 -11.574 1.00 75.85 56 ASN C CA 1
ATOM 2782 C C . ASN C 1 36 ? 2.276 53.020 -10.557 1.00 73.68 56 ASN C C 1
ATOM 2783 O O . ASN C 1 36 ? 1.362 53.439 -9.844 1.00 90.99 56 ASN C O 1
ATOM 2788 N N . SER C 1 37 ? 2.745 51.781 -10.463 1.00 67.52 57 SER C N 1
ATOM 2789 C CA . SER C 1 37 ? 2.172 50.843 -9.504 1.00 60.18 57 SER C CA 1
ATOM 2790 C C . SER C 1 37 ? 3.120 50.665 -8.338 1.00 52.49 57 SER C C 1
ATOM 2791 O O . SER C 1 37 ? 4.331 50.587 -8.519 1.00 52.80 57 SER C O 1
ATOM 2794 N N . SER C 1 38 ? 2.567 50.580 -7.139 1.00 41.71 58 SER C N 1
ATOM 2795 C CA . SER C 1 38 ? 3.408 50.623 -5.969 1.00 33.72 58 SER C CA 1
ATOM 2796 C C . SER C 1 38 ? 3.769 49.265 -5.375 1.00 42.38 58 SER C C 1
ATOM 2797 O O . SER C 1 38 ? 3.214 48.222 -5.721 1.00 47.35 58 SER C O 1
ATOM 2800 N N . VAL C 1 39 ? 4.702 49.325 -4.441 1.00 30.67 59 VAL C N 1
ATOM 2801 C CA . VAL C 1 39 ? 5.317 48.175 -3.851 1.00 26.00 59 VAL C CA 1
ATOM 2802 C C . VAL C 1 39 ? 5.610 48.610 -2.427 1.00 38.07 59 VAL C C 1
ATOM 2803 O O . VAL C 1 39 ? 5.797 49.804 -2.166 1.00 32.57 59 VAL C O 1
ATOM 2807 N N . TYR C 1 40 ? 5.646 47.658 -1.502 1.00 31.74 60 TYR C N 1
ATOM 2808 C CA . TYR C 1 40 ? 5.766 48.011 -0.103 1.00 22.29 60 TYR C CA 1
ATOM 2809 C C . TYR C 1 40 ? 6.847 47.269 0.615 1.00 26.35 60 TYR C C 1
ATOM 2810 O O . TYR C 1 40 ? 7.113 46.098 0.342 1.00 29.99 60 TYR C O 1
ATOM 2819 N N . PHE C 1 41 ? 7.460 47.975 1.552 1.00 24.93 61 PHE C N 1
ATOM 2820 C CA . PHE C 1 41 ? 8.491 47.410 2.385 1.00 29.99 61 PHE C CA 1
ATOM 2821 C C . PHE C 1 41 ? 7.996 47.469 3.801 1.00 28.84 61 PHE C C 1
ATOM 2822 O O . PHE C 1 41 ? 7.696 48.536 4.324 1.00 25.64 61 PHE C O 1
ATOM 2830 N N . VAL C 1 42 ? 7.874 46.303 4.410 1.00 24.38 62 VAL C N 1
ATOM 2831 C CA . VAL C 1 42 ? 7.369 46.250 5.755 1.00 28.28 62 VAL C CA 1
ATOM 2832 C C . VAL C 1 42 ? 8.532 46.096 6.713 1.00 31.54 62 VAL C C 1
ATOM 2833 O O . VAL C 1 42 ? 9.471 45.328 6.472 1.00 25.93 62 VAL C O 1
ATOM 2837 N N . GLN C 1 43 ? 8.481 46.883 7.778 1.00 26.99 63 GLN C N 1
ATOM 2838 C CA . GLN C 1 43 ? 9.452 46.785 8.843 1.00 23.24 63 GLN C CA 1
ATOM 2839 C C . GLN C 1 43 ? 8.709 46.670 10.139 1.00 23.50 63 GLN C C 1
ATOM 2840 O O . GLN C 1 43 ? 7.576 47.121 10.265 1.00 32.46 63 GLN C O 1
ATOM 2846 N N . TYR C 1 44 ? 9.350 46.063 11.115 1.00 20.21 64 TYR C N 1
ATOM 2847 C CA . TYR C 1 44 ? 8.713 45.895 12.399 1.00 21.78 64 TYR C CA 1
ATOM 2848 C C . TYR C 1 44 ? 9.757 46.034 13.462 1.00 19.15 64 TYR C C 1
ATOM 2849 O O . TYR C 1 44 ? 10.950 46.029 13.190 1.00 19.95 64 TYR C O 1
ATOM 2858 N N . LYS C 1 45 ? 9.305 46.162 14.688 1.00 16.11 65 LYS C N 1
ATOM 2859 C CA . LYS C 1 45 ? 10.236 46.241 15.784 1.00 21.15 65 LYS C CA 1
ATOM 2860 C C . LYS C 1 45 ? 9.474 46.063 17.056 1.00 20.88 65 LYS C C 1
ATOM 2861 O O . LYS C 1 45 ? 8.255 46.187 17.112 1.00 20.49 65 LYS C O 1
ATOM 2867 N N . ILE C 1 46 ? 10.204 45.756 18.096 1.00 23.32 66 ILE C N 1
ATOM 2868 C CA . ILE C 1 46 ? 9.603 45.809 19.385 1.00 27.55 66 ILE C CA 1
ATOM 2869 C C . ILE C 1 46 ? 9.861 47.220 19.858 1.00 23.21 66 ILE C C 1
ATOM 2870 O O . ILE C 1 46 ? 10.965 47.737 19.735 1.00 26.14 66 ILE C O 1
ATOM 2875 N N . TYR C 1 47 ? 8.814 47.867 20.335 1.00 31.16 67 TYR C N 1
ATOM 2876 C CA . TYR C 1 47 ? 8.971 49.129 21.015 1.00 21.77 67 TYR C CA 1
ATOM 2877 C C . TYR C 1 47 ? 10.257 49.049 21.828 1.00 18.71 67 TYR C C 1
ATOM 2878 O O . TYR C 1 47 ? 10.490 48.089 22.547 1.00 26.12 67 TYR C O 1
ATOM 2887 N N . GLY C 1 48 ? 11.108 50.045 21.682 1.00 24.08 68 GLY C N 1
ATOM 2888 C CA . GLY C 1 48 ? 12.316 50.122 22.473 1.00 25.80 68 GLY C CA 1
ATOM 2889 C C . GLY C 1 48 ? 13.536 49.674 21.714 1.00 23.29 68 GLY C C 1
ATOM 2890 O O . GLY C 1 48 ? 14.661 49.952 22.114 1.00 26.90 68 GLY C O 1
ATOM 2891 N N . GLN C 1 49 ? 13.313 48.960 20.618 1.00 27.16 69 GLN C N 1
ATOM 2892 C CA . GLN C 1 49 ? 14.417 48.541 19.776 1.00 30.27 69 GLN C CA 1
ATOM 2893 C C . GLN C 1 49 ? 14.834 49.743 18.957 1.00 31.48 69 GLN C C 1
ATOM 2894 O O . GLN C 1 49 ? 14.000 50.525 18.529 1.00 34.62 69 GLN C O 1
ATOM 2900 N N . ARG C 1 50 ? 16.132 49.916 18.771 1.00 37.10 70 ARG C N 1
ATOM 2901 C CA . ARG C 1 50 ? 16.613 51.069 18.044 1.00 41.54 70 ARG C CA 1
ATOM 2902 C C . ARG C 1 50 ? 16.501 50.774 16.565 1.00 45.37 70 ARG C C 1
ATOM 2903 O O . ARG C 1 50 ? 16.184 51.652 15.757 1.00 48.94 70 ARG C O 1
ATOM 2911 N N . GLN C 1 51 ? 16.736 49.516 16.220 1.00 35.15 71 GLN C N 1
ATOM 2912 C CA . GLN C 1 51 ? 16.704 49.107 14.831 1.00 27.36 71 GLN C CA 1
ATOM 2913 C C . GLN C 1 51 ? 15.353 48.536 14.418 1.00 27.42 71 GLN C C 1
ATOM 2914 O O . GLN C 1 51 ? 14.612 47.993 15.236 1.00 28.75 71 GLN C O 1
ATOM 2920 N N . TRP C 1 52 ? 15.036 48.684 13.139 1.00 31.84 72 TRP C N 1
ATOM 2921 C CA . TRP C 1 52 ? 13.834 48.097 12.587 1.00 21.84 72 TRP C CA 1
ATOM 2922 C C . TRP C 1 52 ? 14.205 46.856 11.820 1.00 27.60 72 TRP C C 1
ATOM 2923 O O . TRP C 1 52 ? 15.163 46.852 11.047 1.00 34.18 72 TRP C O 1
ATOM 2934 N N . LYS C 1 53 ? 13.433 45.806 12.040 1.00 24.69 73 LYS C N 1
ATOM 2935 C CA . LYS C 1 53 ? 13.624 44.559 11.347 1.00 17.74 73 LYS C CA 1
ATOM 2936 C C . LYS C 1 53 ? 12.872 44.650 10.051 1.00 23.15 73 LYS C C 1
ATOM 2937 O O . LYS C 1 53 ? 11.704 45.034 10.019 1.00 28.07 73 LYS C O 1
ATOM 2943 N N . ASN C 1 54 ? 13.547 44.298 8.970 1.00 25.72 74 ASN C N 1
ATOM 2944 C CA . ASN C 1 54 ? 12.891 44.227 7.684 1.00 27.58 74 ASN C CA 1
ATOM 2945 C C . ASN C 1 54 ? 12.075 42.953 7.590 1.00 26.89 74 ASN C C 1
ATOM 2946 O O . ASN C 1 54 ? 12.573 41.871 7.880 1.00 34.35 74 ASN C O 1
ATOM 2951 N N . LYS C 1 55 ? 10.811 43.080 7.212 1.00 28.61 75 LYS C N 1
ATOM 2952 C CA . LYS C 1 55 ? 10.020 41.902 6.919 1.00 25.48 75 LYS C CA 1
ATOM 2953 C C . LYS C 1 55 ? 10.288 41.499 5.481 1.00 35.59 75 LYS C C 1
ATOM 2954 O O . LYS C 1 55 ? 9.694 42.040 4.548 1.00 37.59 75 LYS C O 1
ATOM 2960 N N . GLU C 1 56 ? 11.194 40.545 5.310 1.00 43.27 76 GLU C N 1
ATOM 2961 C CA . GLU C 1 56 ? 11.626 40.118 3.988 1.00 34.45 76 GLU C CA 1
ATOM 2962 C C . GLU C 1 56 ? 10.530 39.450 3.166 1.00 31.08 76 GLU C C 1
ATOM 2963 O O . GLU C 1 56 ? 10.555 39.501 1.942 1.00 42.47 76 GLU C O 1
ATOM 2969 N N . ASP C 1 57 ? 9.562 38.833 3.833 1.00 40.93 77 ASP C N 1
ATOM 2970 C CA . ASP C 1 57 ? 8.406 38.274 3.133 1.00 38.13 77 ASP C CA 1
ATOM 2971 C C . ASP C 1 57 ? 7.545 39.381 2.541 1.00 40.98 77 ASP C C 1
ATOM 2972 O O . ASP C 1 57 ? 6.924 39.200 1.498 1.00 58.50 77 ASP C O 1
ATOM 2977 N N . CYS C 1 58 ? 7.502 40.526 3.218 1.00 44.22 78 CYS C N 1
ATOM 2978 C CA . CYS C 1 58 ? 6.786 41.691 2.705 1.00 41.63 78 CYS C CA 1
ATOM 2979 C C . CYS C 1 58 ? 7.781 42.812 2.462 1.00 28.92 78 CYS C C 1
ATOM 2980 O O . CYS C 1 58 ? 7.837 43.777 3.220 1.00 39.78 78 CYS C O 1
ATOM 2983 N N . TRP C 1 59 ? 8.584 42.682 1.417 1.00 31.20 79 TRP C N 1
ATOM 2984 C CA . TRP C 1 59 ? 9.637 43.655 1.165 1.00 24.74 79 TRP C CA 1
ATOM 2985 C C . TRP C 1 59 ? 9.755 43.920 -0.315 1.00 26.50 79 TRP C C 1
ATOM 2986 O O . TRP C 1 59 ? 10.518 43.261 -1.000 1.00 36.35 79 TRP C O 1
ATOM 2997 N N . GLY C 1 60 ? 9.013 44.901 -0.804 1.00 25.39 80 GLY C N 1
ATOM 2998 C CA . GLY C 1 60 ? 8.893 45.110 -2.229 1.00 29.82 80 GLY C CA 1
ATOM 2999 C C . GLY C 1 60 ? 7.639 44.400 -2.687 1.00 31.91 80 GLY C C 1
ATOM 3000 O O . GLY C 1 60 ? 7.484 44.047 -3.856 1.00 33.60 80 GLY C O 1
ATOM 3001 N N . THR C 1 61 ? 6.744 44.181 -1.732 1.00 25.98 81 THR C N 1
ATOM 3002 C CA . THR C 1 61 ? 5.509 43.471 -1.981 1.00 22.34 81 THR C CA 1
ATOM 3003 C C . THR C 1 61 ? 4.522 44.411 -2.637 1.00 25.48 81 THR C C 1
ATOM 3004 O O . THR C 1 61 ? 4.522 45.606 -2.376 1.00 35.73 81 THR C O 1
ATOM 3008 N N . GLN C 1 62 ? 3.677 43.875 -3.497 1.00 24.70 82 GLN C N 1
ATOM 3009 C CA . GLN C 1 62 ? 2.572 44.656 -4.006 1.00 25.94 82 GLN C CA 1
ATOM 3010 C C . GLN C 1 62 ? 1.349 44.430 -3.139 1.00 28.02 82 GLN C C 1
ATOM 3011 O O . GLN C 1 62 ? 0.260 44.888 -3.467 1.00 33.55 82 GLN C O 1
ATOM 3017 N N . GLU C 1 63 ? 1.531 43.725 -2.026 1.00 30.79 83 GLU C N 1
ATOM 3018 C CA . GLU C 1 63 ? 0.419 43.415 -1.132 1.00 33.20 83 GLU C CA 1
ATOM 3019 C C . GLU C 1 63 ? 0.120 44.556 -0.161 1.00 34.75 83 GLU C C 1
ATOM 3020 O O . GLU C 1 63 ? 0.993 45.352 0.183 1.00 26.43 83 GLU C O 1
ATOM 3026 N N . LEU C 1 64 ? -1.124 44.611 0.293 1.00 29.29 84 LEU C N 1
ATOM 3027 C CA . LEU C 1 64 ? -1.552 45.654 1.207 1.00 30.04 84 LEU C CA 1
ATOM 3028 C C . LEU C 1 64 ? -1.602 45.154 2.648 1.00 28.37 84 LEU C C 1
ATOM 3029 O O . LEU C 1 64 ? -2.209 45.769 3.526 1.00 30.08 84 LEU C O 1
ATOM 3034 N N . SER C 1 65 ? -0.940 44.031 2.874 1.00 31.37 85 SER C N 1
ATOM 3035 C CA . SER C 1 65 ? -0.856 43.435 4.192 1.00 21.56 85 SER C CA 1
ATOM 3036 C C . SER C 1 65 ? 0.409 42.609 4.277 1.00 25.23 85 SER C C 1
ATOM 3037 O O . SER C 1 65 ? 1.033 42.294 3.268 1.00 30.63 85 SER C O 1
ATOM 3040 N N . CYS C 1 66 ? 0.769 42.252 5.497 1.00 28.01 86 CYS C N 1
ATOM 3041 C CA . CYS C 1 66 ? 1.988 41.531 5.770 1.00 16.88 86 CYS C CA 1
ATOM 3042 C C . CYS C 1 66 ? 1.801 40.754 7.044 1.00 24.31 86 CYS C C 1
ATOM 3043 O O . CYS C 1 66 ? 1.594 41.338 8.106 1.00 25.73 86 CYS C O 1
ATOM 3046 N N . ASP C 1 67 ? 1.863 39.435 6.954 1.00 30.80 87 ASP C N 1
ATOM 3047 C CA . ASP C 1 67 ? 1.732 38.634 8.160 1.00 28.25 87 ASP C CA 1
ATOM 3048 C C . ASP C 1 67 ? 2.962 38.809 9.034 1.00 23.57 87 ASP C C 1
ATOM 3049 O O . ASP C 1 67 ? 4.068 38.399 8.678 1.00 36.35 87 ASP C O 1
ATOM 3054 N N . LEU C 1 68 ? 2.761 39.435 10.182 1.00 24.02 88 LEU C N 1
ATOM 3055 C CA . LEU C 1 68 ? 3.838 39.640 11.138 1.00 24.60 88 LEU C CA 1
ATOM 3056 C C . LEU C 1 68 ? 3.632 38.736 12.336 1.00 18.22 88 LEU C C 1
ATOM 3057 O O . LEU C 1 68 ? 4.172 38.962 13.404 1.00 19.21 88 LEU C O 1
ATOM 3062 N N . THR C 1 69 ? 2.844 37.695 12.156 1.00 21.76 89 THR C N 1
ATOM 3063 C CA . THR C 1 69 ? 2.464 36.892 13.304 1.00 25.09 89 THR C CA 1
ATOM 3064 C C . THR C 1 69 ? 3.676 36.293 14.014 1.00 26.69 89 THR C C 1
ATOM 3065 O O . THR C 1 69 ? 3.791 36.383 15.234 1.00 26.39 89 THR C O 1
ATOM 3069 N N . SER C 1 70 ? 4.588 35.697 13.257 1.00 27.94 90 SER C N 1
ATOM 3070 C CA . SER C 1 70 ? 5.760 35.083 13.865 1.00 21.13 90 SER C CA 1
ATOM 3071 C C . SER C 1 70 ? 6.621 36.144 14.546 1.00 26.22 90 SER C C 1
ATOM 3072 O O . SER C 1 70 ? 7.314 35.875 15.526 1.00 31.97 90 SER C O 1
ATOM 3075 N N . GLU C 1 71 ? 6.553 37.358 14.020 1.00 21.16 91 GLU C N 1
ATOM 3076 C CA . GLU C 1 71 ? 7.444 38.423 14.427 1.00 24.34 91 GLU C CA 1
ATOM 3077 C C . GLU C 1 71 ? 6.948 39.095 15.683 1.00 28.00 91 GLU C C 1
ATOM 3078 O O . GLU C 1 71 ? 7.694 39.779 16.382 1.00 29.29 91 GLU C O 1
ATOM 3084 N N . THR C 1 72 ? 5.674 38.881 15.958 1.00 28.68 92 THR C N 1
ATOM 3085 C CA . THR C 1 72 ? 4.992 39.563 17.031 1.00 25.21 92 THR C CA 1
ATOM 3086 C C . THR C 1 72 ? 4.370 38.553 17.962 1.00 25.91 92 THR C C 1
ATOM 3087 O O . THR C 1 72 ? 3.227 38.713 18.379 1.00 33.00 92 THR C O 1
ATOM 3091 N N . SER C 1 73 ? 5.114 37.508 18.294 1.00 25.19 93 SER C N 1
ATOM 3092 C CA . SER C 1 73 ? 4.510 36.385 18.991 1.00 23.00 93 SER C CA 1
ATOM 3093 C C . SER C 1 73 ? 4.852 36.334 20.466 1.00 28.51 93 SER C C 1
ATOM 3094 O O . SER C 1 73 ? 4.408 35.443 21.198 1.00 36.85 93 SER C O 1
ATOM 3097 N N . ASP C 1 74 ? 5.628 37.309 20.907 1.00 27.97 94 ASP C N 1
ATOM 3098 C CA . ASP C 1 74 ? 5.655 37.635 22.315 1.00 27.61 94 ASP C CA 1
ATOM 3099 C C . ASP C 1 74 ? 4.454 38.566 22.460 1.00 29.28 94 ASP C C 1
ATOM 3100 O O . ASP C 1 74 ? 4.497 39.725 22.065 1.00 25.25 94 ASP C O 1
ATOM 3105 N N . ILE C 1 75 ? 3.356 38.029 22.978 1.00 30.86 95 ILE C N 1
ATOM 3106 C CA . ILE C 1 75 ? 2.062 38.693 22.841 1.00 27.14 95 ILE C CA 1
ATOM 3107 C C . ILE C 1 75 ? 1.896 39.917 23.719 1.00 27.73 95 ILE C C 1
ATOM 3108 O O . ILE C 1 75 ? 1.084 40.784 23.424 1.00 33.78 95 ILE C O 1
ATOM 3113 N N . GLN C 1 76 ? 2.657 39.987 24.802 1.00 33.38 96 GLN C N 1
ATOM 3114 C CA . GLN C 1 76 ? 2.566 41.128 25.689 1.00 23.81 96 GLN C CA 1
ATOM 3115 C C . GLN C 1 76 ? 3.592 42.169 25.284 1.00 29.41 96 GLN C C 1
ATOM 3116 O O . GLN C 1 76 ? 3.758 43.187 25.952 1.00 41.64 96 GLN C O 1
ATOM 3122 N N . GLU C 1 77 ? 4.292 41.910 24.187 1.00 29.62 97 GLU C N 1
ATOM 3123 C CA . GLU C 1 77 ? 5.296 42.843 23.706 1.00 24.17 97 GLU C CA 1
ATOM 3124 C C . GLU C 1 77 ? 4.653 43.953 22.916 1.00 32.33 97 GLU C C 1
ATOM 3125 O O . GLU C 1 77 ? 3.734 43.718 22.130 1.00 36.48 97 GLU C O 1
ATOM 3131 N N . PRO C 1 78 ? 5.147 45.177 23.117 1.00 33.96 98 PRO C N 1
ATOM 3132 C CA . PRO C 1 78 ? 4.764 46.343 22.330 1.00 19.44 98 PRO C CA 1
ATOM 3133 C C . PRO C 1 78 ? 5.496 46.243 21.015 1.00 16.74 98 PRO C C 1
ATOM 3134 O O . PRO C 1 78 ? 6.712 46.133 20.987 1.00 15.93 98 PRO C O 1
ATOM 3138 N N . TYR C 1 79 ? 4.754 46.262 19.928 1.00 25.59 99 TYR C N 1
ATOM 3139 C CA . TYR C 1 79 ? 5.354 46.107 18.622 1.00 22.97 99 TYR C CA 1
ATOM 3140 C C . TYR C 1 79 ? 5.009 47.289 17.776 1.00 22.77 99 TYR C C 1
ATOM 3141 O O . TYR C 1 79 ? 3.970 47.924 17.952 1.00 19.47 99 TYR C O 1
ATOM 3150 N N . TYR C 1 80 ? 5.885 47.561 16.828 1.00 26.00 100 TYR C N 1
ATOM 3151 C CA . TYR C 1 80 ? 5.571 48.503 15.778 1.00 23.63 100 TYR C CA 1
ATOM 3152 C C . TYR C 1 80 ? 5.753 47.803 14.466 1.00 20.15 100 TYR C C 1
ATOM 3153 O O . TYR C 1 80 ? 6.630 46.962 14.326 1.00 21.30 100 TYR C O 1
ATOM 3162 N N . GLY C 1 81 ? 4.903 48.142 13.513 1.00 22.01 101 GLY C N 1
ATOM 3163 C CA . GLY C 1 81 ? 5.140 47.785 12.137 1.00 18.70 101 GLY C CA 1
ATOM 3164 C C . GLY C 1 81 ? 5.073 49.086 11.383 1.00 20.61 101 GLY C C 1
ATOM 3165 O O . GLY C 1 81 ? 4.360 49.997 11.764 1.00 23.88 101 GLY C O 1
ATOM 3166 N N . ARG C 1 82 ? 5.840 49.194 10.319 1.00 27.35 102 ARG C N 1
ATOM 3167 C CA . ARG C 1 82 ? 5.705 50.336 9.451 1.00 22.26 102 ARG C CA 1
ATOM 3168 C C . ARG C 1 82 ? 5.897 49.872 8.043 1.00 20.43 102 ARG C C 1
ATOM 3169 O O . ARG C 1 82 ? 6.554 48.866 7.795 1.00 24.71 102 ARG C O 1
ATOM 3177 N N . VAL C 1 83 ? 5.287 50.600 7.124 1.00 22.78 103 VAL C N 1
ATOM 3178 C CA . VAL C 1 83 ? 5.382 50.282 5.719 1.00 24.91 103 VAL C CA 1
ATOM 3179 C C . VAL C 1 83 ? 5.787 51.552 5.019 1.00 25.00 103 VAL C C 1
ATOM 3180 O O . VAL C 1 83 ? 5.267 52.622 5.318 1.00 30.25 103 VAL C O 1
ATOM 3184 N N . ARG C 1 84 ? 6.727 51.444 4.098 1.00 22.53 104 ARG C N 1
ATOM 3185 C CA . ARG C 1 84 ? 6.926 52.501 3.138 1.00 23.38 104 ARG C CA 1
ATOM 3186 C C . ARG C 1 84 ? 6.502 51.948 1.794 1.00 27.58 104 ARG C C 1
ATOM 3187 O O . ARG C 1 84 ? 6.658 50.757 1.535 1.00 35.91 104 ARG C O 1
ATOM 3195 N N . ALA C 1 85 ? 5.928 52.801 0.954 1.00 32.16 105 ALA C N 1
ATOM 3196 C CA . ALA C 1 85 ? 5.661 52.428 -0.424 1.00 30.73 105 ALA C CA 1
ATOM 3197 C C . ALA C 1 85 ? 6.843 52.881 -1.237 1.00 29.82 105 ALA C C 1
ATOM 3198 O O . ALA C 1 85 ? 7.603 53.743 -0.813 1.00 38.89 105 ALA C O 1
ATOM 3200 N N . ALA C 1 86 ? 7.016 52.280 -2.399 1.00 38.38 106 ALA C N 1
ATOM 3201 C CA . ALA C 1 86 ? 7.943 52.811 -3.378 1.00 21.96 106 ALA C CA 1
ATOM 3202 C C . ALA C 1 86 ? 7.316 52.594 -4.739 1.00 27.34 106 ALA C C 1
ATOM 3203 O O . ALA C 1 86 ? 6.834 51.508 -5.054 1.00 41.05 106 ALA C O 1
ATOM 3205 N N . SER C 1 87 ? 7.264 53.653 -5.528 1.00 27.26 107 SER C N 1
ATOM 3206 C CA . SER C 1 87 ? 6.835 53.518 -6.894 1.00 30.25 107 SER C CA 1
ATOM 3207 C C . SER C 1 87 ? 7.942 54.137 -7.715 1.00 35.10 107 SER C C 1
ATOM 3208 O O . SER C 1 87 ? 8.438 55.212 -7.380 1.00 34.00 107 SER C O 1
ATOM 3211 N N . ALA C 1 88 ? 8.364 53.434 -8.758 1.00 34.37 108 ALA C N 1
ATOM 3212 C CA . ALA C 1 88 ? 9.295 53.995 -9.721 1.00 40.09 108 ALA C CA 1
ATOM 3213 C C . ALA C 1 88 ? 10.465 54.724 -9.054 1.00 47.01 108 ALA C C 1
ATOM 3214 O O . ALA C 1 88 ? 10.797 55.865 -9.420 1.00 42.94 108 ALA C O 1
ATOM 3216 N N . GLY C 1 89 ? 11.080 54.071 -8.071 1.00 36.90 109 GLY C N 1
ATOM 3217 C CA . GLY C 1 89 ? 12.313 54.579 -7.493 1.00 43.36 109 GLY C CA 1
ATOM 3218 C C . GLY C 1 89 ? 12.144 55.533 -6.322 1.00 43.26 109 GLY C C 1
ATOM 3219 O O . GLY C 1 89 ? 13.060 55.677 -5.505 1.00 42.46 109 GLY C O 1
ATOM 3220 N N . SER C 1 90 ? 10.992 56.197 -6.250 1.00 29.48 110 SER C N 1
ATOM 3221 C CA . SER C 1 90 ? 10.688 57.100 -5.148 1.00 30.14 110 SER C CA 1
ATOM 3222 C C . SER C 1 90 ? 10.048 56.328 -3.999 1.00 30.56 110 SER C C 1
ATOM 3223 O O . SER C 1 90 ? 9.131 55.535 -4.208 1.00 31.91 110 SER C O 1
ATOM 3225 N N . TYR C 1 91 ? 10.530 56.567 -2.787 1.00 29.32 111 TYR C N 1
ATOM 3226 C CA . TYR C 1 91 ? 10.005 55.892 -1.608 1.00 27.72 111 TYR C CA 1
ATOM 3227 C C . TYR C 1 91 ? 9.143 56.814 -0.767 1.00 30.42 111 TYR C C 1
ATOM 3228 O O . TYR C 1 91 ? 9.523 57.950 -0.475 1.00 28.20 111 TYR C O 1
ATOM 3237 N N . SER C 1 92 ? 7.986 56.316 -0.361 1.00 28.06 112 SER C N 1
ATOM 3238 C CA . SER C 1 92 ? 7.172 57.050 0.585 1.00 22.76 112 SER C CA 1
ATOM 3239 C C . SER C 1 92 ? 7.928 57.105 1.886 1.00 24.95 112 SER C C 1
ATOM 3240 O O . SER C 1 92 ? 8.940 56.421 2.081 1.00 21.82 112 SER C O 1
ATOM 3243 N N . GLU C 1 93 ? 7.430 57.932 2.786 1.00 39.65 113 GLU C N 1
ATOM 3244 C CA . GLU C 1 93 ? 7.932 57.917 4.139 1.00 22.39 113 GLU C CA 1
ATOM 3245 C C . GLU C 1 93 ? 7.391 56.677 4.812 1.00 21.37 113 GLU C C 1
ATOM 3246 O O . GLU C 1 93 ? 6.443 56.055 4.324 1.00 16.51 113 GLU C O 1
ATOM 3252 N N . TRP C 1 94 ? 8.015 56.288 5.913 1.00 26.84 114 TRP C N 1
ATOM 3253 C CA . TRP C 1 94 ? 7.546 55.115 6.621 1.00 25.60 114 TRP C CA 1
ATOM 3254 C C . TRP C 1 94 ? 6.239 55.424 7.332 1.00 20.94 114 TRP C C 1
ATOM 3255 O O . TRP C 1 94 ? 6.165 56.371 8.116 1.00 30.70 114 TRP C O 1
ATOM 3266 N N . SER C 1 95 ? 5.208 54.642 7.036 1.00 23.53 115 SER C N 1
ATOM 3267 C CA . SER C 1 95 ? 3.943 54.741 7.754 1.00 22.23 115 SER C CA 1
ATOM 3268 C C . SER C 1 95 ? 3.906 53.712 8.863 1.00 23.08 115 SER C C 1
ATOM 3269 O O . SER C 1 95 ? 3.849 52.514 8.607 1.00 28.51 115 SER C O 1
ATOM 3272 N N . MET C 1 96 ? 3.942 54.183 10.100 1.00 25.90 116 MET C N 1
ATOM 3273 C CA . MET C 1 96 ? 4.047 53.292 11.240 1.00 20.89 116 MET C CA 1
ATOM 3274 C C . MET C 1 96 ? 2.684 53.035 11.825 1.00 18.80 116 MET C C 1
ATOM 3275 O O . MET C 1 96 ? 1.771 53.846 11.694 1.00 22.58 116 MET C O 1
ATOM 3280 N N . THR C 1 97 ? 2.556 51.879 12.456 1.00 25.07 117 THR C N 1
ATOM 3281 C CA . THR C 1 97 ? 1.369 51.520 13.194 1.00 20.27 117 THR C CA 1
ATOM 3282 C C . THR C 1 97 ? 1.454 52.179 14.556 1.00 17.91 117 THR C C 1
ATOM 3283 O O . THR C 1 97 ? 2.531 52.571 15.001 1.00 17.52 117 THR C O 1
ATOM 3287 N N . PRO C 1 98 ? 0.310 52.306 15.226 1.00 16.32 118 PRO C N 1
ATOM 3288 C CA . PRO C 1 98 ? 0.363 52.565 16.662 1.00 19.08 118 PRO C CA 1
ATOM 3289 C C . PRO C 1 98 ? 1.203 51.473 17.326 1.00 21.76 118 PRO C C 1
ATOM 3290 O O . PRO C 1 98 ? 1.470 50.446 16.705 1.00 22.51 118 PRO C O 1
ATOM 3294 N N . ARG C 1 99 ? 1.624 51.682 18.561 1.00 19.63 119 ARG C N 1
ATOM 3295 C CA . ARG C 1 99 ? 2.294 50.615 19.267 1.00 17.07 119 ARG C CA 1
ATOM 3296 C C . ARG C 1 99 ? 1.300 49.484 19.339 1.00 21.39 119 ARG C C 1
ATOM 3297 O O . ARG C 1 99 ? 0.124 49.700 19.619 1.00 19.91 119 ARG C O 1
ATOM 3305 N N . PHE C 1 100 ? 1.770 48.277 19.056 1.00 26.26 120 PHE C N 1
ATOM 3306 C CA . PHE C 1 100 ? 0.879 47.147 18.960 1.00 20.16 120 PHE C CA 1
ATOM 3307 C C . PHE C 1 100 ? 1.228 46.111 20.012 1.00 25.23 120 PHE C C 1
ATOM 3308 O O . PHE C 1 100 ? 2.334 45.574 20.030 1.00 24.89 120 PHE C O 1
ATOM 3316 N N . THR C 1 101 ? 0.286 45.853 20.908 1.00 21.21 121 THR C N 1
ATOM 3317 C CA . THR C 1 101 ? 0.459 44.791 21.873 1.00 21.41 121 THR C CA 1
ATOM 3318 C C . THR C 1 101 ? -0.582 43.731 21.613 1.00 24.53 121 THR C C 1
ATOM 3319 O O . THR C 1 101 ? -1.729 43.892 22.006 1.00 33.58 121 THR C O 1
ATOM 3323 N N . PRO C 1 102 ? -0.184 42.643 20.946 1.00 24.45 122 PRO C N 1
ATOM 3324 C CA . PRO C 1 102 ? -1.111 41.571 20.551 1.00 22.96 122 PRO C CA 1
ATOM 3325 C C . PRO C 1 102 ? -2.045 41.198 21.702 1.00 25.39 122 PRO C C 1
ATOM 3326 O O . PRO C 1 102 ? -3.253 41.091 21.522 1.00 21.95 122 PRO C O 1
ATOM 3330 N N . TRP C 1 103 ? -1.465 41.017 22.882 1.00 22.16 123 TRP C N 1
ATOM 3331 C CA . TRP C 1 103 ? -2.204 40.615 24.059 1.00 24.28 123 TRP C CA 1
ATOM 3332 C C . TRP C 1 103 ? -3.439 41.486 24.221 1.00 33.73 123 TRP C C 1
ATOM 3333 O O . TRP C 1 103 ? -4.554 41.000 24.476 1.00 34.49 123 TRP C O 1
ATOM 3344 N N . TRP C 1 104 ? -3.227 42.783 24.053 1.00 28.42 124 TRP C N 1
ATOM 3345 C CA . TRP C 1 104 ? -4.272 43.759 24.253 1.00 24.85 124 TRP C CA 1
ATOM 3346 C C . TRP C 1 104 ? -5.124 43.926 23.018 1.00 23.04 124 TRP C C 1
ATOM 3347 O O . TRP C 1 104 ? -6.336 44.016 23.099 1.00 26.28 124 TRP C O 1
ATOM 3358 N N . GLU C 1 105 ? -4.483 43.986 21.864 1.00 30.40 125 GLU C N 1
ATOM 3359 C CA . GLU C 1 105 ? -5.188 44.386 20.661 1.00 25.10 125 GLU C CA 1
ATOM 3360 C C . GLU C 1 105 ? -5.907 43.259 19.958 1.00 18.06 125 GLU C C 1
ATOM 3361 O O . GLU C 1 105 ? -6.906 43.494 19.296 1.00 32.67 125 GLU C O 1
ATOM 3367 N N . THR C 1 106 ? -5.427 42.034 20.113 1.00 19.32 126 THR C N 1
ATOM 3368 C CA . THR C 1 106 ? -5.949 40.941 19.296 1.00 22.74 126 THR C CA 1
ATOM 3369 C C . THR C 1 106 ? -7.383 40.578 19.639 1.00 24.07 126 THR C C 1
ATOM 3370 O O . THR C 1 106 ? -7.798 40.631 20.798 1.00 35.66 126 THR C O 1
ATOM 3374 N N . LYS C 1 107 ? -8.132 40.219 18.606 1.00 25.04 127 LYS C N 1
ATOM 3375 C CA . LYS C 1 107 ? -9.497 39.773 18.759 1.00 23.31 127 LYS C CA 1
ATOM 3376 C C . LYS C 1 107 ? -9.532 38.259 18.647 1.00 27.57 127 LYS C C 1
ATOM 3377 O O . LYS C 1 107 ? -8.903 37.665 17.776 1.00 28.48 127 LYS C O 1
ATOM 3383 N N . ILE C 1 108 ? -10.262 37.635 19.554 1.00 32.78 128 ILE C N 1
ATOM 3384 C CA . ILE C 1 108 ? -10.396 36.195 19.548 1.00 28.27 128 ILE C CA 1
ATOM 3385 C C . ILE C 1 108 ? -11.688 35.786 18.868 1.00 29.81 128 ILE C C 1
ATOM 3386 O O . ILE C 1 108 ? -12.768 36.248 19.238 1.00 27.01 128 ILE C O 1
ATOM 3391 N N . ASP C 1 109 ? -11.571 34.938 17.854 1.00 25.18 129 ASP C N 1
ATOM 3392 C CA . ASP C 1 109 ? -12.746 34.404 17.189 1.00 30.21 129 ASP C CA 1
ATOM 3393 C C . ASP C 1 109 ? -13.461 33.506 18.169 1.00 32.85 129 ASP C C 1
ATOM 3394 O O . ASP C 1 109 ? -12.878 33.083 19.168 1.00 30.04 129 ASP C O 1
ATOM 3399 N N . PRO C 1 110 ? -14.738 33.221 17.900 1.00 34.57 130 PRO C N 1
ATOM 3400 C CA . PRO C 1 110 ? -15.423 32.222 18.719 1.00 32.48 130 PRO C CA 1
ATOM 3401 C C . PRO C 1 110 ? -14.617 30.931 18.713 1.00 36.02 130 PRO C C 1
ATOM 3402 O O . PRO C 1 110 ? -13.796 30.717 17.814 1.00 34.30 130 PRO C O 1
ATOM 3406 N N . PRO C 1 111 ? -14.839 30.073 19.709 1.00 36.91 131 PRO C N 1
ATOM 3407 C CA . PRO C 1 111 ? -14.276 28.735 19.581 1.00 38.23 131 PRO C CA 1
ATOM 3408 C C . PRO C 1 111 ? -15.147 28.025 18.580 1.00 32.59 131 PRO C C 1
ATOM 3409 O O . PRO C 1 111 ? -16.302 28.424 18.409 1.00 32.38 131 PRO C O 1
ATOM 3413 N N . VAL C 1 112 ? -14.624 27.013 17.905 1.00 33.06 132 VAL C N 1
ATOM 3414 C CA . VAL C 1 112 ? -15.522 26.168 17.150 1.00 42.07 132 VAL C CA 1
ATOM 3415 C C . VAL C 1 112 ? -16.061 25.149 18.139 1.00 43.62 132 VAL C C 1
ATOM 3416 O O . VAL C 1 112 ? -15.341 24.653 19.012 1.00 38.95 132 VAL C O 1
ATOM 3420 N N . MET C 1 113 ? -17.347 24.869 18.033 1.00 39.20 133 MET C N 1
ATOM 3421 C CA . MET C 1 113 ? -17.968 24.006 19.006 1.00 45.32 133 MET C CA 1
ATOM 3422 C C . MET C 1 113 ? -18.500 22.759 18.353 1.00 45.04 133 MET C C 1
ATOM 3423 O O . MET C 1 113 ? -19.256 22.818 17.382 1.00 50.74 133 MET C O 1
ATOM 3428 N N . ASN C 1 114 ? -18.081 21.623 18.888 1.00 51.61 134 ASN C N 1
ATOM 3429 C CA . ASN C 1 114 ? -18.631 20.347 18.487 1.00 44.82 134 ASN C CA 1
ATOM 3430 C C . ASN C 1 114 ? -19.346 19.745 19.673 1.00 39.70 134 ASN C C 1
ATOM 3431 O O . ASN C 1 114 ? -18.830 19.751 20.786 1.00 45.05 134 ASN C O 1
ATOM 3436 N N . ILE C 1 115 ? -20.553 19.253 19.445 1.00 43.56 135 ILE C N 1
ATOM 3437 C CA . ILE C 1 115 ? -21.267 18.560 20.499 1.00 49.42 135 ILE C CA 1
ATOM 3438 C C . ILE C 1 115 ? -21.563 17.135 20.063 1.00 43.69 135 ILE C C 1
ATOM 3439 O O . ILE C 1 115 ? -21.624 16.840 18.871 1.00 48.54 135 ILE C O 1
ATOM 3444 N N . THR C 1 116 ? -21.724 16.249 21.035 1.00 43.66 136 THR C N 1
ATOM 3445 C CA . THR C 1 116 ? -22.120 14.879 20.761 1.00 38.48 136 THR C CA 1
ATOM 3446 C C . THR C 1 116 ? -23.005 14.441 21.924 1.00 55.30 136 THR C C 1
ATOM 3447 O O . THR C 1 116 ? -23.038 15.113 22.958 1.00 48.11 136 THR C O 1
ATOM 3450 N N . GLN C 1 117 ? -23.735 13.340 21.753 1.00 71.41 137 GLN C N 1
ATOM 3451 C CA . GLN C 1 117 ? -24.650 12.847 22.784 1.00 53.93 137 GLN C CA 1
ATOM 3452 C C . GLN C 1 117 ? -24.000 12.868 24.160 1.00 68.42 137 GLN C C 1
ATOM 3453 O O . GLN C 1 117 ? -23.212 11.982 24.494 1.00 56.10 137 GLN C O 1
ATOM 3459 N N . LEU C 1 122 ? -24.861 16.697 26.800 1.00 66.42 142 LEU C N 1
ATOM 3460 C CA . LEU C 1 122 ? -24.053 16.614 25.587 1.00 67.90 142 LEU C CA 1
ATOM 3461 C C . LEU C 1 122 ? -22.583 16.854 25.894 1.00 61.08 142 LEU C C 1
ATOM 3462 O O . LEU C 1 122 ? -22.246 17.559 26.843 1.00 52.89 142 LEU C O 1
ATOM 3467 N N . LEU C 1 123 ? -21.712 16.272 25.076 1.00 57.27 143 LEU C N 1
ATOM 3468 C CA . LEU C 1 123 ? -20.276 16.475 25.214 1.00 45.86 143 LEU C CA 1
ATOM 3469 C C . LEU C 1 123 ? -19.813 17.590 24.285 1.00 50.79 143 LEU C C 1
ATOM 3470 O O . LEU C 1 123 ? -19.627 17.379 23.083 1.00 54.88 143 LEU C O 1
ATOM 3475 N N . VAL C 1 124 ? -19.644 18.784 24.845 1.00 50.04 144 VAL C N 1
ATOM 3476 C CA . VAL C 1 124 ? -19.197 19.930 24.063 1.00 40.92 144 VAL C CA 1
ATOM 3477 C C . VAL C 1 124 ? -17.683 19.960 24.000 1.00 40.10 144 VAL C C 1
ATOM 3478 O O . VAL C 1 124 ? -17.004 19.963 25.024 1.00 40.81 144 VAL C O 1
ATOM 3482 N N . ILE C 1 125 ? -17.155 19.961 22.786 1.00 44.30 145 ILE C N 1
ATOM 3483 C CA . ILE C 1 125 ? -15.724 20.090 22.585 1.00 41.79 145 ILE C CA 1
ATOM 3484 C C . ILE C 1 125 ? -15.442 21.406 21.894 1.00 39.42 145 ILE C C 1
ATOM 3485 O O . ILE C 1 125 ? -15.785 21.605 20.729 1.00 37.95 145 ILE C O 1
ATOM 3490 N N . LEU C 1 126 ? -14.820 22.304 22.642 1.00 38.79 146 LEU C N 1
ATOM 3491 C CA . LEU C 1 126 ? -14.493 23.632 22.162 1.00 36.59 146 LEU C CA 1
ATOM 3492 C C . LEU C 1 126 ? -13.097 23.665 21.581 1.00 34.46 146 LEU C C 1
ATOM 3493 O O . LEU C 1 126 ? -12.134 23.252 22.213 1.00 44.50 146 LEU C O 1
ATOM 3498 N N . HIS C 1 127 ? -12.989 24.155 20.361 1.00 44.57 147 HIS C N 1
ATOM 3499 C CA . HIS C 1 127 ? -11.685 24.360 19.783 1.00 42.57 147 HIS C CA 1
ATOM 3500 C C . HIS C 1 127 ? -11.467 25.843 19.702 1.00 40.59 147 HIS C C 1
ATOM 3501 O O . HIS C 1 127 ? -12.197 26.556 19.020 1.00 42.78 147 HIS C O 1
ATOM 3508 N N . ALA C 1 128 ? -10.482 26.316 20.445 1.00 36.62 148 ALA C N 1
ATOM 3509 C CA . ALA C 1 128 ? -10.061 27.693 20.304 1.00 38.75 148 ALA C CA 1
ATOM 3510 C C . ALA C 1 128 ? -9.780 27.954 18.827 1.00 38.70 148 ALA C C 1
ATOM 3511 O O . ALA C 1 128 ? -9.369 27.048 18.080 1.00 28.60 148 ALA C O 1
ATOM 3513 N N . PRO C 1 129 ? -10.019 29.195 18.391 1.00 35.04 149 PRO C N 1
ATOM 3514 C CA . PRO C 1 129 ? -9.581 29.555 17.050 1.00 26.88 149 PRO C CA 1
ATOM 3515 C C . PRO C 1 129 ? -8.135 29.144 16.942 1.00 25.61 149 PRO C C 1
ATOM 3516 O O . PRO C 1 129 ? -7.486 28.946 17.968 1.00 28.90 149 PRO C O 1
ATOM 3520 N N . ASN C 1 130 ? -7.630 28.995 15.729 1.00 23.50 150 ASN C N 1
ATOM 3521 C CA . ASN C 1 130 ? -6.221 28.718 15.586 1.00 24.47 150 ASN C CA 1
ATOM 3522 C C . ASN C 1 130 ? -5.457 29.900 16.160 1.00 25.98 150 ASN C C 1
ATOM 3523 O O . ASN C 1 130 ? -5.684 31.035 15.755 1.00 23.20 150 ASN C O 1
ATOM 3528 N N . LEU C 1 131 ? -4.581 29.611 17.123 1.00 25.55 151 LEU C N 1
ATOM 3529 C CA . LEU C 1 131 ? -3.731 30.599 17.765 1.00 15.83 151 LEU C CA 1
ATOM 3530 C C . LEU C 1 131 ? -2.269 30.231 17.589 1.00 18.34 151 LEU C C 1
ATOM 3531 O O . LEU C 1 131 ? -1.873 29.094 17.775 1.00 24.77 151 LEU C O 1
ATOM 3536 N N . PRO C 1 132 ? -1.447 31.214 17.239 1.00 26.37 152 PRO C N 1
ATOM 3537 C CA . PRO C 1 132 ? -0.037 30.972 16.925 1.00 17.44 152 PRO C CA 1
ATOM 3538 C C . PRO C 1 132 ? 0.674 30.127 17.979 1.00 22.47 152 PRO C C 1
ATOM 3539 O O . PRO C 1 132 ? 1.710 29.534 17.693 1.00 32.02 152 PRO C O 1
ATOM 3543 N N . TYR C 1 133 ? 0.130 30.086 19.189 1.00 27.38 153 TYR C N 1
ATOM 3544 C CA . TYR C 1 133 ? 0.776 29.380 20.283 1.00 26.07 153 TYR C CA 1
ATOM 3545 C C . TYR C 1 133 ? 0.508 27.894 20.187 1.00 27.90 153 TYR C C 1
ATOM 3546 O O . TYR C 1 133 ? 1.270 27.084 20.719 1.00 23.83 153 TYR C O 1
ATOM 3555 N N . ARG C 1 134 ? -0.588 27.544 19.521 1.00 25.30 154 ARG C N 1
ATOM 3556 C CA . ARG C 1 134 ? -0.811 26.167 19.113 1.00 27.85 154 ARG C CA 1
ATOM 3557 C C . ARG C 1 134 ? 0.498 25.586 18.592 1.00 26.71 154 ARG C C 1
ATOM 3558 O O . ARG C 1 134 ? 0.756 24.397 18.721 1.00 30.60 154 ARG C O 1
ATOM 3566 N N . TYR C 1 135 ? 1.328 26.442 18.008 1.00 22.01 155 TYR C N 1
ATOM 3567 C CA . TYR C 1 135 ? 2.498 25.978 17.296 1.00 23.78 155 TYR C CA 1
ATOM 3568 C C . TYR C 1 135 ? 3.753 25.976 18.131 1.00 24.00 155 TYR C C 1
ATOM 3569 O O . TYR C 1 135 ? 4.739 25.352 17.760 1.00 31.46 155 TYR C O 1
ATOM 3578 N N . GLN C 1 136 ? 3.726 26.678 19.251 1.00 26.56 156 GLN C N 1
ATOM 3579 C CA . GLN C 1 136 ? 4.923 26.779 20.059 1.00 27.27 156 GLN C CA 1
ATOM 3580 C C . GLN C 1 136 ? 5.424 25.385 20.368 1.00 29.60 156 GLN C C 1
ATOM 3581 O O . GLN C 1 136 ? 4.689 24.581 20.932 1.00 20.98 156 GLN C O 1
ATOM 3587 N N . LYS C 1 137 ? 6.669 25.098 19.983 1.00 40.64 157 LYS C N 1
ATOM 3588 C CA . LYS C 1 137 ? 7.223 23.752 20.143 1.00 51.23 157 LYS C CA 1
ATOM 3589 C C . LYS C 1 137 ? 7.022 23.237 21.560 1.00 53.59 157 LYS C C 1
ATOM 3590 O O . LYS C 1 137 ? 6.419 22.175 21.782 1.00 52.23 157 LYS C O 1
ATOM 3596 N N . GLU C 1 138 ? 7.531 24.000 22.518 1.00 42.74 158 GLU C N 1
ATOM 3597 C CA . GLU C 1 138 ? 7.436 23.616 23.914 1.00 57.23 158 GLU C CA 1
ATOM 3598 C C . GLU C 1 138 ? 6.561 24.593 24.666 1.00 51.31 158 GLU C C 1
ATOM 3599 O O . GLU C 1 138 ? 6.821 25.799 24.677 1.00 58.49 158 GLU C O 1
ATOM 3605 N N . LYS C 1 139 ? 5.517 24.052 25.287 1.00 44.35 159 LYS C N 1
ATOM 3606 C CA . LYS C 1 139 ? 4.559 24.843 26.047 1.00 39.77 159 LYS C CA 1
ATOM 3607 C C . LYS C 1 139 ? 4.581 24.463 27.520 1.00 43.36 159 LYS C C 1
ATOM 3608 O O . LYS C 1 139 ? 4.482 23.278 27.865 1.00 46.44 159 LYS C O 1
ATOM 3614 N N . ASN C 1 140 ? 4.697 25.464 28.387 1.00 46.46 160 ASN C N 1
ATOM 3615 C CA . ASN C 1 140 ? 4.597 25.231 29.823 1.00 47.11 160 ASN C CA 1
ATOM 3616 C C . ASN C 1 140 ? 3.146 25.379 30.239 1.00 45.46 160 ASN C C 1
ATOM 3617 O O . ASN C 1 140 ? 2.776 25.057 31.374 1.00 50.01 160 ASN C O 1
ATOM 3622 N N . VAL C 1 141 ? 2.332 25.874 29.305 1.00 33.84 161 VAL C N 1
ATOM 3623 C CA . VAL C 1 141 ? 0.950 26.230 29.590 1.00 26.10 161 VAL C CA 1
ATOM 3624 C C . VAL C 1 141 ? 0.046 25.861 28.417 1.00 28.44 161 VAL C C 1
ATOM 3625 O O . VAL C 1 141 ? 0.442 25.965 27.260 1.00 35.54 161 VAL C O 1
ATOM 3629 N N . SER C 1 142 ? -1.177 25.442 28.709 1.00 28.67 162 SER C N 1
ATOM 3630 C CA . SER C 1 142 ? -2.137 25.220 27.645 1.00 23.23 162 SER C CA 1
ATOM 3631 C C . SER C 1 142 ? -2.310 26.511 26.861 1.00 34.85 162 SER C C 1
ATOM 3632 O O . SER C 1 142 ? -1.930 27.588 27.322 1.00 37.20 162 SER C O 1
ATOM 3635 N N . ILE C 1 143 ? -2.887 26.403 25.674 1.00 28.56 163 ILE C N 1
ATOM 3636 C CA . ILE C 1 143 ? -3.144 27.567 24.852 1.00 23.25 163 ILE C CA 1
ATOM 3637 C C . ILE C 1 143 ? -4.095 28.514 25.587 1.00 31.45 163 ILE C C 1
ATOM 3638 O O . ILE C 1 143 ? -3.799 29.692 25.792 1.00 31.83 163 ILE C O 1
ATOM 3643 N N . GLU C 1 144 ? -5.240 27.993 25.994 1.00 32.78 164 GLU C N 1
ATOM 3644 C CA . GLU C 1 144 ? -6.171 28.765 26.786 1.00 28.28 164 GLU C CA 1
ATOM 3645 C C . GLU C 1 144 ? -5.464 29.441 27.965 1.00 32.10 164 GLU C C 1
ATOM 3646 O O . GLU C 1 144 ? -5.665 30.619 28.229 1.00 35.13 164 GLU C O 1
ATOM 3652 N N . ASP C 1 145 ? -4.616 28.711 28.669 1.00 29.24 165 ASP C N 1
ATOM 3653 C CA . ASP C 1 145 ? -3.912 29.325 29.780 1.00 32.19 165 ASP C CA 1
ATOM 3654 C C . ASP C 1 145 ? -2.989 30.421 29.283 1.00 36.14 165 ASP C C 1
ATOM 3655 O O . ASP C 1 145 ? -3.003 31.536 29.804 1.00 32.62 165 ASP C O 1
ATOM 3660 N N . TYR C 1 146 ? -2.185 30.084 28.276 1.00 40.83 166 TYR C N 1
ATOM 3661 C CA . TYR C 1 146 ? -1.222 31.006 27.673 1.00 36.48 166 TYR C CA 1
ATOM 3662 C C . TYR C 1 146 ? -1.887 32.306 27.283 1.00 30.32 166 TYR C C 1
ATOM 3663 O O . TYR C 1 146 ? -1.380 33.391 27.547 1.00 29.39 166 TYR C O 1
ATOM 3672 N N . TYR C 1 147 ? -3.031 32.166 26.636 1.00 31.55 167 TYR C N 1
ATOM 3673 C CA . TYR C 1 147 ? -3.758 33.296 26.102 1.00 28.24 167 TYR C CA 1
ATOM 3674 C C . TYR C 1 147 ? -4.779 33.772 27.099 1.00 25.48 167 TYR C C 1
ATOM 3675 O O . TYR C 1 147 ? -5.538 34.686 26.822 1.00 30.98 167 TYR C O 1
ATOM 3684 N N . GLU C 1 148 ? -4.780 33.144 28.265 1.00 31.94 168 GLU C N 1
ATOM 3685 C CA . GLU C 1 148 ? -5.687 33.526 29.332 1.00 30.13 168 GLU C CA 1
ATOM 3686 C C . GLU C 1 148 ? -7.082 33.637 28.761 1.00 33.53 168 GLU C C 1
ATOM 3687 O O . GLU C 1 148 ? -7.772 34.647 28.934 1.00 35.90 168 GLU C O 1
ATOM 3693 N N . LEU C 1 149 ? -7.472 32.589 28.047 1.00 31.33 169 LEU C N 1
ATOM 3694 C CA . LEU C 1 149 ? -8.786 32.506 27.458 1.00 24.67 169 LEU C CA 1
ATOM 3695 C C . LEU C 1 149 ? -9.617 31.537 28.254 1.00 32.18 169 LEU C C 1
ATOM 3696 O O . LEU C 1 149 ? -9.100 30.647 28.922 1.00 33.85 169 LEU C O 1
ATOM 3701 N N . LEU C 1 150 ? -10.922 31.724 28.172 1.00 30.90 170 LEU C N 1
ATOM 3702 C CA . LEU C 1 150 ? -11.860 30.826 28.791 1.00 26.91 170 LEU C CA 1
ATOM 3703 C C . LEU C 1 150 ? -12.820 30.464 27.702 1.00 31.01 170 LEU C C 1
ATOM 3704 O O . LEU C 1 150 ? -13.051 31.262 26.793 1.00 35.74 170 LEU C O 1
ATOM 3709 N N . TYR C 1 151 ? -13.373 29.265 27.775 1.00 20.85 171 TYR C N 1
ATOM 3710 C CA . TYR C 1 151 ? -14.462 28.933 26.898 1.00 20.93 171 TYR C CA 1
ATOM 3711 C C . TYR C 1 151 ? -15.707 29.136 27.707 1.00 30.77 171 TYR C C 1
ATOM 3712 O O . TYR C 1 151 ? -15.753 28.811 28.892 1.00 29.41 171 TYR C O 1
ATOM 3721 N N . ARG C 1 152 ? -16.716 29.704 27.072 1.00 35.41 172 ARG C N 1
ATOM 3722 C CA . ARG C 1 152 ? -18.009 29.818 27.695 1.00 30.18 172 ARG C CA 1
ATOM 3723 C C . ARG C 1 152 ? -18.997 29.086 26.821 1.00 37.36 172 ARG C C 1
ATOM 3724 O O . ARG C 1 152 ? -19.119 29.367 25.628 1.00 36.63 172 ARG C O 1
ATOM 3732 N N . VAL C 1 153 ? -19.685 28.119 27.408 1.00 36.22 173 VAL C N 1
ATOM 3733 C CA . VAL C 1 153 ? -20.738 27.449 26.679 1.00 33.34 173 VAL C CA 1
ATOM 3734 C C . VAL C 1 153 ? -22.065 27.939 27.196 1.00 33.80 173 VAL C C 1
ATOM 3735 O O . VAL C 1 153 ? -22.236 28.161 28.397 1.00 35.35 173 VAL C O 1
ATOM 3739 N N . PHE C 1 154 ? -22.940 28.165 26.335 1.00 34.97 174 PHE C N 1
ATOM 3740 C CA . PHE C 1 154 ? -24.138 28.675 26.643 1.00 36.39 174 PHE C CA 1
ATOM 3741 C C . PHE C 1 154 ? -25.197 27.850 26.083 1.00 40.85 174 PHE C C 1
ATOM 3742 O O . PHE C 1 154 ? -25.194 27.506 25.109 1.00 40.87 174 PHE C O 1
ATOM 3750 N N . ILE C 1 155 ? -26.169 27.576 26.817 1.00 48.73 175 ILE C N 1
ATOM 3751 C CA . ILE C 1 155 ? -27.357 27.090 26.321 1.00 51.67 175 ILE C CA 1
ATOM 3752 C C . ILE C 1 155 ? -28.532 27.954 26.596 1.00 65.02 175 ILE C C 1
ATOM 3753 O O . ILE C 1 155 ? -29.129 27.807 27.510 1.00 75.41 175 ILE C O 1
ATOM 3758 N N . ILE C 1 156 ? -28.805 28.888 25.691 1.00 20.00 176 ILE C N 1
ATOM 3759 C CA . ILE C 1 156 ? -30.170 29.152 25.251 1.00 20.00 176 ILE C CA 1
ATOM 3760 C C . ILE C 1 156 ? -30.835 27.885 24.724 1.00 20.00 176 ILE C C 1
ATOM 3761 O O . ILE C 1 156 ? -32.011 27.635 24.985 1.00 82.82 176 ILE C O 1
ATOM 3766 N N . GLU C 1 163 ? -31.225 31.003 27.924 1.00 20.00 183 GLU C N 1
ATOM 3767 C CA . GLU C 1 163 ? -29.954 31.705 27.796 1.00 20.00 183 GLU C CA 1
ATOM 3768 C C . GLU C 1 163 ? -29.190 31.707 29.116 1.00 20.00 183 GLU C C 1
ATOM 3769 O O . GLU C 1 163 ? -29.372 32.596 29.949 1.00 93.57 183 GLU C O 1
ATOM 3775 N N . GLN C 1 164 ? -28.335 30.707 29.301 1.00 63.67 184 GLN C N 1
ATOM 3776 C CA . GLN C 1 164 ? -27.619 30.532 30.559 1.00 71.12 184 GLN C CA 1
ATOM 3777 C C . GLN C 1 164 ? -26.221 29.969 30.325 1.00 63.28 184 GLN C C 1
ATOM 3778 O O . GLN C 1 164 ? -26.067 28.860 29.813 1.00 40.13 184 GLN C O 1
ATOM 3784 N N . LYS C 1 165 ? -25.207 30.739 30.704 1.00 58.40 185 LYS C N 1
ATOM 3785 C CA . LYS C 1 165 ? -23.835 30.249 30.712 1.00 45.70 185 LYS C CA 1
ATOM 3786 C C . LYS C 1 165 ? -23.798 28.920 31.435 1.00 45.48 185 LYS C C 1
ATOM 3787 O O . LYS C 1 165 ? -23.824 28.868 32.663 1.00 58.08 185 LYS C O 1
ATOM 3793 N N . VAL C 1 166 ? -23.736 27.841 30.669 1.00 43.56 186 VAL C N 1
ATOM 3794 C CA . VAL C 1 166 ? -23.694 26.507 31.248 1.00 36.95 186 VAL C CA 1
ATOM 3795 C C . VAL C 1 166 ? -22.252 26.095 31.561 1.00 47.34 186 VAL C C 1
ATOM 3796 O O . VAL C 1 166 ? -22.012 25.178 32.350 1.00 44.41 186 VAL C O 1
ATOM 3800 N N . TYR C 1 167 ? -21.292 26.783 30.947 1.00 43.30 187 TYR C N 1
ATOM 3801 C CA . TYR C 1 167 ? -19.891 26.450 31.136 1.00 29.50 187 TYR C CA 1
ATOM 3802 C C . TYR C 1 167 ? -18.944 27.617 30.919 1.00 37.52 187 TYR C C 1
ATOM 3803 O O . TYR C 1 167 ? -19.128 28.432 30.010 1.00 33.28 187 TYR C O 1
ATOM 3812 N N . GLU C 1 168 ? -17.914 27.659 31.758 1.00 34.56 188 GLU C N 1
ATOM 3813 C CA . GLU C 1 168 ? -16.821 28.598 31.624 1.00 26.30 188 GLU C CA 1
ATOM 3814 C C . GLU C 1 168 ? -15.557 27.959 32.193 1.00 31.61 188 GLU C C 1
ATOM 3815 O O . GLU C 1 168 ? -15.470 27.670 33.383 1.00 33.67 188 GLU C O 1
ATOM 3821 N N . GLY C 1 169 ? -14.580 27.722 31.331 1.00 34.09 189 GLY C N 1
ATOM 3822 C CA . GLY C 1 169 ? -13.334 27.120 31.755 1.00 32.30 189 GLY C CA 1
ATOM 3823 C C . GLY C 1 169 ? -12.342 27.142 30.616 1.00 31.85 189 GLY C C 1
ATOM 3824 O O . GLY C 1 169 ? -12.650 27.600 29.524 1.00 34.56 189 GLY C O 1
ATOM 3825 N N . ALA C 1 170 ? -11.140 26.651 30.868 1.00 32.29 190 ALA C N 1
ATOM 3826 C CA . ALA C 1 170 ? -10.126 26.608 29.835 1.00 26.91 190 ALA C CA 1
ATOM 3827 C C . ALA C 1 170 ? -10.116 25.240 29.164 1.00 36.90 190 ALA C C 1
ATOM 3828 O O . ALA C 1 170 ? -9.290 24.973 28.296 1.00 47.45 190 ALA C O 1
ATOM 3830 N N . HIS C 1 171 ? -11.046 24.377 29.562 1.00 38.38 191 HIS C N 1
ATOM 3831 C CA . HIS C 1 171 ? -11.063 22.988 29.117 1.00 37.31 191 HIS C CA 1
ATOM 3832 C C . HIS C 1 171 ? -12.187 22.753 28.108 1.00 54.49 191 HIS C C 1
ATOM 3833 O O . HIS C 1 171 ? -12.543 23.660 27.357 1.00 49.63 191 HIS C O 1
ATOM 3840 N N . ARG C 1 172 ? -12.734 21.534 28.082 1.00 82.25 192 ARG C N 1
ATOM 3841 C CA . ARG C 1 172 ? -13.959 21.232 27.316 1.00 65.81 192 ARG C CA 1
ATOM 3842 C C . ARG C 1 172 ? -14.965 20.358 28.090 1.00 58.74 192 ARG C C 1
ATOM 3843 O O . ARG C 1 172 ? -14.587 19.414 28.775 1.00 64.31 192 ARG C O 1
ATOM 3851 N N . ALA C 1 173 ? -16.248 20.698 27.963 1.00 61.24 193 ALA C N 1
ATOM 3852 C CA . ALA C 1 173 ? -17.223 20.466 29.029 1.00 49.24 193 ALA C CA 1
ATOM 3853 C C . ALA C 1 173 ? -18.091 19.221 28.935 1.00 64.02 193 ALA C C 1
ATOM 3854 O O . ALA C 1 173 ? -18.616 18.867 27.874 1.00 41.91 193 ALA C O 1
ATOM 3856 N N . VAL C 1 174 ? -18.252 18.596 30.099 1.00 85.04 194 VAL C N 1
ATOM 3857 C CA . VAL C 1 174 ? -19.096 17.426 30.295 1.00 73.18 194 VAL C CA 1
ATOM 3858 C C . VAL C 1 174 ? -20.498 17.616 29.718 1.00 63.20 194 VAL C C 1
ATOM 3859 O O . VAL C 1 174 ? -20.887 16.895 28.806 1.00 67.37 194 VAL C O 1
ATOM 3863 N N . GLU C 1 175 ? -21.250 18.582 30.243 1.00 55.81 195 GLU C N 1
ATOM 3864 C CA . GLU C 1 175 ? -22.565 18.916 29.694 1.00 56.03 195 GLU C CA 1
ATOM 3865 C C . GLU C 1 175 ? -22.622 20.379 29.253 1.00 57.13 195 GLU C C 1
ATOM 3866 O O . GLU C 1 175 ? -23.595 20.825 28.644 1.00 47.97 195 GLU C O 1
ATOM 3872 N N . TYR C 1 185 ? -33.144 22.907 23.274 1.00 64.90 205 TYR C N 1
ATOM 3873 C CA . TYR C 1 185 ? -31.763 23.152 23.677 1.00 59.21 205 TYR C CA 1
ATOM 3874 C C . TYR C 1 185 ? -30.838 23.338 22.480 1.00 69.60 205 TYR C C 1
ATOM 3875 O O . TYR C 1 185 ? -30.349 22.365 21.906 1.00 76.24 205 TYR C O 1
ATOM 3884 N N . CYS C 1 186 ? -30.620 24.591 22.096 1.00 55.59 206 CYS C N 1
ATOM 3885 C CA . CYS C 1 186 ? -29.512 24.949 21.217 1.00 70.04 206 CYS C CA 1
ATOM 3886 C C . CYS C 1 186 ? -28.333 25.440 22.057 1.00 53.15 206 CYS C C 1
ATOM 3887 O O . CYS C 1 186 ? -28.514 26.192 23.013 1.00 45.84 206 CYS C O 1
ATOM 3890 N N . VAL C 1 187 ? -27.128 25.002 21.702 1.00 53.65 207 VAL C N 1
ATOM 3891 C CA . VAL C 1 187 ? -25.937 25.362 22.463 1.00 44.29 207 VAL C CA 1
ATOM 3892 C C . VAL C 1 187 ? -24.982 26.222 21.655 1.00 37.85 207 VAL C C 1
ATOM 3893 O O . VAL C 1 187 ? -24.673 25.929 20.497 1.00 47.47 207 VAL C O 1
ATOM 3897 N N . VAL C 1 188 ? -24.515 27.294 22.272 1.00 34.49 208 VAL C N 1
ATOM 3898 C CA . VAL C 1 188 ? -23.536 28.145 21.626 1.00 32.75 208 VAL C CA 1
ATOM 3899 C C . VAL C 1 188 ? -22.318 28.309 22.535 1.00 31.62 208 VAL C C 1
ATOM 3900 O O . VAL C 1 188 ? -22.397 28.134 23.747 1.00 33.24 208 VAL C O 1
ATOM 3904 N N . ALA C 1 189 ? -21.178 28.623 21.947 1.00 35.75 209 ALA C N 1
ATOM 3905 C CA . ALA C 1 189 ? -19.988 28.834 22.744 1.00 35.46 209 ALA C CA 1
ATOM 3906 C C . ALA C 1 189 ? -19.313 30.141 22.352 1.00 41.92 209 ALA C C 1
ATOM 3907 O O . ALA C 1 189 ? -19.532 30.672 21.258 1.00 39.51 209 ALA C O 1
ATOM 3909 N N . GLU C 1 190 ? -18.502 30.658 23.265 1.00 36.53 210 GLU C N 1
ATOM 3910 C CA . GLU C 1 190 ? -17.659 31.794 22.970 1.00 32.92 210 GLU C CA 1
ATOM 3911 C C . GLU C 1 190 ? -16.375 31.663 23.775 1.00 34.69 210 GLU C C 1
ATOM 3912 O O . GLU C 1 190 ? -16.248 30.803 24.646 1.00 37.38 210 GLU C O 1
ATOM 3918 N N . ILE C 1 191 ? -15.412 32.509 23.468 1.00 33.90 211 ILE C N 1
ATOM 3919 C CA . ILE C 1 191 ? -14.212 32.556 24.253 1.00 25.95 211 ILE C CA 1
ATOM 3920 C C . ILE C 1 191 ? -14.266 33.835 25.037 1.00 29.22 211 ILE C C 1
ATOM 3921 O O . ILE C 1 191 ? -14.579 34.886 24.509 1.00 32.75 211 ILE C O 1
ATOM 3926 N N . TYR C 1 192 ? -13.978 33.740 26.317 1.00 37.39 212 TYR C N 1
ATOM 3927 C CA . TYR C 1 192 ? -13.939 34.918 27.148 1.00 22.75 212 TYR C CA 1
ATOM 3928 C C . TYR C 1 192 ? -12.499 35.218 27.492 1.00 26.86 212 TYR C C 1
ATOM 3929 O O . TYR C 1 192 ? -11.696 34.307 27.678 1.00 33.59 212 TYR C O 1
ATOM 3938 N N . GLN C 1 193 ? -12.167 36.497 27.559 1.00 27.42 213 GLN C N 1
ATOM 3939 C CA . GLN C 1 193 ? -10.836 36.913 27.941 1.00 23.29 213 GLN C CA 1
ATOM 3940 C C . GLN C 1 193 ? -10.932 37.548 29.302 1.00 34.93 213 GLN C C 1
ATOM 3941 O O . GLN C 1 193 ? -11.017 38.769 29.418 1.00 41.96 213 GLN C O 1
ATOM 3947 N N . PRO C 1 194 ? -10.935 36.709 30.342 1.00 26.02 214 PRO C N 1
ATOM 3948 C CA . PRO C 1 194 ? -11.111 37.140 31.724 1.00 27.72 214 PRO C CA 1
ATOM 3949 C C . PRO C 1 194 ? -10.305 38.404 32.011 1.00 32.44 214 PRO C C 1
ATOM 3950 O O . PRO C 1 194 ? -10.784 39.295 32.717 1.00 33.63 214 PRO C O 1
ATOM 3954 N N . MET C 1 195 ? -9.095 38.479 31.462 1.00 26.49 215 MET C N 1
ATOM 3955 C CA . MET C 1 195 ? -8.190 39.568 31.796 1.00 27.45 215 MET C CA 1
ATOM 3956 C C . MET C 1 195 ? -8.666 40.879 31.199 1.00 33.50 215 MET C C 1
ATOM 3957 O O . MET C 1 195 ? -8.508 41.935 31.806 1.00 37.77 215 MET C O 1
ATOM 3962 N N . LEU C 1 196 ? -9.243 40.810 30.005 1.00 29.10 216 LEU C N 1
ATOM 3963 C CA . LEU C 1 196 ? -9.751 42.004 29.351 1.00 30.78 216 LEU C CA 1
ATOM 3964 C C . LEU C 1 196 ? -11.274 42.085 29.412 1.00 29.68 216 LEU C C 1
ATOM 3965 O O . LEU C 1 196 ? -11.872 42.977 28.828 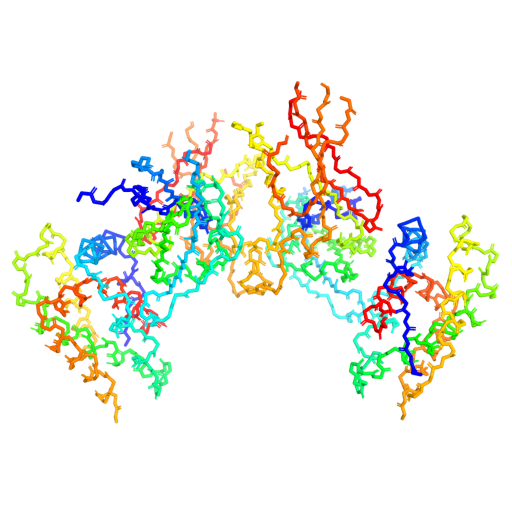1.00 25.94 216 LEU C O 1
ATOM 3970 N N . ASP C 1 197 ? -11.901 41.160 30.127 1.00 28.15 217 ASP C N 1
ATOM 3971 C CA . ASP C 1 197 ? -13.351 41.074 30.098 1.00 29.23 217 ASP C CA 1
ATOM 3972 C C . ASP C 1 197 ? -13.809 41.247 28.656 1.00 33.76 217 ASP C C 1
ATOM 3973 O O . ASP C 1 197 ? -14.612 42.120 28.337 1.00 28.51 217 ASP C O 1
ATOM 3978 N N . ARG C 1 198 ? -13.272 40.420 27.776 1.00 36.90 218 ARG C N 1
ATOM 3979 C CA . ARG C 1 198 ? -13.690 40.443 26.390 1.00 28.52 218 ARG C CA 1
ATOM 3980 C C . ARG C 1 198 ? -14.207 39.077 26.035 1.00 31.83 218 ARG C C 1
ATOM 3981 O O . ARG C 1 198 ? -13.529 38.077 26.249 1.00 34.24 218 ARG C O 1
ATOM 3989 N N . ARG C 1 199 ? -15.407 39.028 25.485 1.00 25.93 219 ARG C N 1
ATOM 3990 C CA . ARG C 1 199 ? -15.904 37.773 24.961 1.00 29.02 219 ARG C CA 1
ATOM 3991 C C . ARG C 1 199 ? -15.932 37.780 23.446 1.00 22.19 219 ARG C C 1
ATOM 3992 O O . ARG C 1 199 ? -16.451 38.699 22.829 1.00 32.43 219 ARG C O 1
ATOM 4000 N N . SER C 1 200 ? -15.351 36.748 22.853 1.00 27.76 220 SER C N 1
ATOM 4001 C CA . SER C 1 200 ? -15.438 36.546 21.418 1.00 26.36 220 SER C CA 1
ATOM 4002 C C . SER C 1 200 ? -16.893 36.574 21.005 1.00 30.26 220 SER C C 1
ATOM 4003 O O . SER C 1 200 ? -17.797 36.509 21.846 1.00 32.98 220 SER C O 1
ATOM 4006 N N . GLN C 1 201 ? -17.125 36.671 19.704 1.00 28.85 221 GLN C N 1
ATOM 4007 C CA . GLN C 1 201 ? -18.479 36.605 19.216 1.00 22.95 221 GLN C CA 1
ATOM 4008 C C . GLN C 1 201 ? -18.900 35.176 19.413 1.00 27.42 221 GLN C C 1
ATOM 4009 O O . GLN C 1 201 ? -18.143 34.365 19.935 1.00 35.93 221 GLN C O 1
ATOM 4015 N N . ARG C 1 202 ? -20.117 34.858 19.024 1.00 32.41 222 ARG C N 1
ATOM 4016 C CA . ARG C 1 202 ? -20.647 33.556 19.335 1.00 24.71 222 ARG C CA 1
ATOM 4017 C C . ARG C 1 202 ? -20.202 32.517 18.330 1.00 24.65 222 ARG C C 1
ATOM 4018 O O . ARG C 1 202 ? -20.014 32.817 17.157 1.00 29.33 222 ARG C O 1
ATOM 4026 N N . SER C 1 203 ? -20.007 31.295 18.808 1.00 31.05 223 SER C N 1
ATOM 4027 C CA . SER C 1 203 ? -19.722 30.179 17.928 1.00 34.16 223 SER C CA 1
ATOM 4028 C C . SER C 1 203 ? -20.963 29.943 17.081 1.00 35.90 223 SER C C 1
ATOM 4029 O O . SER C 1 203 ? -22.025 30.486 17.386 1.00 43.39 223 SER C O 1
ATOM 4032 N N . ARG D 2 13 ? 5.533 41.843 46.837 1.00 53.91 41 ARG D N 1
ATOM 4033 C CA . ARG D 2 13 ? 4.592 41.184 45.937 1.00 64.12 41 ARG D CA 1
ATOM 4034 C C . ARG D 2 13 ? 3.205 41.827 45.936 1.00 69.40 41 ARG D C 1
ATOM 4035 O O . ARG D 2 13 ? 2.869 42.633 46.810 1.00 58.79 41 ARG D O 1
ATOM 4043 N N . LEU D 2 14 ? 2.408 41.458 44.938 1.00 63.51 42 LEU D N 1
ATOM 4044 C CA . LEU D 2 14 ? 1.039 41.933 44.818 1.00 53.01 42 LEU D CA 1
A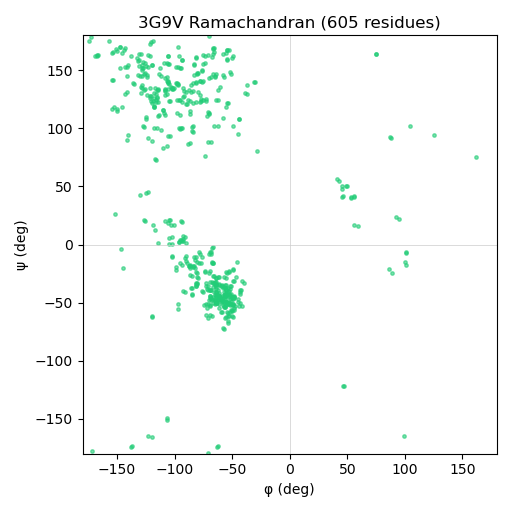TOM 4045 C C . LEU D 2 14 ? 0.156 40.737 44.531 1.00 51.34 42 LEU D C 1
ATOM 4046 O O . LEU D 2 14 ? 0.646 39.697 44.091 1.00 44.25 42 LEU D O 1
ATOM 4051 N N . ASP D 2 15 ? -1.141 40.877 44.781 1.00 49.84 43 ASP D N 1
ATOM 4052 C CA . ASP D 2 15 ? -2.061 39.789 44.501 1.00 52.98 43 ASP D CA 1
ATOM 4053 C C . ASP D 2 15 ? -2.296 39.705 43.000 1.00 55.29 43 ASP D C 1
ATOM 4054 O O . ASP D 2 15 ? -2.392 40.727 42.320 1.00 54.07 43 ASP D O 1
ATOM 4059 N N . LYS D 2 16 ? -2.369 38.483 42.486 1.00 65.48 44 LYS D N 1
ATOM 4060 C CA . LYS D 2 16 ? -2.727 38.257 41.094 1.00 52.67 44 LYS D CA 1
ATOM 4061 C C . LYS D 2 16 ? -4.020 38.997 40.770 1.00 47.07 44 LYS D C 1
ATOM 4062 O O . LYS D 2 16 ? -4.188 39.516 39.671 1.00 44.09 44 LYS D O 1
ATOM 4068 N N . SER D 2 17 ? -4.927 39.045 41.742 1.00 49.98 45 SER D N 1
ATOM 4069 C CA . SER D 2 17 ? -6.234 39.664 41.557 1.00 49.66 45 SER D CA 1
ATOM 4070 C C . SER D 2 17 ? -6.119 41.153 41.220 1.00 58.25 45 SER D C 1
ATOM 4071 O O . SER D 2 17 ? -6.996 41.720 40.557 1.00 55.49 45 SER D O 1
ATOM 4074 N N . ASN D 2 18 ? -5.042 41.783 41.688 1.00 54.15 46 ASN D N 1
ATOM 4075 C CA . ASN D 2 18 ? -4.762 43.172 41.352 1.00 46.12 46 ASN D CA 1
ATOM 4076 C C . ASN D 2 18 ? -4.723 43.383 39.852 1.00 40.52 46 ASN D C 1
ATOM 4077 O O . ASN D 2 18 ? -5.200 44.394 39.343 1.00 54.30 46 ASN D O 1
ATOM 4082 N N . PHE D 2 19 ? -4.153 42.413 39.150 1.00 41.94 47 PHE D N 1
ATOM 4083 C CA . PHE D 2 19 ? -3.950 42.521 37.714 1.00 35.13 47 PHE D CA 1
ATOM 4084 C C . PHE D 2 19 ? -4.949 41.686 36.956 1.00 44.95 47 PHE D C 1
ATOM 4085 O O . PHE D 2 19 ? -4.735 41.338 35.794 1.00 51.49 47 PHE D O 1
ATOM 4093 N N . GLN D 2 20 ? -6.056 41.374 37.615 1.00 50.24 48 GLN D N 1
ATOM 4094 C CA . GLN D 2 20 ? -7.091 40.570 36.988 1.00 57.16 48 GLN D CA 1
ATOM 4095 C C . GLN D 2 20 ? -8.429 41.272 37.080 1.00 41.89 48 GLN D C 1
ATOM 4096 O O . GLN D 2 20 ? -9.473 40.646 36.972 1.00 40.42 48 GLN D O 1
ATOM 4102 N N . GLN D 2 21 ? -8.369 42.583 37.286 1.00 40.07 49 GLN D N 1
ATOM 4103 C CA . GLN D 2 21 ? -9.538 43.439 37.183 1.00 41.71 49 GLN D CA 1
ATOM 4104 C C . GLN D 2 21 ? -9.559 43.971 35.755 1.00 40.64 49 GLN D C 1
ATOM 4105 O O . GLN D 2 21 ? -8.833 44.901 35.418 1.00 41.07 49 GLN D O 1
ATOM 4111 N N . PRO D 2 22 ? -10.387 43.368 34.901 1.00 38.90 50 PRO D N 1
ATOM 4112 C CA . PRO D 2 22 ? -10.318 43.691 33.478 1.00 34.31 50 PRO D CA 1
ATOM 4113 C C . PRO D 2 22 ? -10.618 45.149 33.210 1.00 30.01 50 PRO D C 1
ATOM 4114 O O . PRO D 2 22 ? -10.036 45.738 32.303 1.00 34.18 50 PRO D O 1
ATOM 4118 N N . TYR D 2 23 ? -11.522 45.738 33.980 1.00 36.83 51 TYR D N 1
ATOM 4119 C CA . TYR D 2 23 ? -11.877 47.113 33.695 1.00 31.27 51 TYR D CA 1
ATOM 4120 C C . TYR D 2 23 ? -10.620 47.949 33.706 1.00 39.00 51 TYR D C 1
ATOM 4121 O O . TYR D 2 23 ? -10.242 48.517 32.683 1.00 43.79 51 TYR D O 1
ATOM 4130 N N . ILE D 2 24 ? -9.966 48.002 34.863 1.00 31.37 52 ILE D N 1
ATOM 4131 C CA . ILE D 2 24 ? -8.791 48.841 35.038 1.00 35.34 52 ILE D CA 1
ATOM 4132 C C . ILE D 2 24 ? -7.637 48.395 34.137 1.00 31.52 52 ILE D C 1
ATOM 4133 O O . ILE D 2 24 ? -6.889 49.221 33.612 1.00 40.76 52 ILE D O 1
ATOM 4138 N N . THR D 2 25 ? -7.499 47.091 33.951 1.00 27.04 53 THR D N 1
ATOM 4139 C CA . THR D 2 25 ? -6.491 46.568 33.047 1.00 26.04 53 THR D CA 1
ATOM 4140 C C . THR D 2 25 ? -6.728 47.166 31.674 1.00 32.94 53 THR D C 1
ATOM 4141 O O . THR D 2 25 ? -5.806 47.680 31.042 1.00 37.88 53 THR D O 1
ATOM 4145 N N . ASN D 2 26 ? -7.974 47.102 31.215 1.00 25.48 54 ASN D N 1
ATOM 4146 C CA . ASN D 2 26 ? -8.320 47.694 29.940 1.00 27.07 54 ASN D CA 1
ATOM 4147 C C . ASN D 2 26 ? -7.994 49.170 29.913 1.00 33.29 54 ASN D C 1
ATOM 4148 O O . ASN D 2 26 ? -7.310 49.633 29.009 1.00 38.92 54 ASN D O 1
ATOM 4153 N N . ARG D 2 27 ? -8.475 49.903 30.915 1.00 34.64 55 ARG D N 1
ATOM 4154 C CA . ARG D 2 27 ? -8.275 51.349 30.989 1.00 25.56 55 ARG D CA 1
ATOM 4155 C C . ARG D 2 27 ? -6.800 51.693 30.978 1.00 28.72 55 ARG D C 1
ATOM 4156 O O . ARG D 2 27 ? -6.400 52.698 30.402 1.00 33.63 55 ARG D O 1
ATOM 4164 N N . THR D 2 28 ? -5.993 50.869 31.636 1.00 25.92 56 THR D N 1
ATOM 4165 C CA . THR D 2 28 ? -4.555 51.084 31.659 1.00 22.61 56 THR D CA 1
ATOM 4166 C C . THR D 2 28 ? -4.009 50.998 30.240 1.00 28.41 56 THR D C 1
ATOM 4167 O O . THR D 2 28 ? -3.238 51.853 29.799 1.00 23.21 56 THR D O 1
ATOM 4171 N N . PHE D 2 29 ? -4.422 49.962 29.521 1.00 31.26 57 PHE D N 1
ATOM 4172 C CA . PHE D 2 29 ? -3.979 49.773 28.154 1.00 30.80 57 PHE D CA 1
ATOM 4173 C C . PHE D 2 29 ? -4.546 50.841 27.249 1.00 26.56 57 PHE D C 1
ATOM 4174 O O . PHE D 2 29 ? -3.860 51.329 26.360 1.00 36.06 57 PHE D O 1
ATOM 4182 N N . MET D 2 30 ? -5.800 51.203 27.476 1.00 23.63 58 MET D N 1
ATOM 4183 C CA . MET D 2 30 ? -6.429 52.260 26.701 1.00 34.34 58 MET D CA 1
ATOM 4184 C C . MET D 2 30 ? -5.670 53.563 26.903 1.00 30.63 58 MET D C 1
ATOM 4185 O O . MET D 2 30 ? -5.395 54.305 25.963 1.00 32.82 58 MET D O 1
ATOM 4190 N N . LEU D 2 31 ? -5.344 53.827 28.156 1.00 27.65 59 LEU D N 1
ATOM 4191 C CA . LEU D 2 31 ? -4.620 55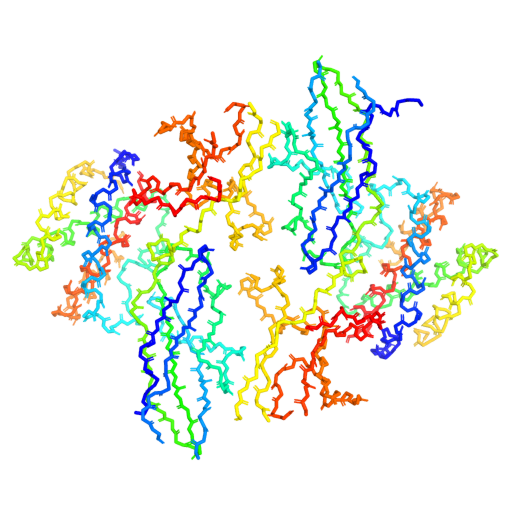.022 28.540 1.00 27.29 59 LEU D CA 1
ATOM 4192 C C . LEU D 2 31 ? -3.222 55.006 27.951 1.00 26.89 59 LEU D C 1
ATOM 4193 O O . LEU D 2 31 ? -2.757 55.980 27.377 1.00 25.48 59 LEU D O 1
ATOM 4198 N N . ALA D 2 32 ? -2.546 53.878 28.111 1.00 38.06 60 ALA D N 1
ATOM 4199 C CA . ALA D 2 32 ? -1.215 53.728 27.568 1.00 27.23 60 ALA D CA 1
ATOM 4200 C C . ALA D 2 32 ? -1.295 53.905 26.062 1.00 25.09 60 ALA D C 1
ATOM 4201 O O . ALA D 2 32 ? -0.397 54.468 25.445 1.00 31.71 60 ALA D O 1
ATOM 4203 N N . LYS D 2 33 ? -2.389 53.431 25.478 1.00 27.47 61 LYS D N 1
ATOM 4204 C CA . LYS D 2 33 ? -2.571 53.462 24.036 1.00 23.61 61 LYS D CA 1
ATOM 4205 C C . LYS D 2 33 ? -2.774 54.891 23.565 1.00 28.11 61 LYS D C 1
ATOM 4206 O O . LYS D 2 33 ? -2.149 55.329 22.609 1.00 37.22 61 LYS D O 1
ATOM 4212 N N . GLU D 2 34 ? -3.655 55.617 24.235 1.00 28.46 62 GLU D N 1
ATOM 4213 C CA . GLU D 2 34 ? -3.837 57.020 23.919 1.00 31.36 62 GLU D CA 1
ATOM 4214 C C . GLU D 2 34 ? -2.479 57.677 23.973 1.00 24.95 62 GLU D C 1
ATOM 4215 O O . GLU D 2 34 ? -1.997 58.202 22.977 1.00 27.16 62 GLU D O 1
ATOM 4221 N N . ALA D 2 35 ? -1.872 57.625 25.151 1.00 20.04 63 ALA D N 1
ATOM 4222 C CA . ALA D 2 35 ? -0.552 58.182 25.386 1.00 19.30 63 ALA D CA 1
ATOM 4223 C C . ALA D 2 35 ? 0.446 57.834 24.293 1.00 18.44 63 ALA D C 1
ATOM 4224 O O . ALA D 2 35 ? 1.143 58.700 23.765 1.00 23.82 63 ALA D O 1
ATOM 4226 N N . SER D 2 36 ? 0.519 56.563 23.947 1.00 22.07 64 SER D N 1
ATOM 4227 C CA . SER D 2 36 ? 1.532 56.125 22.998 1.00 25.91 64 SER D CA 1
ATOM 4228 C C . SER D 2 36 ? 1.256 56.631 21.594 1.00 23.18 64 SER D C 1
ATOM 4229 O O . SER D 2 36 ? 2.178 56.772 20.792 1.00 36.71 64 SER D O 1
ATOM 4232 N N . LEU D 2 37 ? -0.006 56.921 21.303 1.00 21.45 65 LEU D N 1
ATOM 4233 C CA . LEU D 2 37 ? -0.364 57.498 20.012 1.00 22.97 65 LEU D CA 1
ATOM 4234 C C . LEU D 2 37 ? 0.446 58.753 19.805 1.00 26.66 65 LEU D C 1
ATOM 4235 O O . LEU D 2 37 ? 0.746 59.144 18.679 1.00 36.15 65 LEU D O 1
ATOM 4240 N N . ALA D 2 38 ? 0.793 59.382 20.918 1.00 29.60 66 ALA D N 1
ATOM 4241 C CA . ALA D 2 38 ? 1.491 60.646 20.902 1.00 22.41 66 ALA D CA 1
ATOM 4242 C C . ALA D 2 38 ? 2.976 60.384 21.043 1.00 27.75 66 ALA D C 1
ATOM 4243 O O . ALA D 2 38 ? 3.779 61.309 21.090 1.00 27.31 66 ALA D O 1
ATOM 4245 N N . ASP D 2 39 ? 3.340 59.109 21.110 1.00 28.54 67 ASP D N 1
ATOM 4246 C CA . ASP D 2 39 ? 4.710 58.755 21.437 1.00 29.31 67 ASP D CA 1
ATOM 4247 C C . ASP D 2 39 ? 5.442 58.213 20.237 1.00 30.89 67 ASP D C 1
ATOM 4248 O O . ASP D 2 39 ? 5.156 57.113 19.758 1.00 45.85 67 ASP D O 1
ATOM 4253 N N . ASN D 2 40 ? 6.409 58.990 19.773 1.00 33.61 68 ASN D N 1
ATOM 4254 C CA . ASN D 2 40 ? 7.130 58.694 18.549 1.00 26.70 68 ASN D CA 1
ATOM 4255 C C . ASN D 2 40 ? 8.465 58.027 18.816 1.00 28.59 68 ASN D C 1
ATOM 4256 O O . ASN D 2 40 ? 9.047 57.420 17.923 1.00 38.12 68 ASN D O 1
ATOM 4261 N N . ASN D 2 41 ? 8.963 58.154 20.040 1.00 27.53 69 ASN D N 1
ATOM 4262 C CA . ASN D 2 41 ? 10.198 57.478 20.403 1.00 36.52 69 ASN D CA 1
ATOM 4263 C C . ASN D 2 41 ? 9.906 55.997 20.493 1.00 36.60 69 ASN D C 1
ATOM 4264 O O . ASN D 2 41 ? 9.540 55.486 21.544 1.00 32.29 69 ASN D O 1
ATOM 4269 N N . THR D 2 42 ? 10.039 55.320 19.365 1.00 33.38 70 THR D N 1
ATOM 4270 C CA . THR D 2 42 ? 9.840 53.893 19.316 1.00 20.70 70 THR D CA 1
ATOM 4271 C C . THR D 2 42 ? 11.149 53.237 19.675 1.00 23.00 70 THR D C 1
ATOM 4272 O O . THR D 2 42 ? 11.173 52.093 20.083 1.00 29.36 70 THR D O 1
ATOM 4276 N N . ASP D 2 43 ? 12.231 53.996 19.531 1.00 30.46 71 ASP D N 1
ATOM 4277 C CA . ASP D 2 43 ? 13.589 53.536 19.809 1.00 26.58 71 ASP D CA 1
ATOM 4278 C C . ASP D 2 43 ? 13.865 53.506 21.304 1.00 29.11 71 ASP D C 1
ATOM 4279 O O . ASP D 2 43 ? 14.846 52.919 21.745 1.00 35.80 71 ASP D O 1
ATOM 4284 N N . VAL D 2 44 ? 13.018 54.180 22.074 1.00 32.29 72 VAL D N 1
ATOM 4285 C CA . VAL D 2 44 ? 13.263 54.393 23.494 1.00 26.00 72 VAL D CA 1
ATOM 4286 C C . VAL D 2 44 ? 12.082 53.900 24.317 1.00 26.71 72 VAL D C 1
ATOM 4287 O O . VAL D 2 44 ? 11.013 54.499 24.330 1.00 27.34 72 VAL D O 1
ATOM 4291 N N . ARG D 2 45 ? 12.291 52.790 25.002 1.00 24.95 73 ARG D N 1
ATOM 4292 C CA . ARG D 2 45 ? 11.261 52.182 25.813 1.00 17.80 73 ARG D CA 1
ATOM 4293 C C . ARG D 2 45 ? 11.705 52.242 27.258 1.00 24.12 73 ARG D C 1
ATOM 4294 O O . ARG D 2 45 ? 12.811 51.816 27.590 1.00 38.90 73 ARG D O 1
ATOM 4302 N N . LEU D 2 46 ? 10.859 52.789 28.116 1.00 19.77 74 LEU D N 1
ATOM 4303 C CA . LEU D 2 46 ? 11.221 52.965 29.515 1.00 32.46 74 LEU D CA 1
ATOM 4304 C C . LEU D 2 46 ? 11.220 51.627 30.239 1.00 28.62 74 LEU D C 1
ATOM 4305 O O . LEU D 2 46 ? 12.233 51.187 30.782 1.00 32.13 74 LEU D O 1
ATOM 4310 N N . ILE D 2 47 ? 10.065 50.991 30.249 1.00 21.45 75 ILE D N 1
ATOM 4311 C CA . ILE D 2 47 ? 9.944 49.681 30.840 1.00 31.09 75 ILE D CA 1
ATOM 4312 C C . ILE D 2 47 ? 10.259 48.644 29.784 1.00 29.47 75 ILE D C 1
ATOM 4313 O O . ILE D 2 47 ? 9.380 48.148 29.089 1.00 26.40 75 ILE D O 1
ATOM 4318 N N . GLY D 2 48 ? 11.546 48.348 29.659 1.00 38.80 76 GLY D N 1
ATOM 4319 C CA . GLY D 2 48 ? 12.024 47.414 28.665 1.00 42.11 76 GLY D CA 1
ATOM 4320 C C . GLY D 2 48 ? 13.048 46.515 29.307 1.00 43.35 76 GLY D C 1
ATOM 4321 O O . GLY D 2 48 ? 13.256 46.589 30.514 1.00 45.34 76 GLY D O 1
ATOM 4322 N N . GLU D 2 49 ? 13.691 45.676 28.502 1.00 53.23 77 GLU D N 1
ATOM 4323 C CA . GLU D 2 49 ? 14.651 44.711 29.017 1.00 59.10 77 GLU D CA 1
ATOM 4324 C C . GLU D 2 49 ? 15.753 45.397 29.816 1.00 49.46 77 GLU D C 1
ATOM 4325 O O . GLU D 2 49 ? 16.126 44.946 30.897 1.00 53.20 77 GLU D O 1
ATOM 4327 N N . LYS D 2 50 ? 16.259 46.502 29.286 1.00 40.52 78 LYS D N 1
ATOM 4328 C CA . LYS D 2 50 ? 17.399 47.176 29.893 1.00 64.32 78 LYS D CA 1
ATOM 4329 C C . LYS D 2 50 ? 17.055 47.791 31.254 1.00 59.21 78 LYS D C 1
ATOM 4330 O O . LYS D 2 50 ? 17.917 48.349 31.936 1.00 62.39 78 LYS D O 1
ATOM 4336 N N . LEU D 2 51 ? 15.791 47.677 31.644 1.00 48.58 79 LEU D N 1
ATOM 4337 C CA . LEU D 2 51 ? 15.348 48.142 32.944 1.00 40.21 79 LEU D CA 1
ATOM 4338 C C . LEU D 2 51 ? 15.686 47.107 34.009 1.00 48.29 79 LEU D C 1
ATOM 4339 O O . LEU D 2 51 ? 15.988 47.437 35.155 1.00 43.37 79 LEU D O 1
ATOM 4344 N N . PHE D 2 52 ? 15.636 45.843 33.618 1.00 56.56 80 PHE D N 1
ATOM 4345 C CA . PHE D 2 52 ? 15.862 44.760 34.557 1.00 58.87 80 PHE D CA 1
ATOM 4346 C C . PHE D 2 52 ? 17.260 44.207 34.381 1.00 63.92 80 PHE D C 1
ATOM 4347 O O . PHE D 2 52 ? 17.718 43.400 35.180 1.00 66.27 80 PHE D O 1
ATOM 4355 N N . HIS D 2 53 ? 17.923 44.638 33.313 1.00 61.52 81 HIS D N 1
ATOM 4356 C CA . HIS D 2 53 ? 19.307 44.272 33.060 1.00 70.21 81 HIS D CA 1
ATOM 4357 C C . HIS D 2 53 ? 20.118 44.389 34.348 1.00 74.76 81 HIS D C 1
ATOM 4358 O O . HIS D 2 53 ? 20.381 45.488 34.832 1.00 67.29 81 HIS D O 1
ATOM 4365 N N . GLY D 2 54 ? 20.494 43.244 34.909 1.00 80.27 82 GLY D N 1
ATOM 4366 C CA . GLY D 2 54 ? 21.244 43.209 36.150 1.00 72.57 82 GLY D CA 1
ATOM 4367 C C . GLY D 2 54 ? 20.371 42.890 37.348 1.00 75.66 82 GLY D C 1
ATOM 4368 O O . GLY D 2 54 ? 20.864 42.690 38.458 1.00 83.08 82 GLY D O 1
ATOM 4369 N N . VAL D 2 55 ? 19.064 42.839 37.125 1.00 70.49 83 VAL D N 1
ATOM 4370 C CA . VAL D 2 55 ? 18.122 42.606 38.212 1.00 84.14 83 VAL D CA 1
ATOM 4371 C C . VAL D 2 55 ? 17.587 41.180 38.198 1.00 79.60 83 VAL D C 1
ATOM 4372 O O . VAL D 2 55 ? 17.029 40.717 37.196 1.00 69.68 83 VAL D O 1
ATOM 4376 N N . SER D 2 56 ? 17.767 40.490 39.318 1.00 67.68 84 SER D N 1
ATOM 4377 C CA . SER D 2 56 ? 17.257 39.139 39.472 1.00 81.34 84 SER D CA 1
ATOM 4378 C C . SER D 2 56 ? 15.740 39.166 39.430 1.00 70.87 84 SER D C 1
ATOM 4379 O O . SER D 2 56 ? 15.123 40.103 39.922 1.00 68.64 84 SER D O 1
ATOM 4382 N N . MET D 2 57 ? 15.140 38.137 38.842 1.00 76.49 85 MET D N 1
ATOM 4383 C CA . MET D 2 57 ? 13.688 38.041 38.794 1.00 71.52 85 MET D CA 1
ATOM 4384 C C . MET D 2 57 ? 13.127 38.294 40.184 1.00 70.14 85 MET D C 1
ATOM 4385 O O . MET D 2 57 ? 12.027 38.828 40.336 1.00 77.06 85 MET D O 1
ATOM 4390 N N . SER D 2 58 ? 13.895 37.911 41.199 1.00 68.48 86 SER D N 1
ATOM 4391 C CA . SER D 2 58 ? 13.494 38.132 42.583 1.00 76.30 86 SER D CA 1
ATOM 4392 C C . SER D 2 58 ? 13.349 39.623 42.880 1.00 74.76 86 SER D C 1
ATOM 4393 O O . SER D 2 58 ? 12.379 40.050 43.508 1.00 87.16 86 SER D O 1
ATOM 4396 N N . GLU D 2 59 ? 14.311 40.411 42.412 1.00 74.46 87 GLU D N 1
ATOM 4397 C CA . GLU D 2 59 ? 14.335 41.844 42.686 1.00 71.46 87 GLU D CA 1
ATOM 4398 C C . GLU D 2 59 ? 13.414 42.648 41.761 1.00 68.75 87 GLU D C 1
ATOM 4399 O O . GLU D 2 59 ? 13.158 43.829 42.005 1.00 69.38 87 GLU D O 1
ATOM 4405 N N . ARG D 2 60 ? 12.904 42.006 40.714 1.00 57.26 88 ARG D N 1
ATOM 4406 C CA . ARG D 2 60 ? 12.088 42.693 39.717 1.00 52.96 88 ARG D CA 1
ATOM 4407 C C . ARG D 2 60 ? 10.984 43.551 40.332 1.00 55.77 88 ARG D C 1
ATOM 4408 O O . ARG D 2 60 ? 10.779 44.693 39.928 1.00 58.26 88 ARG D O 1
ATOM 4416 N N . CYS D 2 61 ? 10.266 42.999 41.302 1.00 61.53 89 CYS D N 1
ATOM 4417 C CA . CYS D 2 61 ? 9.136 43.709 41.881 1.00 49.65 89 CYS D CA 1
ATOM 4418 C C . CYS D 2 61 ? 9.549 44.985 42.591 1.00 41.91 89 CYS D C 1
ATOM 4419 O O . CYS D 2 61 ? 8.879 46.008 42.477 1.00 53.71 89 CYS D O 1
ATOM 4422 N N . TYR D 2 62 ? 10.630 44.920 43.353 1.00 50.25 90 TYR D N 1
ATOM 4423 C CA . TYR D 2 62 ? 11.138 46.115 44.004 1.00 52.27 90 TYR D CA 1
ATOM 4424 C C . TYR D 2 62 ? 11.406 47.153 42.936 1.00 47.66 90 TYR D C 1
ATOM 4425 O O . TYR D 2 62 ? 11.055 48.324 43.072 1.00 45.02 90 TYR D O 1
ATOM 4434 N N . LEU D 2 63 ? 12.043 46.700 41.868 1.00 48.30 91 LEU D N 1
ATOM 4435 C CA . LEU D 2 63 ? 12.321 47.549 40.730 1.00 46.75 91 LEU D CA 1
ATOM 4436 C C . LEU D 2 63 ? 11.017 48.164 40.249 1.00 35.68 91 LEU D C 1
ATOM 4437 O O . LEU D 2 63 ? 10.868 49.379 40.206 1.00 42.45 91 LEU D O 1
ATOM 4442 N N . MET D 2 64 ? 10.065 47.314 39.896 1.00 38.22 92 MET D N 1
ATOM 4443 C CA . MET D 2 64 ? 8.785 47.793 39.398 1.00 45.53 92 MET D CA 1
ATOM 4444 C C . MET D 2 64 ? 8.092 48.687 40.420 1.00 42.18 92 MET D C 1
ATOM 4445 O O . MET D 2 64 ? 7.429 49.652 40.054 1.00 44.40 92 MET D O 1
ATOM 4450 N N . LYS D 2 65 ? 8.252 48.371 41.700 1.00 45.45 93 LYS D N 1
ATOM 4451 C CA . LYS D 2 65 ? 7.765 49.255 42.742 1.00 46.76 93 LYS D CA 1
ATOM 4452 C C . LYS D 2 65 ? 8.352 50.638 42.508 1.00 40.11 93 LYS D C 1
ATOM 4453 O O . LYS D 2 65 ? 7.643 51.635 42.492 1.00 37.85 93 LYS D O 1
ATOM 4459 N N . GLN D 2 66 ? 9.664 50.676 42.314 1.00 40.52 94 GLN D N 1
ATOM 4460 C CA . GLN D 2 66 ? 10.389 51.919 42.126 1.00 34.46 94 GLN D CA 1
ATOM 4461 C C . GLN D 2 66 ? 9.865 52.682 40.934 1.00 35.77 94 GLN D C 1
ATOM 4462 O O . GLN D 2 66 ? 9.449 53.824 41.063 1.00 42.90 94 GLN D O 1
ATOM 4468 N N . VAL D 2 67 ? 9.903 52.046 39.768 1.00 33.75 95 VAL D N 1
ATOM 4469 C CA . VAL D 2 67 ? 9.339 52.623 38.558 1.00 33.99 95 VAL D CA 1
ATOM 4470 C C . VAL D 2 67 ? 7.927 53.141 38.797 1.00 32.86 95 VAL D C 1
ATOM 4471 O O . VAL D 2 67 ? 7.620 54.286 38.495 1.00 32.27 95 VAL D O 1
ATOM 4475 N N . LEU D 2 68 ? 7.072 52.292 39.347 1.00 35.10 96 LEU D N 1
ATOM 4476 C CA . LEU D 2 68 ? 5.686 52.658 39.562 1.00 27.55 96 LEU D CA 1
ATOM 4477 C C . LEU D 2 68 ? 5.594 53.937 40.378 1.00 35.91 96 LEU D C 1
ATOM 4478 O O . LEU D 2 68 ? 4.755 54.790 40.109 1.00 41.37 96 LEU D O 1
ATOM 4483 N N . ASN D 2 69 ? 6.466 54.077 41.368 1.00 35.95 97 ASN D N 1
ATOM 4484 C CA . ASN D 2 69 ? 6.434 55.250 42.229 1.00 37.41 97 ASN D CA 1
ATOM 4485 C C . ASN D 2 69 ? 6.868 56.488 41.481 1.00 38.91 97 ASN D C 1
ATOM 4486 O O . ASN D 2 69 ? 6.177 57.497 41.492 1.00 49.97 97 ASN D O 1
ATOM 4491 N N . PHE D 2 70 ? 8.021 56.408 40.830 1.00 38.61 98 PHE D N 1
ATOM 4492 C CA . PHE D 2 70 ? 8.494 57.505 40.009 1.00 34.21 98 PHE D CA 1
ATOM 4493 C C . PHE D 2 70 ? 7.390 57.893 39.051 1.00 38.90 98 PHE D C 1
ATOM 4494 O O . PHE D 2 70 ? 7.029 59.061 38.919 1.00 43.19 98 PHE D O 1
ATOM 4502 N N . THR D 2 71 ? 6.855 56.886 38.380 1.00 40.25 99 THR D N 1
ATOM 4503 C CA . THR D 2 71 ? 5.783 57.081 37.433 1.00 34.85 99 THR D CA 1
ATOM 4504 C C . THR D 2 71 ? 4.671 57.867 38.098 1.00 35.99 99 THR D C 1
ATOM 4505 O O . THR D 2 71 ? 4.304 58.943 37.640 1.00 40.04 99 THR D O 1
ATOM 4509 N N . LEU D 2 72 ? 4.152 57.332 39.194 1.00 39.59 100 LEU D N 1
ATOM 4510 C CA . LEU D 2 72 ? 3.072 57.983 39.919 1.00 40.72 100 LEU D CA 1
ATOM 4511 C C . LEU D 2 72 ? 3.428 59.404 40.327 1.00 39.64 100 LEU D C 1
ATOM 4512 O O . LEU D 2 72 ? 2.674 60.341 40.064 1.00 35.97 100 LEU D O 1
ATOM 4517 N N . GLU D 2 73 ? 4.575 59.562 40.972 1.00 30.89 101 GLU D N 1
ATOM 4518 C CA . GLU D 2 73 ? 4.953 60.849 41.536 1.00 39.25 101 GLU D CA 1
ATOM 4519 C C . GLU D 2 73 ? 5.351 61.827 40.461 1.00 35.52 101 GLU D C 1
ATOM 4520 O O . GLU D 2 73 ? 4.870 62.953 40.427 1.00 40.75 101 GLU D O 1
ATOM 4526 N N . GLU D 2 74 ? 6.249 61.386 39.592 1.00 32.23 102 GLU D N 1
ATOM 4527 C CA . GLU D 2 74 ? 6.844 62.261 38.605 1.00 36.64 102 GLU D CA 1
ATOM 4528 C C . GLU D 2 74 ? 5.940 62.494 37.396 1.00 36.64 102 GLU D C 1
ATOM 4529 O O . GLU D 2 74 ? 5.991 63.549 36.767 1.00 42.95 102 GLU D O 1
ATOM 4535 N N . VAL D 2 75 ? 5.098 61.523 37.082 1.00 23.61 103 VAL D N 1
ATOM 4536 C CA . VAL D 2 75 ? 4.313 61.612 35.857 1.00 32.84 103 VAL D CA 1
ATOM 4537 C C . VAL D 2 75 ? 2.795 61.619 36.060 1.00 37.83 103 VAL D C 1
ATOM 4538 O O . VAL D 2 75 ? 2.113 62.577 35.709 1.00 37.01 103 VAL D O 1
ATOM 4542 N N . LEU D 2 76 ? 2.274 60.540 36.622 1.00 32.40 104 LEU D N 1
ATOM 4543 C CA . LEU D 2 76 ? 0.843 60.322 36.637 1.00 33.63 104 LEU D CA 1
ATOM 4544 C C . LEU D 2 76 ? 0.101 61.286 37.534 1.00 29.79 104 LEU D C 1
ATOM 4545 O O . LEU D 2 76 ? -0.941 61.805 37.154 1.00 37.90 104 LEU D O 1
ATOM 4550 N N . PHE D 2 77 ? 0.622 61.517 38.730 1.00 35.82 105 PHE D N 1
ATOM 4551 C CA . PHE D 2 77 ? -0.007 62.474 39.632 1.00 36.30 105 PHE D CA 1
ATOM 4552 C C . PHE D 2 77 ? -0.007 63.880 39.033 1.00 32.88 105 PHE D C 1
ATOM 4553 O O . PHE D 2 77 ? -1.035 64.546 39.023 1.00 32.16 105 PHE D O 1
ATOM 4561 N N . PRO D 2 78 ? 1.145 64.327 38.513 1.00 31.90 106 PRO D N 1
ATOM 4562 C CA . PRO D 2 78 ? 1.208 65.656 37.909 1.00 26.78 106 PRO D CA 1
ATOM 4563 C C . PRO D 2 78 ? 0.320 65.753 36.681 1.00 37.11 106 PRO D C 1
ATOM 4564 O O . PRO D 2 78 ? -0.342 66.771 36.465 1.00 42.08 106 PRO D O 1
ATOM 4568 N N . GLN D 2 79 ? 0.313 64.698 35.874 1.00 38.43 107 GLN D N 1
ATOM 4569 C CA . GLN D 2 79 ? -0.433 64.705 34.621 1.00 28.41 107 GLN D CA 1
ATOM 4570 C C . GLN D 2 79 ? -1.806 64.117 34.785 1.00 24.69 107 GLN D C 1
ATOM 4571 O O . GLN D 2 79 ? -2.424 63.725 33.809 1.00 42.86 107 GLN D O 1
ATOM 4577 N N . SER D 2 80 ? -2.289 64.062 36.019 1.00 31.91 108 SER D N 1
ATOM 4578 C CA . SER D 2 80 ? -3.544 63.392 36.313 1.00 23.89 108 SER D CA 1
ATOM 4579 C C . SER D 2 80 ? -4.677 64.152 35.654 1.00 32.14 108 SER D C 1
ATOM 4580 O O . SER D 2 80 ? -5.779 63.638 35.503 1.00 31.41 108 SER D O 1
ATOM 4583 N N . ASP D 2 81 ? -4.398 65.386 35.257 1.00 37.90 109 ASP D N 1
ATOM 4584 C CA . ASP D 2 81 ? -5.420 66.223 34.654 1.00 31.21 109 ASP D CA 1
ATOM 4585 C C . ASP D 2 81 ? -5.687 65.817 33.213 1.00 24.45 109 ASP D C 1
ATOM 4586 O O . ASP D 2 81 ? -6.630 66.277 32.599 1.00 22.05 109 ASP D O 1
ATOM 4591 N N . ARG D 2 82 ? -4.847 64.957 32.661 1.00 23.83 110 ARG D N 1
ATOM 4592 C CA . ARG D 2 82 ? -4.999 64.640 31.262 1.00 31.16 110 ARG D CA 1
ATOM 4593 C C . ARG D 2 82 ? -5.289 63.184 31.006 1.00 33.41 110 ARG D C 1
ATOM 4594 O O . ARG D 2 82 ? -5.305 62.372 31.916 1.00 31.37 110 ARG D O 1
ATOM 4602 N N . PHE D 2 83 ? -5.536 62.877 29.743 1.00 32.82 111 PHE D N 1
ATOM 4603 C CA . PHE D 2 83 ? -5.880 61.535 29.326 1.00 26.91 111 PHE D CA 1
ATOM 4604 C C . PHE D 2 83 ? -7.086 61.005 30.080 1.00 30.33 111 PHE D C 1
ATOM 4605 O O . PHE D 2 83 ? -7.138 59.840 30.460 1.00 33.06 111 PHE D O 1
ATOM 4613 N N . GLN D 2 84 ? -8.072 61.872 30.273 1.00 36.09 112 GLN D N 1
ATOM 4614 C CA . GLN D 2 84 ? -9.323 61.453 30.875 1.00 35.55 112 GLN D CA 1
ATOM 4615 C C . GLN D 2 84 ? -10.151 60.697 29.849 1.00 35.08 112 GLN D C 1
ATOM 4616 O O . GLN D 2 84 ? -10.052 60.963 28.665 1.00 41.90 112 GLN D O 1
ATOM 4622 N N . PRO D 2 85 ? -10.970 59.739 30.300 1.00 42.44 113 PRO D N 1
ATOM 4623 C CA . PRO D 2 85 ? -11.249 59.376 31.696 1.00 33.78 113 PRO D CA 1
ATOM 4624 C C . PRO D 2 85 ? -10.221 58.427 32.271 1.00 32.48 113 PRO D C 1
ATOM 4625 O O . PRO D 2 85 ? -10.119 58.289 33.484 1.00 47.62 113 PRO D O 1
ATOM 4629 N N . TYR D 2 86 ? -9.477 57.765 31.401 1.00 39.16 114 TYR D N 1
ATOM 4630 C CA . TYR D 2 86 ? -8.619 56.673 31.825 1.00 38.21 114 TYR D CA 1
ATOM 4631 C C . TYR D 2 86 ? -7.718 57.083 32.979 1.00 37.23 114 TYR D C 1
ATOM 4632 O O . TYR D 2 86 ? -7.556 56.345 33.950 1.00 36.48 114 TYR D O 1
ATOM 4641 N N . MET D 2 87 ? -7.142 58.269 32.872 1.00 32.41 115 MET D N 1
ATOM 4642 C CA . MET D 2 87 ? -6.185 58.723 33.855 1.00 31.97 115 MET D CA 1
ATOM 4643 C C . MET D 2 87 ? -6.752 58.604 35.265 1.00 36.86 115 MET D C 1
ATOM 4644 O O . MET D 2 87 ? -6.136 58.003 36.149 1.00 32.71 115 MET D O 1
ATOM 4649 N N . GLN D 2 88 ? -7.941 59.163 35.468 1.00 46.21 116 GLN D N 1
ATOM 4650 C CA . GLN D 2 88 ? -8.536 59.227 36.797 1.00 34.45 116 GLN D CA 1
ATOM 4651 C C . GLN D 2 88 ? -8.907 57.850 37.310 1.00 40.69 116 GLN D C 1
ATOM 4652 O O . GLN D 2 88 ? -9.161 57.668 38.497 1.00 38.73 116 GLN D O 1
ATOM 4658 N N . GLU D 2 89 ? -8.938 56.880 36.408 1.00 39.89 117 GLU D N 1
ATOM 4659 C CA . GLU D 2 89 ? -9.220 55.508 36.793 1.00 30.83 117 GLU D CA 1
ATOM 4660 C C . GLU D 2 89 ? -7.928 54.744 37.062 1.00 35.46 117 GLU D C 1
ATOM 4661 O O . GLU D 2 89 ? -7.834 53.973 38.011 1.00 50.47 117 GLU D O 1
ATOM 4667 N N . VAL D 2 90 ? -6.919 54.986 36.240 1.00 32.11 118 VAL D N 1
ATOM 4668 C CA . VAL D 2 90 ? -5.726 54.163 36.247 1.00 26.49 118 VAL D CA 1
ATOM 4669 C C . VAL D 2 90 ? -4.727 54.623 37.304 1.00 35.60 118 VAL D C 1
ATOM 4670 O O . VAL D 2 90 ? -4.049 53.822 37.948 1.00 36.55 118 VAL D O 1
ATOM 4674 N N . VAL D 2 91 ? -4.627 55.929 37.477 1.00 37.27 119 VAL D N 1
ATOM 4675 C CA . VAL D 2 91 ? -3.661 56.452 38.421 1.00 31.17 119 VAL D CA 1
ATOM 4676 C C . VAL D 2 91 ? -3.999 55.946 39.814 1.00 37.97 119 VAL D C 1
ATOM 4677 O O . VAL D 2 91 ? -3.115 55.506 40.540 1.00 39.77 119 VAL D O 1
ATOM 4681 N N . PRO D 2 92 ? -5.290 55.995 40.187 1.00 38.33 120 PRO D N 1
ATOM 4682 C CA . PRO D 2 92 ? -5.701 55.470 41.488 1.00 31.89 120 PRO D CA 1
ATOM 4683 C C . PRO D 2 92 ? -5.290 54.023 41.607 1.00 32.69 120 PRO D C 1
ATOM 4684 O O . PRO D 2 92 ? -4.631 53.636 42.566 1.00 42.86 120 PRO D O 1
ATOM 4688 N N . PHE D 2 93 ? -5.684 53.226 40.630 1.00 33.10 121 PHE D N 1
ATOM 4689 C CA . PHE D 2 93 ? -5.313 51.830 40.631 1.00 33.35 121 PHE D CA 1
ATOM 4690 C C . PHE D 2 93 ? -3.830 51.667 40.879 1.00 38.12 121 PHE D C 1
ATOM 4691 O O . PHE D 2 93 ? -3.420 50.909 41.751 1.00 50.38 121 PHE D O 1
ATOM 4699 N N . LEU D 2 94 ? -3.024 52.380 40.103 1.00 37.29 122 LEU D N 1
ATOM 4700 C CA . LEU D 2 94 ? -1.581 52.291 40.233 1.00 30.27 122 LEU D CA 1
ATOM 4701 C C . LEU D 2 94 ? -1.134 52.840 41.561 1.00 27.38 122 LEU D C 1
ATOM 4702 O O . LEU D 2 94 ? -0.165 52.370 42.135 1.00 41.70 122 LEU D O 1
ATOM 4707 N N . ALA D 2 95 ? -1.838 53.849 42.049 1.00 34.91 123 ALA D N 1
ATOM 4708 C CA . ALA D 2 95 ? -1.535 54.403 43.360 1.00 41.33 123 ALA D CA 1
ATOM 4709 C C . ALA D 2 95 ? -1.665 53.291 44.383 1.00 48.53 123 ALA D C 1
ATOM 4710 O O . ALA D 2 95 ? -0.771 53.088 45.206 1.00 50.19 123 ALA D O 1
ATOM 4712 N N . ARG D 2 96 ? -2.777 52.564 44.317 1.00 43.90 124 ARG D N 1
ATOM 4713 C CA . ARG D 2 96 ? -3.007 51.434 45.214 1.00 49.92 124 ARG D CA 1
ATOM 4714 C C . ARG D 2 96 ? -1.847 50.454 45.184 1.00 43.73 124 ARG D C 1
ATOM 4715 O O . ARG D 2 96 ? -1.309 50.085 46.230 1.00 47.88 124 ARG D O 1
ATOM 4723 N N . LEU D 2 97 ? -1.464 50.040 43.981 1.00 46.38 125 LEU D N 1
ATOM 4724 C CA . LEU D 2 97 ? -0.310 49.174 43.805 1.00 45.99 125 LEU D CA 1
ATOM 4725 C C . LEU D 2 97 ? 0.900 49.755 44.517 1.00 41.24 125 LEU D C 1
ATOM 4726 O O . LEU D 2 97 ? 1.690 49.029 45.104 1.00 49.37 125 LEU D O 1
ATOM 4731 N N . SER D 2 98 ? 1.039 51.072 44.458 1.00 45.81 126 SER D N 1
ATOM 4732 C CA . SER D 2 98 ? 2.160 51.751 45.091 1.00 48.76 126 SER D CA 1
ATOM 4733 C C . SER D 2 98 ? 2.209 51.402 46.572 1.00 47.80 126 SER D C 1
ATOM 4734 O O . SER D 2 98 ? 3.279 51.136 47.125 1.00 44.13 126 SER D O 1
ATOM 4737 N N . ASN D 2 99 ? 1.032 51.405 47.196 1.00 49.87 127 ASN D N 1
ATOM 4738 C CA . ASN D 2 99 ? 0.879 51.103 48.615 1.00 46.53 127 ASN D CA 1
ATOM 4739 C C . ASN D 2 99 ? 1.163 49.643 48.910 1.00 58.05 127 ASN D C 1
ATOM 4740 O O . ASN D 2 99 ? 2.064 49.317 49.679 1.00 61.40 127 ASN D O 1
ATOM 4745 N N . ARG D 2 100 ? 0.375 48.765 48.300 1.00 55.15 128 ARG D N 1
ATOM 4746 C CA . ARG D 2 100 ? 0.571 47.337 48.466 1.00 46.81 128 ARG D CA 1
ATOM 4747 C C . ARG D 2 100 ? 2.033 46.972 48.301 1.00 52.59 128 ARG D C 1
ATOM 4748 O O . ARG D 2 100 ? 2.505 45.996 48.881 1.00 76.23 128 ARG D O 1
ATOM 4756 N N . LEU D 2 101 ? 2.748 47.768 47.516 1.00 47.47 129 LEU D N 1
ATOM 4757 C CA . LEU D 2 101 ? 4.157 47.513 47.247 1.00 50.99 129 LEU D CA 1
ATOM 4758 C C . LEU D 2 101 ? 5.086 48.183 48.253 1.00 57.33 129 LEU D C 1
ATOM 4759 O O . LEU D 2 101 ? 6.269 47.858 48.310 1.00 71.30 129 LEU D O 1
ATOM 4764 N N . SER D 2 102 ? 4.561 49.116 49.040 1.00 49.79 130 SER D N 1
ATOM 4765 C CA . SER D 2 102 ? 5.331 49.667 50.148 1.00 55.55 130 SER D CA 1
ATOM 4766 C C . SER D 2 102 ? 5.637 48.536 51.120 1.00 69.44 130 SER D C 1
ATOM 4767 O O . SER D 2 102 ? 4.858 47.584 51.235 1.00 85.18 130 SER D O 1
ATOM 4770 N N . HIS D 2 112 ? 23.357 49.571 42.193 1.00 91.61 140 HIS D N 1
ATOM 4771 C CA . HIS D 2 112 ? 22.075 49.251 42.809 1.00 75.51 140 HIS D CA 1
ATOM 4772 C C . HIS D 2 112 ? 21.010 49.077 41.734 1.00 79.86 140 HIS D C 1
ATOM 4773 O O . HIS D 2 112 ? 21.317 48.927 40.551 1.00 81.89 140 HIS D O 1
ATOM 4780 N N . ILE D 2 113 ? 19.755 49.091 42.159 1.00 75.67 141 ILE D N 1
ATOM 4781 C CA . ILE D 2 113 ? 18.626 49.010 41.250 1.00 60.65 141 ILE D CA 1
ATOM 4782 C C . ILE D 2 113 ? 18.335 50.385 40.665 1.00 65.60 141 ILE D C 1
ATOM 4783 O O . ILE D 2 113 ? 17.915 50.514 39.517 1.00 65.27 141 ILE D O 1
ATOM 4788 N N . GLN D 2 114 ? 18.563 51.415 41.467 1.00 62.35 142 GLN D N 1
ATOM 4789 C CA . GLN D 2 114 ? 18.347 52.779 41.021 1.00 59.14 142 GLN D CA 1
ATOM 4790 C C . GLN D 2 114 ? 19.132 53.074 39.759 1.00 54.84 142 GLN D C 1
ATOM 4791 O O . GLN D 2 114 ? 18.679 53.829 38.911 1.00 54.56 142 GLN D O 1
ATOM 4797 N N . ARG D 2 115 ? 20.314 52.485 39.632 1.00 61.56 143 ARG D N 1
ATOM 4798 C CA . ARG D 2 115 ? 21.109 52.6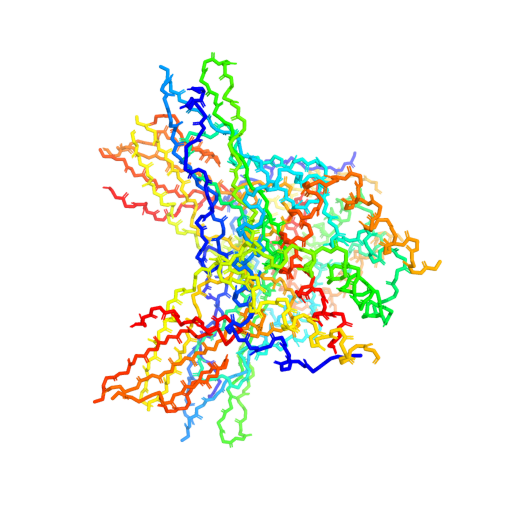97 38.430 1.00 68.21 143 ARG D CA 1
ATOM 4799 C C . ARG D 2 115 ? 20.268 52.387 37.191 1.00 57.88 143 ARG D C 1
ATOM 4800 O O . ARG D 2 115 ? 20.543 52.887 36.099 1.00 58.82 143 ARG D O 1
ATOM 4808 N N . ASN D 2 116 ? 19.235 51.570 37.381 1.00 51.42 144 ASN D N 1
ATOM 4809 C CA . ASN D 2 116 ? 18.296 51.231 36.321 1.00 47.94 144 ASN D CA 1
ATOM 4810 C C . ASN D 2 116 ? 17.066 52.115 36.409 1.00 41.96 144 ASN D C 1
ATOM 4811 O O . ASN D 2 116 ? 16.694 52.780 35.450 1.00 44.77 144 ASN D O 1
ATOM 4816 N N . VAL D 2 117 ? 16.428 52.114 37.568 1.00 40.64 145 VAL D N 1
ATOM 4817 C CA . VAL D 2 117 ? 15.296 52.991 37.788 1.00 42.23 145 VAL D CA 1
ATOM 4818 C C . VAL D 2 117 ? 15.661 54.410 37.360 1.00 47.47 145 VAL D C 1
ATOM 4819 O O . VAL D 2 117 ? 14.886 55.077 36.669 1.00 49.24 145 VAL D O 1
ATOM 4823 N N . GLN D 2 118 ? 16.847 54.860 37.760 1.00 45.35 146 GLN D N 1
ATOM 4824 C CA . GLN D 2 118 ? 17.295 56.204 37.439 1.00 45.11 146 GLN D CA 1
ATOM 4825 C C . GLN D 2 118 ? 17.426 56.373 35.945 1.00 39.45 146 GLN D C 1
ATOM 4826 O O . GLN D 2 118 ? 17.044 57.401 35.397 1.00 50.85 146 GLN D O 1
ATOM 4832 N N . LYS D 2 119 ? 17.981 55.363 35.292 1.00 38.85 147 LYS D N 1
ATOM 4833 C CA . LYS D 2 119 ? 18.101 55.368 33.844 1.00 38.48 147 LYS D CA 1
ATOM 4834 C C . LYS D 2 119 ? 16.722 55.650 33.258 1.00 42.95 147 LYS D C 1
ATOM 4835 O O . LYS D 2 119 ? 16.571 56.465 32.350 1.00 38.52 147 LYS D O 1
ATOM 4841 N N . LEU D 2 120 ? 15.708 54.982 33.797 1.00 37.49 148 LEU D N 1
ATOM 4842 C CA . LEU D 2 120 ? 14.341 55.208 33.351 1.00 30.38 148 LEU D CA 1
ATOM 4843 C C . LEU D 2 120 ? 13.937 56.636 33.663 1.00 36.27 148 LEU D C 1
ATOM 4844 O O . LEU D 2 120 ? 13.423 57.346 32.801 1.00 32.38 148 LEU D O 1
ATOM 4849 N N . LYS D 2 121 ? 14.186 57.043 34.906 1.00 37.18 149 LYS D N 1
ATOM 4850 C CA . LYS D 2 121 ? 13.858 58.378 35.378 1.00 30.58 149 LYS D CA 1
ATOM 4851 C C . LYS D 2 121 ? 14.543 59.434 34.541 1.00 29.51 149 LYS D C 1
ATOM 4852 O O . LYS D 2 121 ? 13.921 60.397 34.092 1.00 30.31 149 LYS D O 1
ATOM 4858 N N . ASP D 2 122 ? 15.835 59.251 34.339 1.00 32.98 150 ASP D N 1
ATOM 4859 C CA . ASP D 2 122 ? 16.606 60.215 33.576 1.00 38.77 150 ASP D CA 1
ATOM 4860 C C . ASP D 2 122 ? 16.116 60.256 32.142 1.00 37.45 150 ASP D C 1
ATOM 4861 O O . ASP D 2 122 ? 16.116 61.308 31.513 1.00 48.22 150 ASP D O 1
ATOM 4866 N N . THR D 2 123 ? 15.681 59.111 31.632 1.00 34.61 151 THR D N 1
ATOM 4867 C CA . THR D 2 123 ? 15.159 59.048 30.275 1.00 31.81 151 THR D CA 1
ATOM 4868 C C . THR D 2 123 ? 13.892 59.872 30.171 1.00 32.61 151 THR D C 1
ATOM 4869 O O . THR D 2 123 ? 13.759 60.710 29.289 1.00 39.14 151 THR D O 1
ATOM 4873 N N . VAL D 2 124 ? 12.959 59.631 31.082 1.00 32.50 152 VAL D N 1
ATOM 4874 C CA . VAL D 2 124 ? 11.717 60.385 31.108 1.00 32.96 152 VAL D CA 1
ATOM 4875 C C . VAL D 2 124 ? 11.998 61.882 31.128 1.00 34.46 152 VAL D C 1
ATOM 4876 O O . VAL D 2 124 ? 11.322 62.667 30.465 1.00 37.83 152 VAL D O 1
ATOM 4880 N N . LYS D 2 125 ? 13.004 62.283 31.886 1.00 27.73 153 LYS D N 1
ATOM 4881 C CA . LYS D 2 125 ? 13.306 63.698 31.990 1.00 32.57 153 LYS D CA 1
ATOM 4882 C C . LYS D 2 125 ? 14.000 64.236 30.744 1.00 34.37 153 LYS D C 1
ATOM 4883 O O . LYS D 2 125 ? 13.696 65.336 30.287 1.00 43.99 153 LYS D O 1
ATOM 4889 N N . LYS D 2 126 ? 14.929 63.470 30.193 1.00 22.39 154 LYS D N 1
ATOM 4890 C CA . LYS D 2 126 ? 15.551 63.866 28.944 1.00 30.90 154 LYS D CA 1
ATOM 4891 C C . LYS D 2 126 ? 14.470 64.082 27.887 1.00 30.95 154 LYS D C 1
ATOM 4892 O O . LYS D 2 126 ? 14.464 65.089 27.185 1.00 45.92 154 LYS D O 1
ATOM 4898 N N . LEU D 2 127 ? 13.550 63.132 27.792 1.00 31.83 155 LEU D N 1
ATOM 4899 C CA . LEU D 2 127 ? 12.456 63.192 26.827 1.00 37.02 155 LEU D CA 1
ATOM 4900 C C . LEU D 2 127 ? 11.486 64.311 27.170 1.00 35.60 155 LEU D C 1
ATOM 4901 O O . LEU D 2 127 ? 10.566 64.594 26.412 1.00 32.07 155 LEU D O 1
ATOM 4906 N N . GLY D 2 128 ? 11.679 64.921 28.332 1.00 34.70 156 GLY D N 1
ATOM 4907 C CA . GLY D 2 128 ? 10.799 65.975 28.777 1.00 30.63 156 GLY D CA 1
ATOM 4908 C C . GLY D 2 128 ? 9.333 65.639 28.609 1.00 32.31 156 GLY D C 1
ATOM 4909 O O . GLY D 2 128 ? 8.834 64.651 29.142 1.00 36.75 156 GLY D O 1
ATOM 4910 N N . GLU D 2 129 ? 8.639 66.478 27.852 1.00 42.13 157 GLU D N 1
ATOM 4911 C CA . GLU D 2 129 ? 7.190 66.413 27.752 1.00 32.22 157 GLU D CA 1
ATOM 4912 C C . GLU D 2 129 ? 6.746 65.109 27.116 1.00 28.11 157 GLU D C 1
ATOM 4913 O O . GLU D 2 129 ? 5.680 64.588 27.428 1.00 29.14 157 GLU D O 1
ATOM 4919 N N . SER D 2 130 ? 7.571 64.591 26.214 1.00 27.54 158 SER D N 1
ATOM 4920 C CA . SER D 2 130 ? 7.287 63.326 25.563 1.00 27.84 158 SER D CA 1
ATOM 4921 C C . SER D 2 130 ? 7.716 62.178 26.459 1.00 33.09 158 SER D C 1
ATOM 4922 O O . SER D 2 130 ? 7.364 61.022 26.220 1.00 40.14 158 SER D O 1
ATOM 4925 N N . GLY D 2 131 ? 8.486 62.504 27.490 1.00 30.10 159 GLY D N 1
ATOM 4926 C CA . GLY D 2 131 ? 8.835 61.535 28.502 1.00 21.66 159 GLY D CA 1
ATOM 4927 C C . GLY D 2 131 ? 7.622 61.216 29.347 1.00 25.64 159 GLY D C 1
ATOM 4928 O O . GLY D 2 131 ? 7.407 60.070 29.734 1.00 31.41 159 GLY D O 1
ATOM 4929 N N . GLU D 2 132 ? 6.823 62.233 29.649 1.00 27.58 160 GLU D N 1
ATOM 4930 C CA . GLU D 2 132 ? 5.581 62.003 30.381 1.00 28.25 160 GLU D CA 1
ATOM 4931 C C . GLU D 2 132 ? 4.658 61.195 29.491 1.00 30.18 160 GLU D C 1
ATOM 4932 O O . GLU D 2 132 ? 4.045 60.227 29.930 1.00 37.66 160 GLU D O 1
ATOM 4938 N N . ILE D 2 133 ? 4.575 61.601 28.230 1.00 27.01 161 ILE D N 1
ATOM 4939 C CA . ILE D 2 133 ? 3.798 60.879 27.238 1.00 29.20 161 ILE D CA 1
ATOM 4940 C C . ILE D 2 133 ? 4.168 59.403 27.249 1.00 26.18 161 ILE D C 1
ATOM 4941 O O . ILE D 2 133 ? 3.318 58.537 27.425 1.00 25.26 161 ILE D O 1
ATOM 4946 N N . LYS D 2 134 ? 5.449 59.136 27.055 1.00 19.99 162 LYS D N 1
ATOM 4947 C CA . LYS D 2 134 ? 5.953 57.785 26.966 1.00 20.53 162 LYS D CA 1
ATOM 4948 C C . LYS D 2 134 ? 5.694 57.026 28.254 1.00 25.78 162 LYS D C 1
ATOM 4949 O O . LYS D 2 134 ? 5.245 55.890 28.237 1.00 31.61 162 LYS D O 1
ATOM 4955 N N . ALA D 2 135 ? 5.989 57.662 29.376 1.00 30.49 163 ALA D N 1
ATOM 4956 C CA . ALA D 2 135 ? 5.733 57.065 30.669 1.00 23.36 163 ALA D CA 1
ATOM 4957 C C . ALA D 2 135 ? 4.276 56.600 30.731 1.00 28.82 163 ALA D C 1
ATOM 4958 O O . ALA D 2 135 ? 3.972 55.500 31.195 1.00 32.50 163 ALA D O 1
ATOM 4960 N N . ILE D 2 136 ? 3.373 57.448 30.262 1.00 27.23 164 ILE D N 1
ATOM 4961 C CA . ILE D 2 136 ? 1.961 57.121 30.299 1.00 25.21 164 ILE D CA 1
ATOM 4962 C C . ILE D 2 136 ? 1.674 56.063 29.256 1.00 23.73 164 ILE D C 1
ATOM 4963 O O . ILE D 2 136 ? 0.829 55.199 29.452 1.00 31.03 164 ILE D O 1
ATOM 4968 N N . GLY D 2 137 ? 2.400 56.122 28.149 1.00 22.62 165 GLY D N 1
ATOM 4969 C CA . GLY D 2 137 ? 2.204 55.180 27.069 1.00 20.54 165 GLY D CA 1
ATOM 4970 C C . GLY D 2 137 ? 2.670 53.805 27.472 1.00 25.80 165 GLY D C 1
ATOM 4971 O O . GLY D 2 137 ? 2.473 52.833 26.756 1.00 29.29 165 GLY D O 1
ATOM 4972 N N . GLU D 2 138 ? 3.287 53.726 28.642 1.00 29.77 166 GLU D N 1
ATOM 4973 C CA . GLU D 2 138 ? 3.886 52.490 29.083 1.00 22.26 166 GLU D CA 1
ATOM 4974 C C . GLU D 2 138 ? 3.241 52.040 30.354 1.00 24.06 166 GLU D C 1
ATOM 4975 O O . GLU D 2 138 ? 3.783 51.204 31.066 1.00 33.74 166 GLU D O 1
ATOM 4981 N N . LEU D 2 139 ? 2.080 52.594 30.661 1.00 22.28 167 LEU D N 1
ATOM 4982 C CA . LEU D 2 139 ? 1.412 52.190 31.886 1.00 28.87 167 LEU D CA 1
ATOM 4983 C C . LEU D 2 139 ? 1.013 50.750 31.720 1.00 30.06 167 LEU D C 1
ATOM 4984 O O . LEU D 2 139 ? 1.076 49.970 32.669 1.00 35.80 167 LEU D O 1
ATOM 4989 N N . ASP D 2 140 ? 0.611 50.404 30.501 1.00 27.58 168 ASP D N 1
ATOM 4990 C CA . ASP D 2 140 ? 0.322 49.019 30.167 1.00 30.32 168 ASP D CA 1
ATOM 4991 C C . ASP D 2 140 ? 1.535 48.152 30.459 1.00 25.41 168 ASP D C 1
ATOM 4992 O O . ASP D 2 140 ? 1.404 47.083 31.023 1.00 34.00 168 ASP D O 1
ATOM 4997 N N . LEU D 2 141 ? 2.712 48.643 30.099 1.00 23.32 169 LEU D N 1
ATOM 4998 C CA . LEU D 2 141 ? 3.957 47.939 30.340 1.00 24.61 169 LEU D CA 1
ATOM 4999 C C . LEU D 2 141 ? 4.258 47.898 31.812 1.00 26.96 169 LEU D C 1
ATOM 5000 O O . LEU D 2 141 ? 4.639 46.862 32.340 1.00 40.16 169 LEU D O 1
ATOM 5005 N N . LEU D 2 142 ? 4.113 49.040 32.469 1.00 28.93 170 LEU D N 1
ATOM 5006 C CA . LEU D 2 142 ? 4.327 49.128 33.905 1.00 30.99 170 LEU D CA 1
ATOM 5007 C C . LEU D 2 142 ? 3.410 48.124 34.561 1.00 28.96 170 LEU D C 1
ATOM 5008 O O . LEU D 2 142 ? 3.805 47.402 35.456 1.00 32.96 170 LEU D O 1
ATOM 5013 N N . PHE D 2 143 ? 2.181 48.085 34.072 1.00 32.82 171 PHE D N 1
ATOM 5014 C CA . PHE D 2 143 ? 1.186 47.120 34.491 1.00 31.50 171 PHE D CA 1
ATOM 5015 C C . PHE D 2 143 ? 1.679 45.707 34.254 1.00 29.16 171 PHE D C 1
ATOM 5016 O O . PHE D 2 143 ? 1.989 44.972 35.176 1.00 33.00 171 PHE D O 1
ATOM 5024 N N . MET D 2 144 ? 1.730 45.331 32.990 1.00 38.83 172 MET D N 1
ATOM 5025 C CA . MET D 2 144 ? 2.179 44.013 32.612 1.00 32.35 172 MET D CA 1
ATOM 5026 C C . MET D 2 144 ? 3.412 43.630 33.407 1.00 38.28 172 MET D C 1
ATOM 5027 O O . MET D 2 144 ? 3.528 42.505 33.881 1.00 43.83 172 MET D O 1
ATOM 5032 N N . SER D 2 145 ? 4.329 44.575 33.556 1.00 35.75 173 SER D N 1
ATOM 5033 C CA . SER D 2 145 ? 5.598 44.310 34.213 1.00 33.20 173 SER D CA 1
ATOM 5034 C C . SER D 2 145 ? 5.379 44.135 35.704 1.00 33.02 173 SER D C 1
ATOM 5035 O O . SER D 2 145 ? 5.781 43.140 36.299 1.00 48.49 173 SER D O 1
ATOM 5038 N N . LEU D 2 146 ? 4.745 45.127 36.302 1.00 40.19 174 LEU D N 1
ATOM 5039 C CA . LEU D 2 146 ? 4.325 45.062 37.690 1.00 39.33 174 LEU D CA 1
ATOM 5040 C C . LEU D 2 146 ? 3.769 43.675 37.973 1.00 38.11 174 LEU D C 1
ATOM 5041 O O . LEU D 2 146 ? 4.187 43.001 38.908 1.00 43.99 174 LEU D O 1
ATOM 5046 N N . ARG D 2 147 ? 2.815 43.258 37.153 1.00 33.57 175 ARG D N 1
ATOM 5047 C CA . ARG D 2 147 ? 2.220 41.942 37.284 1.00 43.66 175 ARG D CA 1
ATOM 5048 C C . ARG D 2 147 ? 3.300 40.861 37.287 1.00 39.58 175 ARG D C 1
ATOM 5049 O O . ARG D 2 147 ? 3.533 40.225 38.307 1.00 51.33 175 ARG D O 1
ATOM 5057 N N . ASN D 2 148 ? 3.972 40.673 36.158 1.00 37.61 176 ASN D N 1
ATOM 5058 C CA . ASN D 2 148 ? 4.996 39.635 36.039 1.00 39.51 176 ASN D CA 1
ATOM 5059 C C . ASN D 2 148 ? 6.067 39.729 37.111 1.00 40.06 176 ASN D C 1
ATOM 5060 O O . ASN D 2 148 ? 6.726 38.743 37.420 1.00 50.89 176 ASN D O 1
ATOM 5065 N N . ALA D 2 149 ? 6.249 40.921 37.663 1.00 36.50 177 ALA D N 1
ATOM 5066 C CA . ALA D 2 149 ? 7.296 41.154 38.646 1.00 40.11 177 ALA D CA 1
ATOM 5067 C C . ALA D 2 149 ? 6.842 40.849 40.070 1.00 49.88 177 ALA D C 1
ATOM 5068 O O . ALA D 2 149 ? 7.669 40.674 40.972 1.00 55.72 177 ALA D O 1
ATOM 5070 N N . CYS D 2 150 ? 5.529 40.793 40.270 1.00 51.40 178 CYS D N 1
ATOM 5071 C CA . CYS D 2 150 ? 4.968 40.598 41.603 1.00 57.08 178 CYS D CA 1
ATOM 5072 C C . CYS D 2 150 ? 3.941 39.474 41.580 1.00 53.40 178 CYS D C 1
ATOM 5073 O O . CYS D 2 150 ? 2.858 39.595 42.152 1.00 53.03 178 CYS D O 1
ATOM 5076 N N . ILE D 2 151 ? 4.284 38.399 40.874 1.00 52.89 179 ILE D N 1
ATOM 5077 C CA . ILE D 2 151 ? 3.468 37.188 40.836 1.00 62.83 179 ILE D CA 1
ATOM 5078 C C . ILE D 2 151 ? 4.377 35.956 40.868 1.00 85.08 179 ILE D C 1
ATOM 5079 O O . ILE D 2 151 ? 4.311 35.133 41.788 1.00 74.67 179 ILE D O 1
#

Solvent-accessible surface area: 28786 Å² total; per-residue (Å²): 96,92,4,66,170,13,82,23,58,8,125,14,2,19,0,29,0,48,7,87,59,26,181,107,132,82,30,36,5,20,0,19,36,1,41,2,26,55,188,128,38,107,66,17,151,69,4,95,32,17,75,29,70,35,3,33,0,0,3,29,0,34,59,11,54,42,0,1,2,0,48,0,52,6,10,23,104,68,78,115,11,116,43,10,69,2,57,10,3,6,0,4,13,37,0,152,11,55,36,2,84,19,72,56,119,102,37,1,18,0,55,21,18,46,1,10,6,47,13,78,125,124,60,152,39,50,39,12,82,62,5,40,3,40,2,36,1,18,49,94,182,127,96,53,35,68,15,31,127,45,7,140,122,98,5,6,0,2,0,21,8,28,22,6,88,63,134,13,150,97,7,154,96,194,15,128,16,79,148,54,12,4,79,82,36,122,14,1,27,37,0,2,58,0,0,65,70,0,8,107,52,3,120,39,7,65,41,36,9,9,5,148,121,3,26,144,81,12,55,133,80,63,54,0,36,0,0,22,28,0,0,40,8,5,2,115,79,0,0,98,64,33,45,131,77,46,81,62,32,0,114,46,0,9,44,4,0,24,112,0,20,95,129,0,60,61,71,162,141,10,65,182,16,5,58,117,8,52,71,30,7,92,155,24,32,144,41,0,39,22,0,5,0,1,0,0,10,8,0,0,7,13,0,49,97,6,25,189,109,33,57,65,4,49,169,13,83,23,57,8,126,13,3,20,0,30,0,49,6,88,58,26,125,104,132,81,31,36,6,20,0,18,37,0,40,2,26,66,188,129,38,106,65,17,153,68,4,94,30,16,75,27,71,34,4,34,0,0,3,28,0,33,60,12,53,43,0,1,2,0,46,0,54,6,10,24,103,66,72,112,12,90,43,9,70,2,56,8,4,6,0,4,14,35,0,151,10,54,37,1,84,40,76,84,58,210,80,32,1,19,0,55,23,16,48,1,11,5,50,12,77,124,126,57,142,54,51,39,11,74,56,5,43,2,42,3,36,0,20,32,116,166,123,101,50,35,69,17,30,129,44,8,140,120,237,98,24,19,0,1,0,22,8,27,20,6,84,62,133,13,150,104,53,150,16,78,133,55,12,2,77,82,31,122,14,0,26,36,0,4,58,0,0,65,69,0,8,106,52,3,119,39,8,67,43,35,8,8,5,90,128,4,26,143,82,13,56,134,83,81,55,7,92,0,0,38,28,0,0,39,10,5,2,116,76,0,0,98,65,34,44,132,77,46,79,61,32,0,113,44,0,9,44,4,0,24,113,0,20,91,128,17,120,143,14,64,182,15,5,57,118,8,51,72,31,6,95,157,26,30,141,39,0,40,23,0,6,0,0,0,0,9,7,0,0,6,13,0,21,74,6,0,129

Foldseek 3Di:
DFFAPFEWAAALLFTKTFTHDPDAQQKAKWKWKDFPPDPDTHTPPVRGRHSHRIGGCSVVQVVQQTFMKMWMWMDHPHDIHDTHMYHGDRSLPPYAWAFFAWDPVVWIFTHTDDHPVVPVPDDPDDPCVVSVKWKFKDPVHDGPDIGSGTDPDCMKMWIANVVNRDIHDIHDD/DFADDLVLLVPVVLLVLLQVQLQVLCVVADPPVDALLDPLLCVVPDLQCLRQSLLLLLVCLLPVALVVCLVDSPPSSVRNSVSSVVSNVVGPDDDVSCVRVVVSVVVLVVCPPSSSSNSSNCSNVSSVSNSSSD/DQQCFWAPFEWAAALLFTKTFTHRGDAQQKAKWKWKDFVVDPDTHTPPVRGRHSHRIGGCSVVQVVQQTFMKMWMWMDHPHDIGDTHMYHGDRSLPPYAWAFFDWDAVVNWIFTHTDDHPVVVVPDDPDDPCVVSVKWKFKAADHDRPDIGSGTDPDNPMKMWIANVVNRDIHDID/DDDLVLLVPVVLLVLLQVQLQVLCVVADPPVDALLDPLLCVVPDLQCLLVSLLLLLVCLLPVALVVCLVDSPPSSVSNSVSSVVVNVVSPVSCVRSVVSVVVLVVCPPNSSSNSSNCSNVSSVSNSSSVD